Protein AF-0000000082578388 (afdb_homodimer)

Organism: NCBI:txid68569

InterPro domains:
  IPR001279 Metallo-beta-lactamase [PF12706] (45-227)
  IPR001279 Metallo-beta-lactamase [SM00849] (34-226)
  IPR036866 Ribonuclease Z/Hydroxyacylglutathione hydrolase-like [G3DSA:3.60.15.10] (1-255)
  IPR036866 Ribonuclease Z/Hydroxyacylglutathione hydrolase-like [SSF56281] (1-255)

Secondary structure (DSSP, 8-state):
-EEEEEE-B-TT-BSBTTTB-TTS-TTSGGG-BPBPEEEEE-SS-EEEE---TTHHHHHHHHT----SEEEES---HHHHTTGGGHHHHHHHTTTPPEEEEE-HHHHHHHHHHTHHHHH--SS---SEEEEE--SEEEETTEEEEEEEEEETTEEEEEEEEEETTEEEEEE-S-----HHHHHHTTT-SEEEEE--BSS--SSS-BHHHHHHHHHHH--SEEEEESB-TT--HHHHHHHSPTTEEE--TT-EEE-/-EEEEEE-B-TT-BSBTTTB-TTS-TTSGGG-BPBPEEEEE-SS-EEEE---TTHHHHHHHHT----SEEEES---HHHHTTGGGHHHHHHHTTTPPEEEEE-HHHHHHHHHHTHHHHH--SS---SEEEEE--SEEEETTEEEEEEEEEETTEEEEEEEEEETTEEEEEE-S-----HHHHHHTSS-SEEEEE--BSS--SSS-BHHHHHHHHHHH--SEEEEESB-TT--HHHHHHHSPTTEEE--TT-EEE-

Structure (mmCIF, N/CA/C/O backbone):
data_AF-0000000082578388-model_v1
#
loop_
_entity.id
_entity.type
_entity.pdbx_description
1 polymer 'Phosphoribosyl 1,2-cyclic phosphate phosphodiesterase'
#
loop_
_atom_site.group_PDB
_atom_site.id
_atom_site.type_symbol
_atom_site.label_atom_id
_atom_site.label_alt_id
_atom_site.label_comp_id
_atom_site.label_asym_id
_atom_site.label_entity_id
_atom_site.label_seq_id
_atom_site.pdbx_PDB_ins_code
_atom_site.Cartn_x
_atom_site.Cartn_y
_atom_site.Cartn_z
_atom_site.occupancy
_atom_site.B_iso_or_equiv
_atom_site.auth_seq_id
_atom_site.auth_comp_id
_atom_site.auth_asym_id
_atom_site.auth_atom_id
_atom_site.pdbx_PDB_model_num
ATOM 1 N N . MET A 1 1 ? 10.297 27.422 1.852 1 97.81 1 MET A N 1
ATOM 2 C CA . MET A 1 1 ? 9.766 26.141 2.322 1 97.81 1 MET A CA 1
ATOM 3 C C . MET A 1 1 ? 8.461 25.797 1.601 1 97.81 1 MET A C 1
ATOM 5 O O . MET A 1 1 ? 7.641 26.688 1.345 1 97.81 1 MET A O 1
ATOM 9 N N . LYS A 1 2 ? 8.305 24.484 1.238 1 98.38 2 LYS A N 1
ATOM 10 C CA . LYS A 1 2 ? 7.121 24 0.538 1 98.38 2 LYS A CA 1
ATOM 11 C C . LYS A 1 2 ? 6.559 22.75 1.215 1 98.38 2 LYS A C 1
ATOM 13 O O . LYS A 1 2 ? 7.27 22.047 1.939 1 98.38 2 LYS A O 1
ATOM 18 N N . LEU A 1 3 ? 5.297 22.578 1.009 1 98.69 3 LEU A N 1
ATOM 19 C CA . LEU A 1 3 ? 4.605 21.375 1.44 1 98.69 3 LEU A CA 1
ATOM 20 C C . LEU A 1 3 ? 3.789 20.781 0.297 1 98.69 3 LEU A C 1
ATOM 22 O O . LEU A 1 3 ? 3.07 21.5 -0.398 1 98.69 3 LEU A O 1
ATOM 26 N N . ARG A 1 4 ? 4 19.531 0.055 1 98.88 4 ARG A N 1
ATOM 27 C CA . ARG A 1 4 ? 3.184 18.797 -0.908 1 98.88 4 ARG A CA 1
ATOM 28 C C . ARG A 1 4 ? 2.291 17.781 -0.207 1 98.88 4 ARG A C 1
ATOM 30 O O . ARG A 1 4 ? 2.773 16.938 0.561 1 98.88 4 ARG A O 1
ATOM 37 N N . ILE A 1 5 ? 1.033 17.875 -0.477 1 98.94 5 ILE A N 1
ATOM 38 C CA . ILE A 1 5 ? 0.121 16.828 -0.044 1 98.94 5 ILE A CA 1
ATOM 39 C C . ILE A 1 5 ? 0.26 15.609 -0.961 1 98.94 5 ILE A C 1
ATOM 41 O O . ILE A 1 5 ? -0.155 15.656 -2.121 1 98.94 5 ILE A O 1
ATOM 45 N N . LEU A 1 6 ? 0.864 14.562 -0.418 1 98.94 6 LEU A N 1
ATOM 46 C CA . LEU A 1 6 ? 1.023 13.359 -1.223 1 98.94 6 LEU A CA 1
ATOM 47 C C . LEU A 1 6 ? -0.293 12.594 -1.327 1 98.94 6 LEU A C 1
ATOM 49 O O . LEU A 1 6 ? -0.648 12.109 -2.402 1 98.94 6 LEU A O 1
ATOM 53 N N . GLY A 1 7 ? -0.927 12.43 -0.25 1 98.88 7 GLY A N 1
ATOM 54 C CA . GLY A 1 7 ? -2.273 11.891 -0.167 1 98.88 7 GLY A CA 1
ATOM 55 C C . GLY A 1 7 ? -3.199 12.719 0.704 1 98.88 7 GLY A C 1
ATOM 56 O O . GLY A 1 7 ? -2.791 13.211 1.758 1 98.88 7 GLY A O 1
ATOM 57 N N . SER A 1 8 ? -4.449 12.883 0.266 1 98.88 8 SER A N 1
ATOM 58 C CA . SER A 1 8 ? -5.383 13.773 0.95 1 98.88 8 SER A CA 1
ATOM 59 C C . SER A 1 8 ? -6.582 13 1.491 1 98.88 8 SER A C 1
ATOM 61 O O . SER A 1 8 ? -7.555 13.602 1.954 1 98.88 8 SER A O 1
ATOM 63 N N . GLY A 1 9 ? -6.484 11.648 1.419 1 98.69 9 GLY A N 1
ATOM 64 C CA . GLY A 1 9 ? -7.656 10.844 1.736 1 98.69 9 GLY A CA 1
ATOM 65 C C . GLY A 1 9 ? -7.562 10.164 3.09 1 98.69 9 GLY A C 1
ATOM 66 O O . GLY A 1 9 ? -6.52 10.219 3.744 1 98.69 9 GLY A O 1
ATOM 67 N N . THR A 1 10 ? -8.68 9.602 3.496 1 97.75 10 THR A N 1
ATOM 68 C CA . THR A 1 10 ? -8.797 8.82 4.723 1 97.75 10 THR A CA 1
ATOM 69 C C . THR A 1 10 ? -8.203 7.426 4.535 1 97.75 10 THR A C 1
ATOM 71 O O . THR A 1 10 ? -7.574 7.145 3.514 1 97.75 10 THR A O 1
ATOM 74 N N . SER A 1 11 ? -8.414 6.562 5.547 1 97.56 11 SER A N 1
ATOM 75 C CA . SER A 1 11 ? -7.844 5.219 5.535 1 97.56 11 SER A CA 1
ATOM 76 C C . SER A 1 11 ? -8.414 4.387 4.391 1 97.56 11 SER A C 1
ATOM 78 O O . SER A 1 11 ? -7.766 3.453 3.912 1 97.56 11 SER A O 1
ATOM 80 N N . SER A 1 12 ? -9.594 4.766 3.859 1 97.31 12 SER A N 1
ATOM 81 C CA . SER A 1 12 ? -10.219 3.988 2.793 1 97.31 12 SER A CA 1
ATOM 82 C C . SER A 1 12 ? -9.859 4.543 1.421 1 97.31 12 SER A C 1
ATOM 84 O O . SER A 1 12 ? -10.094 3.896 0.4 1 97.31 12 SER A O 1
ATOM 86 N N . GLY A 1 13 ? -9.281 5.797 1.421 1 98.38 13 GLY A N 1
ATOM 87 C CA . GLY A 1 13 ? -9.141 6.492 0.15 1 98.38 13 GLY A CA 1
ATOM 88 C C . GLY A 1 13 ? -10.477 6.84 -0.487 1 98.38 13 GLY A C 1
ATOM 89 O O . GLY A 1 13 ? -11.531 6.516 0.055 1 98.38 13 GLY A O 1
ATOM 90 N N . VAL A 1 14 ? -10.344 7.578 -1.537 1 98.81 14 VAL A N 1
ATOM 91 C CA . VAL A 1 14 ? -11.492 7.887 -2.379 1 98.81 14 VAL A CA 1
ATOM 92 C C . VAL A 1 14 ? -11.18 7.539 -3.832 1 98.81 14 VAL A C 1
ATOM 94 O O . VAL A 1 14 ? -10.219 8.047 -4.406 1 98.81 14 VAL A O 1
ATOM 97 N N . PRO A 1 15 ? -12 6.703 -4.531 1 98.62 15 PRO A N 1
ATOM 98 C CA . PRO A 1 15 ? -13.141 5.984 -3.963 1 98.62 15 PRO A CA 1
ATOM 99 C C . PRO A 1 15 ? -12.719 4.859 -3.021 1 98.62 15 PRO A C 1
ATOM 101 O O . PRO A 1 15 ? -11.547 4.473 -3.002 1 98.62 15 PRO A O 1
ATOM 104 N N . ARG A 1 16 ? -13.633 4.379 -2.277 1 98.19 16 ARG A N 1
ATOM 105 C CA . ARG A 1 16 ? -13.469 3.152 -1.507 1 98.19 16 ARG A CA 1
ATOM 106 C C . ARG A 1 16 ? -13.539 1.925 -2.408 1 98.19 16 ARG A C 1
ATOM 108 O O . ARG A 1 16 ? -14.07 1.997 -3.521 1 98.19 16 ARG A O 1
ATOM 115 N N . ILE A 1 17 ? -12.938 0.84 -2.016 1 97.88 17 ILE A N 1
ATOM 116 C CA . ILE A 1 17 ? -13.062 -0.42 -2.738 1 97.88 17 ILE A CA 1
ATOM 117 C C . ILE A 1 17 ? -14.523 -0.654 -3.113 1 97.88 17 ILE A C 1
ATOM 119 O O . ILE A 1 17 ? -15.422 -0.411 -2.307 1 97.88 17 ILE A O 1
ATOM 123 N N . GLY A 1 18 ? -14.781 -1.247 -4.32 1 96.69 18 GLY A N 1
ATOM 124 C CA . GLY A 1 18 ? -16.109 -1.329 -4.891 1 96.69 18 GLY A CA 1
ATOM 125 C C . GLY A 1 18 ? -16.469 -0.129 -5.75 1 96.69 18 GLY A C 1
ATOM 126 O O . GLY A 1 18 ? -17.609 -0.008 -6.219 1 96.69 18 GLY A O 1
ATOM 127 N N . ASN A 1 19 ? -15.5 0.758 -5.906 1 97.69 19 ASN A N 1
ATOM 128 C CA . ASN A 1 19 ? -15.664 1.993 -6.664 1 97.69 19 ASN A CA 1
ATOM 129 C C . ASN A 1 19 ? -16.781 2.863 -6.082 1 97.69 19 ASN A C 1
ATOM 131 O O . ASN A 1 19 ? -17.625 3.377 -6.82 1 97.69 19 ASN A O 1
ATOM 135 N N . ASP A 1 20 ? -16.766 2.916 -4.762 1 98.06 20 ASP A N 1
ATOM 136 C CA . ASP A 1 20 ? -17.734 3.738 -4.031 1 98.06 20 ASP A CA 1
ATOM 137 C C . ASP A 1 20 ? -17.234 5.18 -3.91 1 98.06 20 ASP A C 1
ATOM 139 O O . ASP A 1 20 ? -16.484 5.508 -2.988 1 98.06 20 ASP A O 1
ATOM 143 N N . TRP A 1 21 ? -17.734 6.039 -4.699 1 98.62 21 TRP A N 1
ATOM 144 C CA . TRP A 1 21 ? -17.312 7.43 -4.789 1 98.62 21 TRP A CA 1
ATOM 145 C C . TRP A 1 21 ? -18.094 8.312 -3.832 1 98.62 21 TRP A C 1
ATOM 147 O O . TRP A 1 21 ? -17.75 9.477 -3.619 1 98.62 21 TRP A O 1
ATOM 157 N N . GLY A 1 22 ? -19.109 7.781 -3.232 1 98.31 22 GLY A N 1
ATOM 158 C CA . GLY A 1 22 ? -19.953 8.602 -2.383 1 98.31 22 GLY A CA 1
ATOM 159 C C . GLY A 1 22 ? -20.484 9.836 -3.082 1 98.31 22 GLY A C 1
ATOM 160 O O . GLY A 1 22 ? -21.078 9.742 -4.164 1 98.31 22 GLY A O 1
ATOM 161 N N . ALA A 1 23 ? -20.25 11.008 -2.449 1 98.69 23 ALA A N 1
ATOM 162 C CA . ALA A 1 23 ? -20.719 12.273 -3 1 98.69 23 ALA A CA 1
ATOM 163 C C . ALA A 1 23 ? -19.703 12.867 -3.957 1 98.69 23 ALA A C 1
ATOM 165 O O . ALA A 1 23 ? -19.969 13.891 -4.602 1 98.69 23 ALA A O 1
ATOM 166 N N . CYS A 1 24 ? -18.547 12.227 -4.062 1 98.88 24 CYS A N 1
ATOM 167 C CA . CYS A 1 24 ? -17.484 12.773 -4.887 1 98.88 24 CYS A CA 1
ATOM 168 C C . CYS A 1 24 ? -17.719 12.469 -6.363 1 98.88 24 CYS A C 1
ATOM 170 O O . CYS A 1 24 ? -17.969 11.32 -6.727 1 98.88 24 CYS A O 1
ATOM 172 N N . ASP A 1 25 ? -17.625 13.492 -7.18 1 98.81 25 ASP A N 1
ATOM 173 C CA . ASP A 1 25 ? -17.766 13.344 -8.625 1 98.81 25 ASP A CA 1
ATOM 174 C C . ASP A 1 25 ? -16.547 12.617 -9.211 1 98.81 25 ASP A C 1
ATOM 176 O O . ASP A 1 25 ? -15.43 13.133 -9.188 1 98.81 25 ASP A O 1
ATOM 180 N N . PRO A 1 26 ? -16.734 11.438 -9.719 1 98.56 26 PRO A N 1
ATOM 181 C CA . PRO A 1 26 ? -15.617 10.68 -10.281 1 98.56 26 PRO A CA 1
ATOM 182 C C . PRO A 1 26 ? -14.953 11.398 -11.453 1 98.56 26 PRO A C 1
ATOM 184 O O . PRO A 1 26 ? -13.812 11.078 -11.805 1 98.56 26 PRO A O 1
ATOM 187 N N . ALA A 1 27 ? -15.586 12.336 -12.047 1 98.5 27 ALA A N 1
ATOM 188 C CA . ALA A 1 27 ? -15.039 13.047 -13.203 1 98.5 27 ALA A CA 1
ATOM 189 C C . ALA A 1 27 ? -14.109 14.172 -12.766 1 98.5 27 ALA A C 1
ATOM 191 O O . ALA A 1 27 ? -13.383 14.734 -13.586 1 98.5 27 ALA A O 1
ATOM 192 N N . GLU A 1 28 ? -14.156 14.57 -11.531 1 98.62 28 GLU A N 1
ATOM 193 C CA . GLU A 1 28 ? -13.242 15.547 -10.945 1 98.62 28 GLU A CA 1
ATOM 194 C C . GLU A 1 28 ? -11.984 14.883 -10.414 1 98.62 28 GLU A C 1
ATOM 196 O O . GLU A 1 28 ? -12.008 14.258 -9.352 1 98.62 28 GLU A O 1
ATOM 201 N N . PRO A 1 29 ? -10.875 14.953 -11.055 1 98.44 29 PRO A N 1
ATOM 202 C CA . PRO A 1 29 ? -9.68 14.195 -10.68 1 98.44 29 PRO A CA 1
ATOM 203 C C . PRO A 1 29 ? -9.203 14.516 -9.266 1 98.44 29 PRO A C 1
ATOM 205 O O . PRO A 1 29 ? -8.578 13.672 -8.617 1 98.44 29 PRO A O 1
ATOM 208 N N . ARG A 1 30 ? -9.578 15.695 -8.758 1 98.75 30 ARG A N 1
ATOM 209 C CA . ARG A 1 30 ? -9.141 16.094 -7.422 1 98.75 30 ARG A CA 1
ATOM 210 C C . ARG A 1 30 ? -9.93 15.367 -6.34 1 98.75 30 ARG A C 1
ATOM 212 O O . ARG A 1 30 ? -9.602 15.461 -5.156 1 98.75 30 ARG A O 1
ATOM 219 N N . ASN A 1 31 ? -10.875 14.578 -6.785 1 98.94 31 ASN A N 1
ATOM 220 C CA . ASN A 1 31 ? -11.641 13.758 -5.848 1 98.94 31 ASN A CA 1
ATOM 221 C C . ASN A 1 31 ? -10.984 12.406 -5.613 1 98.94 31 ASN A C 1
ATOM 223 O O . ASN A 1 31 ? -11.328 11.695 -4.664 1 98.94 31 ASN A O 1
ATOM 227 N N . ARG A 1 32 ? -10.109 11.984 -6.504 1 98.81 32 ARG A N 1
ATOM 228 C CA . ARG A 1 32 ? -9.367 10.766 -6.227 1 98.81 32 ARG A CA 1
ATOM 229 C C . ARG A 1 32 ? -8.305 11 -5.152 1 98.81 32 ARG A C 1
ATOM 231 O O . ARG A 1 32 ? -7.387 11.797 -5.344 1 98.81 32 ARG A O 1
ATOM 238 N N . ARG A 1 33 ? -8.469 10.328 -4.043 1 98.94 33 ARG A N 1
ATOM 239 C CA . ARG A 1 33 ? -7.613 10.586 -2.889 1 98.94 33 ARG A CA 1
ATOM 240 C C . ARG A 1 33 ? -6.93 9.312 -2.412 1 98.94 33 ARG A C 1
ATOM 242 O O . ARG A 1 33 ? -7.598 8.32 -2.1 1 98.94 33 ARG A O 1
ATOM 249 N N . THR A 1 34 ? -5.594 9.289 -2.443 1 98.88 34 THR A N 1
ATOM 250 C CA . THR A 1 34 ? -4.828 8.234 -1.785 1 98.88 34 THR A CA 1
ATOM 251 C C . THR A 1 34 ? -4.703 8.508 -0.289 1 98.88 34 THR A C 1
ATOM 253 O O . THR A 1 34 ? -5.164 9.539 0.198 1 98.88 34 THR A O 1
ATOM 256 N N . ARG A 1 35 ? -4.176 7.562 0.453 1 98.81 35 ARG A N 1
ATOM 257 C CA . ARG A 1 35 ? -4.113 7.711 1.903 1 98.81 35 ARG A CA 1
ATOM 258 C C . ARG A 1 35 ? -3.123 8.805 2.295 1 98.81 35 ARG A C 1
ATOM 260 O O . ARG A 1 35 ? -2.141 9.039 1.59 1 98.81 35 ARG A O 1
ATOM 267 N N . ALA A 1 36 ? -3.299 9.336 3.443 1 98.75 36 ALA A N 1
ATOM 268 C CA . ALA A 1 36 ? -2.697 10.594 3.871 1 98.75 36 ALA A CA 1
ATOM 269 C C . ALA A 1 36 ? -1.188 10.453 4.047 1 98.75 36 ALA A C 1
ATOM 271 O O . ALA A 1 36 ? -0.719 9.516 4.695 1 98.75 36 ALA A O 1
ATOM 272 N N . SER A 1 37 ? -0.456 11.297 3.479 1 98.81 37 SER A N 1
ATOM 273 C CA . SER A 1 37 ? 0.98 11.531 3.582 1 98.81 37 SER A CA 1
ATOM 274 C C . SER A 1 37 ? 1.353 12.906 3.041 1 98.81 37 SER A C 1
ATOM 276 O O . SER A 1 37 ? 0.562 13.539 2.332 1 98.81 37 SER A O 1
ATOM 278 N N . ALA A 1 38 ? 2.523 13.477 3.443 1 98.94 38 ALA A N 1
ATOM 279 C CA . ALA A 1 38 ? 2.955 14.781 2.965 1 98.94 38 ALA A CA 1
ATOM 280 C C . ALA A 1 38 ? 4.477 14.891 2.959 1 98.94 38 ALA A C 1
ATOM 282 O O . ALA A 1 38 ? 5.164 14.109 3.619 1 98.94 38 ALA A O 1
ATOM 283 N N . LEU A 1 39 ? 4.977 15.766 2.16 1 98.94 39 LEU A N 1
ATOM 284 C CA . LEU A 1 39 ? 6.395 16.094 2.076 1 98.94 39 LEU A CA 1
ATOM 285 C C . LEU A 1 39 ? 6.625 17.578 2.344 1 98.94 39 LEU A C 1
ATOM 287 O O . LEU A 1 39 ? 5.977 18.438 1.737 1 98.94 39 LEU A O 1
ATOM 291 N N . VAL A 1 40 ? 7.434 17.906 3.309 1 98.88 40 VAL A N 1
ATOM 292 C CA . VAL A 1 40 ? 7.906 19.266 3.529 1 98.88 40 VAL A CA 1
ATOM 293 C C . VAL A 1 40 ? 9.359 19.391 3.084 1 98.88 40 VAL A C 1
ATOM 295 O O . VAL A 1 40 ? 10.203 18.578 3.467 1 98.88 40 VAL A O 1
ATOM 298 N N . TRP A 1 41 ? 9.641 20.391 2.246 1 98.44 41 TRP A N 1
ATOM 299 C CA . TRP A 1 41 ? 11.031 20.453 1.789 1 98.44 41 TRP A CA 1
ATOM 300 C C . TRP A 1 41 ? 11.461 21.906 1.575 1 98.44 41 TRP A C 1
ATOM 302 O O . TRP A 1 41 ? 10.617 22.797 1.458 1 98.44 41 TRP A O 1
ATOM 312 N N . THR A 1 42 ? 12.648 22.172 1.723 1 98.31 42 THR A N 1
ATOM 313 C CA . THR A 1 42 ? 13.359 23.375 1.302 1 98.31 42 THR A CA 1
ATOM 314 C C . THR A 1 42 ? 14.383 23.047 0.213 1 98.31 42 THR A C 1
ATOM 316 O O . THR A 1 42 ? 14.336 21.969 -0.383 1 98.31 42 THR A O 1
ATOM 319 N N . ARG A 1 43 ? 15.273 23.984 -0.059 1 96.75 43 ARG A N 1
ATOM 320 C CA . ARG A 1 43 ? 16.312 23.734 -1.049 1 96.75 43 ARG A CA 1
ATOM 321 C C . ARG A 1 43 ? 17.266 22.641 -0.587 1 96.75 43 ARG A C 1
ATOM 323 O O . ARG A 1 43 ? 17.812 21.891 -1.407 1 96.75 43 ARG A O 1
ATOM 330 N N . THR A 1 44 ? 17.359 22.391 0.707 1 97.75 44 THR A N 1
ATOM 331 C CA . THR A 1 44 ? 18.438 21.531 1.187 1 97.75 44 THR A CA 1
ATOM 332 C C . THR A 1 44 ? 17.875 20.375 1.998 1 97.75 44 THR A C 1
ATOM 334 O O . THR A 1 44 ? 18.594 19.406 2.291 1 97.75 44 THR A O 1
ATOM 337 N N . THR A 1 45 ? 16.594 20.453 2.396 1 98.56 45 THR A N 1
ATOM 338 C CA . THR A 1 45 ? 16.094 19.5 3.373 1 98.56 45 THR A CA 1
ATOM 339 C C . THR A 1 45 ? 14.75 18.922 2.918 1 98.56 45 THR A C 1
ATOM 341 O O . THR A 1 45 ? 13.891 19.656 2.418 1 98.56 45 THR A O 1
ATOM 344 N N . ARG A 1 46 ? 14.539 17.594 3.064 1 98.75 46 ARG A N 1
ATOM 345 C CA . ARG A 1 46 ? 13.289 16.906 2.752 1 98.75 46 ARG A CA 1
ATOM 346 C C . ARG A 1 46 ? 12.812 16.062 3.934 1 98.75 46 ARG A C 1
ATOM 348 O O . ARG A 1 46 ? 13.516 15.156 4.371 1 98.75 46 ARG A O 1
ATOM 355 N N . VAL A 1 47 ? 11.625 16.328 4.406 1 98.94 47 VAL A N 1
ATOM 356 C CA . VAL A 1 47 ? 11.031 15.594 5.516 1 98.94 47 VAL A CA 1
ATOM 357 C C . VAL A 1 47 ? 9.695 14.992 5.082 1 98.94 47 VAL A C 1
ATOM 359 O O . VAL A 1 47 ? 8.766 15.711 4.734 1 98.94 47 VAL A O 1
ATOM 362 N N . LEU A 1 48 ? 9.664 13.656 5.098 1 98.94 48 LEU A N 1
ATOM 363 C CA . LEU A 1 48 ? 8.445 12.93 4.777 1 98.94 48 LEU A CA 1
ATOM 364 C C . LEU A 1 48 ? 7.586 12.734 6.023 1 98.94 48 LEU A C 1
ATOM 366 O O . LEU A 1 48 ? 8.102 12.414 7.098 1 98.94 48 LEU A O 1
ATOM 370 N N . ILE A 1 49 ? 6.281 12.961 5.867 1 98.94 49 ILE A N 1
ATOM 371 C CA . ILE A 1 49 ? 5.328 12.664 6.934 1 98.94 49 ILE A CA 1
ATOM 372 C C . ILE A 1 49 ? 4.523 11.414 6.57 1 98.94 49 ILE A C 1
ATOM 374 O O . ILE A 1 49 ? 3.764 11.422 5.602 1 98.94 49 ILE A O 1
ATOM 378 N N . ASP A 1 50 ? 4.668 10.336 7.332 1 98.94 50 ASP A N 1
ATOM 379 C CA . ASP A 1 50 ? 3.967 9.062 7.219 1 98.94 50 ASP A CA 1
ATOM 380 C C . ASP A 1 50 ? 4.309 8.359 5.906 1 98.94 50 ASP A C 1
ATOM 382 O O . ASP A 1 50 ? 4.637 9.016 4.914 1 98.94 50 ASP A O 1
ATOM 386 N N . THR A 1 51 ? 4.258 7.031 5.922 1 98.81 51 THR A N 1
ATOM 387 C CA . THR A 1 51 ? 4.43 6.141 4.781 1 98.81 51 THR A CA 1
ATOM 388 C C . THR A 1 51 ? 3.158 5.336 4.523 1 98.81 51 THR A C 1
ATOM 390 O O . THR A 1 51 ? 3.084 4.156 4.871 1 98.81 51 THR A O 1
ATOM 393 N N . SER A 1 52 ? 2.213 5.977 3.863 1 98.69 52 SER A N 1
ATOM 394 C CA . SER A 1 52 ? 0.947 5.305 3.59 1 98.69 52 SER A CA 1
ATOM 395 C C . SER A 1 52 ? 1.147 4.102 2.676 1 98.69 52 SER A C 1
ATOM 397 O O . SER A 1 52 ? 2.191 3.967 2.035 1 98.69 52 SER A O 1
ATOM 399 N N . PRO A 1 53 ? 0.174 3.189 2.566 1 98.56 53 PRO A N 1
ATOM 400 C CA . PRO A 1 53 ? 0.295 2.084 1.613 1 98.56 53 PRO A CA 1
ATOM 401 C C . PRO A 1 53 ? 0.465 2.561 0.173 1 98.56 53 PRO A C 1
ATOM 403 O O . PRO A 1 53 ? 0.926 1.802 -0.683 1 98.56 53 PRO A O 1
ATOM 406 N N . ASP A 1 54 ? 0.149 3.838 -0.088 1 98.75 54 ASP A N 1
ATOM 407 C CA . ASP A 1 54 ? 0.236 4.406 -1.43 1 98.75 54 ASP A CA 1
ATOM 408 C C . ASP A 1 54 ? 1.581 5.098 -1.647 1 98.75 54 ASP A C 1
ATOM 410 O O . ASP A 1 54 ? 1.773 5.789 -2.648 1 98.75 54 ASP A O 1
ATOM 414 N N . PHE A 1 55 ? 2.564 4.926 -0.759 1 98.81 55 PHE A N 1
ATOM 415 C CA . PHE A 1 55 ? 3.764 5.758 -0.735 1 98.81 55 PHE A CA 1
ATOM 416 C C . PHE A 1 55 ? 4.559 5.598 -2.025 1 98.81 55 PHE A C 1
ATOM 418 O O . PHE A 1 55 ? 5.062 6.578 -2.576 1 98.81 55 PHE A O 1
ATOM 425 N N . ARG A 1 56 ? 4.68 4.375 -2.508 1 98.62 56 ARG A N 1
ATOM 426 C CA . ARG A 1 56 ? 5.465 4.199 -3.725 1 98.62 56 ARG A CA 1
ATOM 427 C C . ARG A 1 56 ? 4.922 5.062 -4.859 1 98.62 56 ARG A C 1
ATOM 429 O O . ARG A 1 56 ? 5.672 5.812 -5.488 1 98.62 56 ARG A O 1
ATOM 436 N N . GLU A 1 57 ? 3.639 4.945 -5.074 1 98.25 57 GLU A N 1
ATOM 437 C CA . GLU A 1 57 ? 3.021 5.73 -6.141 1 98.25 57 GLU A CA 1
ATOM 438 C C . GLU A 1 57 ? 3.148 7.227 -5.863 1 98.25 57 GLU A C 1
ATOM 440 O O . GLU A 1 57 ? 3.387 8.016 -6.785 1 98.25 57 GLU A O 1
ATOM 445 N N . GLN A 1 58 ? 2.977 7.629 -4.66 1 98.88 58 GLN A N 1
ATOM 446 C CA . GLN A 1 58 ? 3.1 9.023 -4.25 1 98.88 58 GLN A CA 1
ATOM 447 C C . GLN A 1 58 ? 4.512 9.547 -4.488 1 98.88 58 GLN A C 1
ATOM 449 O O . GLN A 1 58 ? 4.695 10.656 -4.992 1 98.88 58 GLN A O 1
ATOM 454 N N . ALA A 1 59 ? 5.484 8.719 -4.113 1 98.81 59 ALA A N 1
ATOM 455 C CA . ALA A 1 59 ? 6.887 9.086 -4.281 1 98.81 59 ALA A CA 1
ATOM 456 C C . ALA A 1 59 ? 7.246 9.234 -5.758 1 98.81 59 ALA A C 1
ATOM 458 O O . ALA A 1 59 ? 7.945 10.172 -6.145 1 98.81 59 ALA A O 1
ATOM 459 N N . LEU A 1 60 ? 6.777 8.328 -6.578 1 98.69 60 LEU A N 1
ATOM 460 C CA . LEU A 1 60 ? 7.02 8.398 -8.016 1 98.69 60 LEU A CA 1
ATOM 461 C C . LEU A 1 60 ? 6.438 9.672 -8.609 1 98.69 60 LEU A C 1
ATOM 463 O O . LEU A 1 60 ? 7.109 10.375 -9.375 1 98.69 60 LEU A O 1
ATOM 467 N N . ALA A 1 61 ? 5.199 9.984 -8.227 1 98.44 61 ALA A N 1
ATOM 468 C CA . ALA A 1 61 ? 4.516 11.172 -8.742 1 98.44 61 ALA A CA 1
ATOM 469 C C . ALA A 1 61 ? 5.227 12.445 -8.312 1 98.44 61 ALA A C 1
ATOM 471 O O . ALA A 1 61 ? 5.266 13.422 -9.062 1 98.44 61 ALA A O 1
ATOM 472 N N . ALA A 1 62 ? 5.812 12.422 -7.105 1 98.44 62 ALA A N 1
ATOM 473 C CA . ALA A 1 62 ? 6.434 13.609 -6.535 1 98.44 62 ALA A CA 1
ATOM 474 C C . ALA A 1 62 ? 7.918 13.68 -6.895 1 98.44 62 ALA A C 1
ATOM 476 O O . ALA A 1 62 ? 8.594 14.664 -6.578 1 98.44 62 ALA A O 1
ATOM 477 N N . GLY A 1 63 ? 8.414 12.602 -7.488 1 97.69 63 GLY A N 1
ATOM 478 C CA . GLY A 1 63 ? 9.828 12.562 -7.828 1 97.69 63 GLY A CA 1
ATOM 479 C C . GLY A 1 63 ? 10.734 12.438 -6.613 1 97.69 63 GLY A C 1
ATOM 480 O O . GLY A 1 63 ? 11.836 12.992 -6.594 1 97.69 63 GLY A O 1
ATOM 481 N N . ILE A 1 64 ? 10.25 11.828 -5.551 1 97.25 64 ILE A N 1
ATOM 482 C CA . ILE A 1 64 ? 11.047 11.609 -4.348 1 97.25 64 ILE A CA 1
ATOM 483 C C . ILE A 1 64 ? 12.07 10.508 -4.598 1 97.25 64 ILE A C 1
ATOM 485 O O . ILE A 1 64 ? 11.719 9.406 -5.008 1 97.25 64 ILE A O 1
ATOM 489 N N . ALA A 1 65 ? 13.312 10.758 -4.34 1 96.38 65 ALA A N 1
ATOM 490 C CA . ALA A 1 65 ? 14.375 9.773 -4.5 1 96.38 65 ALA A CA 1
ATOM 491 C C . ALA A 1 65 ? 15.234 9.68 -3.24 1 96.38 65 ALA A C 1
ATOM 493 O O . ALA A 1 65 ? 16.016 8.742 -3.086 1 96.38 65 ALA A O 1
ATOM 494 N N . ASP A 1 66 ? 15.047 10.633 -2.42 1 97.25 66 ASP A N 1
ATOM 495 C CA . ASP A 1 66 ? 15.812 10.703 -1.179 1 97.25 66 ASP A CA 1
ATOM 496 C C . ASP A 1 66 ? 15.07 11.508 -0.119 1 97.25 66 ASP A C 1
ATOM 498 O O . ASP A 1 66 ? 14.203 12.32 -0.447 1 97.25 66 ASP A O 1
ATOM 502 N N . LEU A 1 67 ? 15.375 11.25 1.117 1 98.5 67 LEU A N 1
ATOM 503 C CA . LEU A 1 67 ? 14.773 11.906 2.273 1 98.5 67 LEU A CA 1
ATOM 504 C C . LEU A 1 67 ? 15.812 12.164 3.359 1 98.5 67 LEU A C 1
ATOM 506 O O . LEU A 1 67 ? 16.703 11.328 3.586 1 98.5 67 LEU A O 1
ATOM 510 N N . ASP A 1 68 ? 15.672 13.297 4.031 1 98.69 68 ASP A N 1
ATOM 511 C CA . ASP A 1 68 ? 16.516 13.539 5.195 1 98.69 68 ASP A CA 1
ATOM 512 C C . ASP A 1 68 ? 15.938 12.891 6.445 1 98.69 68 ASP A C 1
ATOM 514 O O . ASP A 1 68 ? 16.688 12.5 7.348 1 98.69 68 ASP A O 1
ATOM 518 N N . ALA A 1 69 ? 14.617 12.773 6.492 1 98.88 69 ALA A N 1
ATOM 519 C CA . ALA A 1 69 ? 13.953 12.094 7.602 1 98.88 69 ALA A CA 1
ATOM 520 C C . ALA A 1 69 ? 12.508 11.75 7.246 1 98.88 69 ALA A C 1
ATOM 522 O O . ALA A 1 69 ? 11.922 12.359 6.348 1 98.88 69 ALA A O 1
ATOM 523 N N . VAL A 1 70 ? 12.008 10.781 7.965 1 98.94 70 VAL A N 1
ATOM 524 C CA . VAL A 1 70 ? 10.586 10.461 7.973 1 98.94 70 VAL A CA 1
ATOM 525 C C . VAL A 1 70 ? 10.031 10.617 9.383 1 98.94 70 VAL A C 1
ATOM 527 O O . VAL A 1 70 ? 10.656 10.188 10.359 1 98.94 70 VAL A O 1
ATOM 530 N N . ILE A 1 71 ? 8.914 11.281 9.508 1 99 71 ILE A N 1
ATOM 531 C CA . ILE A 1 71 ? 8.195 11.383 10.766 1 99 71 ILE A CA 1
ATOM 532 C C . ILE A 1 71 ? 6.863 10.633 10.664 1 99 71 ILE A C 1
ATOM 534 O O . ILE A 1 71 ? 6.051 10.922 9.781 1 99 71 ILE A O 1
ATOM 538 N N . TRP A 1 72 ? 6.672 9.656 11.531 1 98.94 72 TRP A N 1
ATOM 539 C CA . TRP A 1 72 ? 5.359 9.023 11.625 1 98.94 72 TRP A CA 1
ATOM 540 C C . TRP A 1 72 ? 4.496 9.719 12.672 1 98.94 72 TRP A C 1
ATOM 542 O O . TRP A 1 72 ? 4.898 9.844 13.836 1 98.94 72 TRP A O 1
ATOM 552 N N . THR A 1 73 ? 3.299 10.102 12.234 1 98.94 73 THR A N 1
ATOM 553 C CA . THR A 1 73 ? 2.379 10.773 13.148 1 98.94 73 THR A CA 1
ATOM 554 C C . THR A 1 73 ? 1.812 9.789 14.164 1 98.94 73 THR A C 1
ATOM 556 O O . THR A 1 73 ? 1.665 10.117 15.344 1 98.94 73 THR A O 1
ATOM 559 N N . HIS A 1 74 ? 1.403 8.641 13.719 1 98.69 74 HIS A N 1
ATOM 560 C CA . HIS A 1 74 ? 0.924 7.551 14.562 1 98.69 74 HIS A CA 1
ATOM 561 C C . HIS A 1 74 ? 0.951 6.223 13.82 1 98.69 74 HIS A C 1
ATOM 563 O O . HIS A 1 74 ? 1.476 6.141 12.703 1 98.69 74 HIS A O 1
ATOM 569 N N . ASP A 1 75 ? 0.447 5.133 14.406 1 97.44 75 ASP A N 1
ATOM 570 C CA . ASP A 1 75 ? 0.827 3.801 13.945 1 97.44 75 ASP A CA 1
ATOM 571 C C . ASP A 1 75 ? -0.296 3.158 13.141 1 97.44 75 ASP A C 1
ATOM 573 O O . ASP A 1 75 ? -0.223 1.976 12.797 1 97.44 75 ASP A O 1
ATOM 577 N N . HIS A 1 76 ? -1.36 3.91 12.805 1 97.31 76 HIS A N 1
ATOM 578 C CA . HIS A 1 76 ? -2.434 3.299 12.023 1 97.31 76 HIS A CA 1
ATOM 579 C C . HIS A 1 76 ? -1.932 2.828 10.664 1 97.31 76 HIS A C 1
ATOM 581 O O . HIS A 1 76 ? -1.001 3.412 10.109 1 97.31 76 HIS A O 1
ATOM 587 N N . ALA A 1 77 ? -2.58 1.817 10.125 1 97.56 77 ALA A N 1
ATOM 588 C CA . ALA A 1 77 ? -2.178 1.136 8.891 1 97.56 77 ALA A CA 1
ATOM 589 C C . ALA A 1 77 ? -2.055 2.119 7.734 1 97.56 77 ALA A C 1
ATOM 591 O O . ALA A 1 77 ? -1.087 2.072 6.973 1 97.56 77 ALA A O 1
ATOM 592 N N . ASP A 1 78 ? -3.016 3.027 7.609 1 98.06 78 ASP A N 1
ATOM 593 C CA . ASP A 1 78 ? -3.049 3.941 6.473 1 98.06 78 ASP A CA 1
ATOM 594 C C . ASP A 1 78 ? -1.937 4.98 6.57 1 98.06 78 ASP A C 1
ATOM 596 O O . ASP A 1 78 ? -1.716 5.754 5.633 1 98.06 78 ASP A O 1
ATOM 600 N N . HIS A 1 79 ? -1.139 4.965 7.625 1 98.75 79 HIS A N 1
ATOM 601 C CA . HIS A 1 79 ? -0.044 5.914 7.785 1 98.75 79 HIS A CA 1
ATOM 602 C C . HIS A 1 79 ? 1.307 5.207 7.766 1 98.75 79 HIS A C 1
ATOM 604 O O . HIS A 1 79 ? 2.35 5.855 7.645 1 98.75 79 HIS A O 1
ATOM 610 N N . CYS A 1 80 ? 1.299 3.848 7.863 1 98.44 80 CYS A N 1
ATOM 611 C CA . CYS A 1 80 ? 2.615 3.26 8.094 1 98.44 80 CYS A CA 1
ATOM 612 C C . CYS A 1 80 ? 2.84 2.061 7.176 1 98.44 80 CYS A C 1
ATOM 614 O O . CYS A 1 80 ? 3.965 1.574 7.051 1 98.44 80 CYS A O 1
ATOM 616 N N . HIS A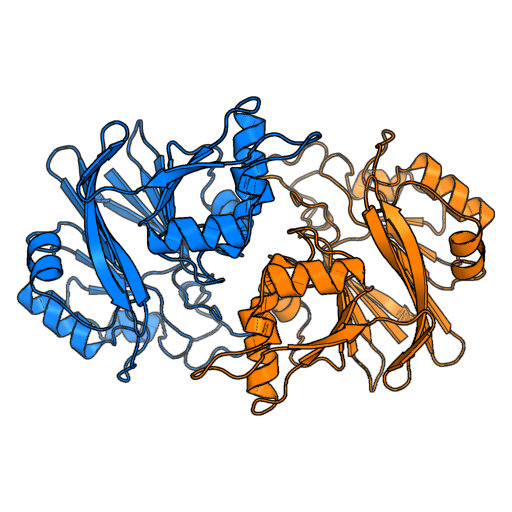 1 81 ? 1.861 1.526 6.43 1 98.69 81 HIS A N 1
ATOM 617 C CA . HIS A 1 81 ? 1.979 0.239 5.754 1 98.69 81 HIS A CA 1
ATOM 618 C C . HIS A 1 81 ? 2.748 0.372 4.445 1 98.69 81 HIS A C 1
ATOM 620 O O . HIS A 1 81 ? 2.949 -0.617 3.734 1 98.69 81 HIS A O 1
ATOM 626 N N . GLY A 1 82 ? 3.184 1.513 4.125 1 98.69 82 GLY A N 1
ATOM 627 C CA . GLY A 1 82 ? 4.129 1.702 3.037 1 98.69 82 GLY A CA 1
ATOM 628 C C . GLY A 1 82 ? 5.574 1.741 3.502 1 98.69 82 GLY A C 1
ATOM 629 O O . GLY A 1 82 ? 6.48 1.989 2.705 1 98.69 82 GLY A O 1
ATOM 630 N N . ILE A 1 83 ? 5.875 1.422 4.715 1 98.62 83 ILE A N 1
ATOM 631 C CA . ILE A 1 83 ? 7.164 1.608 5.371 1 98.62 83 ILE A CA 1
ATOM 632 C C . ILE A 1 83 ? 8.242 0.829 4.621 1 98.62 83 ILE A C 1
ATOM 634 O O . ILE A 1 83 ? 9.391 1.275 4.531 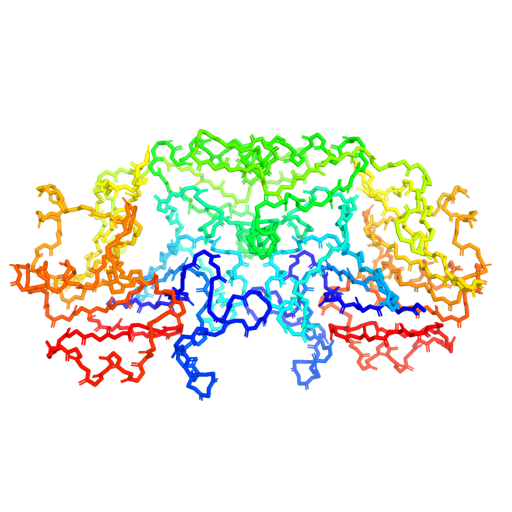1 98.62 83 ILE A O 1
ATOM 638 N N . ASP A 1 84 ? 7.938 -0.312 4.031 1 97.62 84 ASP A N 1
ATOM 639 C CA . ASP A 1 84 ? 8.922 -1.164 3.375 1 97.62 84 ASP A CA 1
ATOM 640 C C . ASP A 1 84 ? 9.492 -0.486 2.131 1 97.62 84 ASP A C 1
ATOM 642 O O . ASP A 1 84 ? 10.586 -0.832 1.671 1 97.62 84 ASP A O 1
ATOM 646 N N . ASP A 1 85 ? 8.766 0.488 1.616 1 98.25 85 ASP A N 1
ATOM 647 C CA . ASP A 1 85 ? 9.219 1.207 0.43 1 98.25 85 ASP A CA 1
ATOM 648 C C . ASP A 1 85 ? 10.477 2.018 0.726 1 98.25 85 ASP A C 1
ATOM 650 O O . ASP A 1 85 ? 11.219 2.377 -0.191 1 98.25 85 ASP A O 1
ATOM 654 N N . LEU A 1 86 ? 10.75 2.293 1.978 1 98.38 86 LEU A N 1
ATOM 655 C CA . LEU A 1 86 ? 11.938 3.045 2.371 1 98.38 86 LEU A CA 1
ATOM 656 C C . LEU A 1 86 ? 13.203 2.246 2.096 1 98.38 86 LEU A C 1
ATOM 658 O O . LEU A 1 86 ? 14.305 2.805 2.074 1 98.38 86 LEU A O 1
ATOM 662 N N . ARG A 1 87 ? 13.023 0.939 1.902 1 96.62 87 ARG A N 1
ATOM 663 C CA . ARG A 1 87 ? 14.164 0.089 1.583 1 96.62 87 ARG A CA 1
ATOM 664 C C . ARG A 1 87 ? 14.867 0.57 0.319 1 96.62 87 ARG A C 1
ATOM 666 O O . ARG A 1 87 ? 16.094 0.512 0.225 1 96.62 87 ARG A O 1
ATOM 673 N N . GLN A 1 88 ? 14.086 1.01 -0.623 1 96.38 88 GLN A N 1
ATOM 674 C CA . GLN A 1 88 ? 14.672 1.496 -1.865 1 96.38 88 GLN A CA 1
ATOM 675 C C . GLN A 1 88 ? 15.516 2.748 -1.621 1 96.38 88 GLN A C 1
ATOM 677 O O . GLN A 1 88 ? 16.547 2.943 -2.264 1 96.38 88 GLN A O 1
ATOM 682 N N . ILE A 1 89 ? 15.055 3.623 -0.767 1 97.44 89 ILE A N 1
ATOM 683 C CA . ILE A 1 89 ? 15.797 4.828 -0.416 1 97.44 89 ILE A CA 1
ATOM 684 C C . ILE A 1 89 ? 17.078 4.453 0.311 1 97.44 89 ILE A C 1
ATOM 686 O O . ILE A 1 89 ? 18.156 4.992 0.012 1 97.44 89 ILE A O 1
ATOM 690 N N . MET A 1 90 ? 17 3.5 1.243 1 96.94 90 MET A N 1
ATOM 691 C CA . MET A 1 90 ? 18.172 2.988 1.937 1 96.94 90 MET A CA 1
ATOM 692 C C . MET A 1 90 ? 19.203 2.449 0.944 1 96.94 90 MET A C 1
ATOM 694 O O . MET A 1 90 ? 20.391 2.74 1.055 1 96.94 90 MET A O 1
ATOM 698 N N . HIS A 1 91 ? 18.688 1.687 -0.049 1 94.12 91 HIS A N 1
ATOM 699 C CA . HIS A 1 91 ? 19.594 1.131 -1.06 1 94.12 91 HIS A CA 1
ATOM 700 C C . HIS A 1 91 ? 20.266 2.236 -1.856 1 94.12 91 HIS A C 1
ATOM 702 O O . HIS A 1 91 ? 21.469 2.154 -2.135 1 94.12 91 HIS A O 1
ATOM 708 N N . ALA A 1 92 ? 19.5 3.211 -2.15 1 93.5 92 ALA A N 1
ATOM 709 C CA . ALA A 1 92 ? 20.047 4.328 -2.912 1 93.5 92 ALA A CA 1
ATOM 710 C C . ALA A 1 92 ? 21.094 5.082 -2.1 1 93.5 92 ALA A C 1
ATOM 712 O O . ALA A 1 92 ? 21.969 5.734 -2.664 1 93.5 92 ALA A O 1
ATOM 713 N N . ARG A 1 93 ? 21.047 4.969 -0.802 1 94.94 93 ARG A N 1
ATOM 714 C CA . ARG A 1 93 ? 21.984 5.602 0.113 1 94.94 93 ARG A CA 1
ATOM 715 C C . ARG A 1 93 ? 23.109 4.641 0.492 1 94.94 93 ARG A C 1
ATOM 717 O O . ARG A 1 93 ? 23.703 4.762 1.567 1 94.94 93 ARG A O 1
ATOM 724 N N . GLN A 1 94 ? 23.297 3.611 -0.321 1 94 94 GLN A N 1
ATOM 725 C CA . GLN A 1 94 ? 24.359 2.635 -0.151 1 94 94 GLN A CA 1
ATOM 726 C C . GLN A 1 94 ? 24.234 1.912 1.188 1 94 94 GLN A C 1
ATOM 728 O O . GLN A 1 94 ? 25.25 1.663 1.858 1 94 94 GLN A O 1
ATOM 733 N N . GLY A 1 95 ? 23.031 1.785 1.61 1 94.25 95 GLY A N 1
ATOM 734 C CA . GLY A 1 95 ? 22.797 0.953 2.779 1 94.25 95 GLY A CA 1
ATOM 735 C C . GLY A 1 95 ? 22.625 1.755 4.055 1 94.25 95 GLY A C 1
ATOM 736 O O . GLY A 1 95 ? 22.359 1.188 5.121 1 94.25 95 GLY A O 1
ATOM 737 N N . GLU A 1 96 ? 22.766 3.053 3.994 1 95.81 96 GLU A N 1
ATOM 738 C CA . GLU A 1 96 ? 22.531 3.875 5.176 1 95.81 96 GLU A CA 1
ATOM 739 C C . GLU A 1 96 ? 21.047 3.939 5.516 1 95.81 96 GLU A C 1
ATOM 741 O O . GLU A 1 96 ? 20.234 4.352 4.691 1 95.81 96 GLU A O 1
ATOM 746 N N . PRO A 1 97 ? 20.672 3.545 6.73 1 97.94 97 PRO A N 1
ATOM 747 C CA . PRO A 1 97 ? 19.266 3.57 7.098 1 97.94 97 PRO A CA 1
ATOM 748 C C . PRO A 1 97 ? 18.656 4.973 7.031 1 97.94 97 PRO A C 1
ATOM 750 O O . PRO A 1 97 ? 19.344 5.957 7.332 1 97.94 97 PRO A O 1
ATOM 753 N N . VAL A 1 98 ? 17.406 5.047 6.637 1 98.44 98 VAL A N 1
ATOM 754 C CA . VAL A 1 98 ? 16.688 6.309 6.617 1 98.44 98 VAL A CA 1
ATOM 755 C C . VAL A 1 98 ? 16.406 6.762 8.047 1 98.44 98 VAL A C 1
ATOM 757 O O . VAL A 1 98 ? 15.992 5.961 8.891 1 98.44 98 VAL A O 1
ATOM 760 N N . ARG A 1 99 ? 16.609 8.016 8.359 1 98.75 99 ARG A N 1
ATOM 761 C CA . ARG A 1 99 ? 16.297 8.562 9.68 1 98.75 99 ARG A CA 1
ATOM 762 C C . ARG A 1 99 ? 14.789 8.617 9.906 1 98.75 99 ARG A C 1
ATOM 764 O O . ARG A 1 99 ? 14.055 9.211 9.117 1 98.75 99 ARG A O 1
ATOM 771 N N . GLY A 1 100 ? 14.367 7.922 10.945 1 98.81 100 GLY A N 1
ATOM 772 C CA . GLY A 1 100 ? 12.961 7.91 11.305 1 98.81 100 GLY A CA 1
ATOM 773 C C . GLY A 1 100 ? 12.688 8.477 12.688 1 98.81 100 GLY A C 1
ATOM 774 O O . GLY A 1 100 ? 13.492 8.297 13.602 1 98.81 100 GLY A O 1
ATOM 775 N N . LEU A 1 101 ? 11.562 9.148 12.828 1 98.94 101 LEU A N 1
ATOM 776 C CA . LEU A 1 101 ? 11.164 9.742 14.094 1 98.94 101 LEU A CA 1
ATOM 777 C C . LEU A 1 101 ? 9.688 9.477 14.383 1 98.94 101 LEU A C 1
ATOM 779 O O . LEU A 1 101 ? 8.852 9.523 13.477 1 98.94 101 LEU A O 1
ATOM 783 N N 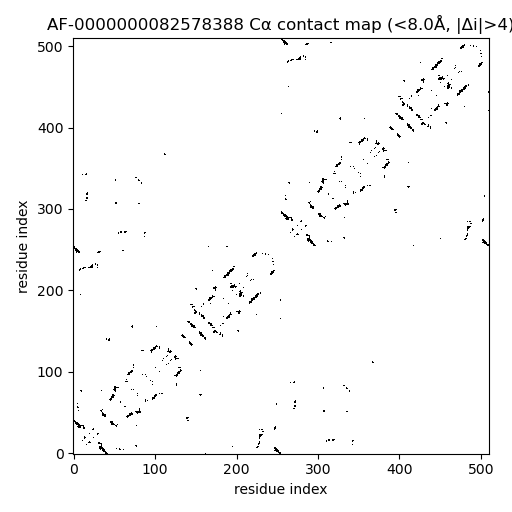. ALA A 1 102 ? 9.375 9.18 15.602 1 98.94 102 ALA A N 1
ATOM 784 C CA . ALA A 1 102 ? 8 9 16.078 1 98.94 102 ALA A CA 1
ATOM 785 C C . ALA A 1 102 ? 7.898 9.234 17.578 1 98.94 102 ALA A C 1
ATOM 787 O O . ALA A 1 102 ? 8.867 9.031 18.312 1 98.94 102 ALA A O 1
ATOM 788 N N . ARG A 1 103 ? 6.723 9.695 18 1 98.88 103 ARG A N 1
ATOM 789 C CA . ARG A 1 103 ? 6.477 9.781 19.438 1 98.88 103 ARG A CA 1
ATOM 790 C C . ARG A 1 103 ? 6.602 8.414 20.094 1 98.88 103 ARG A C 1
ATOM 792 O O . ARG A 1 103 ? 6.465 7.383 19.438 1 98.88 103 ARG A O 1
ATOM 799 N N . PRO A 1 104 ? 6.844 8.289 21.406 1 98.31 104 PRO A N 1
ATOM 800 C CA . PRO A 1 104 ? 7.234 7.047 22.078 1 98.31 104 PRO A CA 1
ATOM 801 C C . PRO A 1 104 ? 6.234 5.914 21.844 1 98.31 104 PRO A C 1
ATOM 803 O O . PRO A 1 104 ? 6.629 4.793 21.516 1 98.31 104 PRO A O 1
ATOM 806 N N . PHE A 1 105 ? 4.984 6.164 21.969 1 97.94 105 PHE A N 1
ATOM 807 C CA . PHE A 1 105 ? 3.994 5.113 21.781 1 97.94 105 PHE A CA 1
ATOM 808 C C . PHE A 1 105 ? 4.016 4.598 20.359 1 97.94 105 PHE A C 1
ATOM 810 O O . PHE A 1 105 ? 4.062 3.385 20.125 1 97.94 105 PHE A O 1
ATOM 817 N N . ALA A 1 106 ? 3.949 5.512 19.375 1 98.38 106 ALA A N 1
ATOM 818 C CA . ALA A 1 106 ? 3.994 5.129 17.953 1 98.38 106 ALA A CA 1
ATOM 819 C C . ALA A 1 106 ? 5.277 4.367 17.641 1 98.38 106 ALA A C 1
ATOM 821 O O . ALA A 1 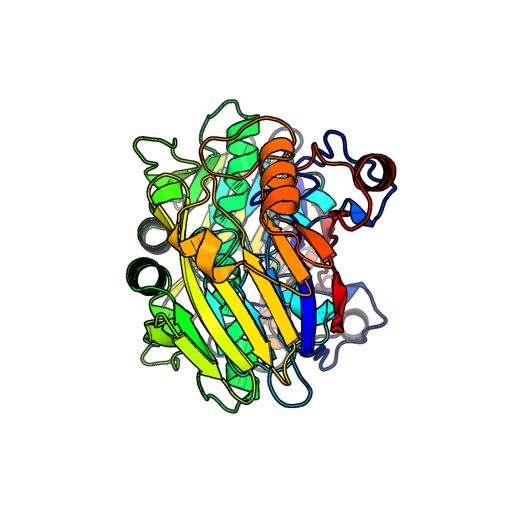106 ? 5.254 3.389 16.891 1 98.38 106 ALA A O 1
ATOM 822 N N . LEU A 1 107 ? 6.348 4.84 18.203 1 98.56 107 LEU A N 1
ATOM 823 C CA . LEU A 1 107 ? 7.641 4.191 18 1 98.56 107 LEU A CA 1
ATOM 824 C C . LEU A 1 107 ? 7.59 2.734 18.453 1 98.56 107 LEU A C 1
ATOM 826 O O . LEU A 1 107 ? 8.008 1.837 17.703 1 98.56 107 LEU A O 1
ATOM 830 N N . GLU A 1 108 ? 7.086 2.514 19.594 1 98.06 108 GLU A N 1
ATOM 831 C CA . GLU A 1 108 ? 6.98 1.163 20.141 1 98.06 108 GLU A CA 1
ATOM 832 C C . GLU A 1 108 ? 6.113 0.276 19.25 1 98.06 108 GLU A C 1
ATOM 834 O O . GLU A 1 108 ? 6.465 -0.875 18.984 1 98.06 108 GLU A O 1
ATOM 839 N N . GLN A 1 109 ? 5.012 0.783 18.828 1 97.44 109 GLN A N 1
ATOM 840 C CA . GLN A 1 109 ? 4.105 0.02 17.969 1 97.44 109 GLN A CA 1
ATOM 841 C C . GLN A 1 109 ? 4.75 -0.302 16.625 1 97.44 109 GLN A C 1
ATOM 843 O O . GLN A 1 109 ? 4.598 -1.409 16.109 1 97.44 109 GLN A O 1
ATOM 848 N N . LEU A 1 110 ? 5.422 0.636 16.031 1 98.19 110 LEU A N 1
ATOM 849 C CA . LEU A 1 110 ? 6.109 0.433 14.766 1 98.19 110 LEU A CA 1
ATOM 850 C C . LEU A 1 110 ? 7.172 -0.655 14.891 1 98.19 110 LEU A C 1
ATOM 852 O O . LEU A 1 110 ? 7.266 -1.536 14.031 1 98.19 110 LEU A O 1
ATOM 856 N N . GLU A 1 111 ? 7.926 -0.615 15.93 1 97.25 111 GLU A N 1
ATOM 857 C CA . GLU A 1 111 ? 8.977 -1.606 16.141 1 97.25 111 GLU A CA 1
ATOM 858 C C . GLU A 1 111 ? 8.391 -3.006 16.312 1 97.25 111 GLU A C 1
ATOM 860 O O . GLU A 1 111 ? 8.977 -3.988 15.852 1 97.25 111 GLU A O 1
ATOM 865 N N . LYS A 1 112 ? 7.324 -3.031 17 1 95.62 112 LYS A N 1
ATOM 866 C CA . LYS A 1 112 ? 6.66 -4.312 17.203 1 95.62 112 LYS A CA 1
ATOM 867 C C . LYS A 1 112 ? 6.145 -4.895 15.891 1 95.62 112 LYS A C 1
ATOM 869 O O . LYS A 1 112 ? 6.312 -6.086 15.625 1 95.62 112 LYS A O 1
ATOM 874 N N . ARG A 1 113 ? 5.613 -4.145 15.07 1 96.38 113 ARG A N 1
ATOM 875 C CA . ARG A 1 113 ? 4.945 -4.598 13.859 1 96.38 113 ARG A CA 1
ATOM 876 C C . ARG A 1 113 ? 5.949 -4.828 12.734 1 96.38 113 ARG A C 1
ATOM 878 O O . ARG A 1 113 ? 5.785 -5.742 11.922 1 96.38 113 ARG A O 1
ATOM 885 N N . PHE A 1 114 ? 6.922 -3.975 12.695 1 96.81 114 PHE A N 1
ATOM 886 C CA . PHE A 1 114 ? 7.859 -3.984 11.578 1 96.81 114 PHE A CA 1
ATOM 887 C C . PHE A 1 114 ? 9.289 -4.195 12.07 1 96.81 114 PHE A C 1
ATOM 889 O O . PHE A 1 114 ? 10.203 -3.48 11.656 1 96.81 114 PHE A O 1
ATOM 896 N N . ALA A 1 115 ? 9.492 -5.105 12.938 1 94.44 115 ALA A N 1
ATOM 897 C CA . ALA A 1 115 ? 10.789 -5.344 13.562 1 94.44 115 ALA A CA 1
ATOM 898 C C . ALA A 1 115 ? 11.891 -5.457 12.516 1 94.44 115 ALA A C 1
ATOM 900 O O . ALA A 1 115 ? 12.992 -4.949 12.711 1 94.44 115 ALA A O 1
ATOM 901 N N . TYR A 1 116 ? 11.641 -6.062 11.422 1 92.38 116 TYR A N 1
ATOM 902 C CA . TYR A 1 116 ? 12.617 -6.281 10.367 1 92.38 116 TYR A CA 1
ATOM 903 C C . TYR A 1 116 ? 13.156 -4.957 9.836 1 92.38 116 TYR A C 1
ATOM 905 O O . TYR A 1 116 ? 14.328 -4.852 9.477 1 92.38 116 TYR A O 1
ATOM 913 N N . ALA A 1 117 ? 12.352 -3.91 9.773 1 95.5 117 ALA A N 1
ATOM 914 C CA . ALA A 1 117 ? 12.727 -2.615 9.219 1 95.5 117 ALA A CA 1
ATOM 915 C C . ALA A 1 117 ? 13.68 -1.869 10.148 1 95.5 117 ALA A C 1
ATOM 917 O O . ALA A 1 117 ? 14.5 -1.069 9.703 1 95.5 117 ALA A O 1
ATOM 918 N N . PHE A 1 118 ? 13.562 -2.189 11.43 1 95.94 118 PHE A N 1
ATOM 919 C CA . PHE A 1 118 ? 14.266 -1.382 12.414 1 95.94 118 PHE A CA 1
ATOM 920 C C . PHE A 1 118 ? 15.43 -2.158 13.023 1 95.94 118 PHE A C 1
ATOM 922 O O . PHE A 1 118 ? 16.406 -1.564 13.461 1 95.94 118 PHE A O 1
ATOM 929 N N . ARG A 1 119 ? 15.32 -3.459 13.016 1 91.5 119 ARG A N 1
ATOM 930 C CA . ARG A 1 119 ? 16.328 -4.277 13.672 1 91.5 119 ARG A CA 1
ATOM 931 C C . ARG A 1 119 ? 17.172 -5.035 12.648 1 91.5 119 ARG A C 1
ATOM 933 O O . ARG A 1 119 ? 18.297 -5.461 12.945 1 91.5 119 ARG A O 1
ATOM 940 N N . GLY A 1 120 ? 16.672 -5.09 11.5 1 86.38 120 GLY A N 1
ATOM 941 C CA . GLY A 1 120 ? 17.344 -5.91 10.508 1 86.38 120 GLY A CA 1
ATOM 942 C C . GLY A 1 120 ? 17.359 -7.383 10.859 1 86.38 120 GLY A C 1
ATOM 943 O O . GLY A 1 120 ? 16.484 -7.863 11.594 1 86.38 120 GLY A O 1
ATOM 944 N N . SER A 1 121 ? 18.078 -8.125 10.125 1 77.06 121 SER A N 1
ATOM 945 C CA . SER A 1 121 ? 18.375 -9.531 10.367 1 77.06 121 SER A CA 1
ATOM 946 C C . SER A 1 121 ? 19.812 -9.875 9.992 1 77.06 121 SER A C 1
ATOM 948 O O . SER A 1 121 ? 20.625 -8.977 9.742 1 77.06 121 SER A O 1
ATOM 950 N N . LYS A 1 122 ? 20.188 -11.164 10.109 1 71.62 122 LYS A N 1
ATOM 951 C CA . LYS A 1 122 ? 21.516 -11.641 9.711 1 71.62 122 LYS A CA 1
ATOM 952 C C . LYS A 1 122 ? 21.781 -11.375 8.234 1 71.62 122 LYS A C 1
ATOM 954 O O . LYS A 1 122 ? 22.906 -11.078 7.836 1 71.62 122 LYS A O 1
ATOM 959 N N . LEU A 1 123 ? 20.734 -11.258 7.516 1 69.44 123 LEU A N 1
ATOM 960 C CA . LEU A 1 123 ? 20.859 -11.188 6.066 1 69.44 123 LEU A CA 1
ATOM 961 C C . LEU A 1 123 ? 20.578 -9.781 5.559 1 69.44 123 LEU A C 1
ATOM 963 O O . LEU A 1 123 ? 20.984 -9.422 4.449 1 69.44 123 LEU A O 1
ATOM 967 N N . TYR A 1 124 ? 19.891 -8.984 6.477 1 78.56 124 TYR A N 1
ATOM 968 C CA . TYR A 1 124 ? 19.438 -7.695 5.973 1 78.56 124 TYR A CA 1
ATOM 969 C C . TYR A 1 124 ? 19.703 -6.586 6.98 1 78.56 124 TYR A C 1
ATOM 971 O O . TYR A 1 124 ? 19.5 -6.766 8.18 1 78.56 124 TYR A O 1
ATOM 979 N N . ARG A 1 125 ? 20.234 -5.5 6.52 1 89 125 ARG A N 1
ATOM 980 C CA . ARG A 1 125 ? 20.406 -4.301 7.332 1 89 125 ARG A CA 1
ATOM 981 C C . ARG A 1 125 ? 19.062 -3.645 7.637 1 89 125 ARG A C 1
ATOM 983 O O . ARG A 1 125 ? 18.109 -3.779 6.871 1 89 125 ARG A O 1
ATOM 990 N N . PRO A 1 126 ? 19.109 -2.934 8.844 1 95.62 126 PRO A N 1
ATOM 991 C CA . PRO A 1 126 ? 17.891 -2.16 9.094 1 95.62 126 PRO A CA 1
ATOM 992 C C . PRO A 1 126 ? 17.625 -1.116 8.008 1 95.62 126 PRO A C 1
ATOM 994 O O . PRO A 1 126 ? 18.547 -0.487 7.512 1 95.62 126 PRO A O 1
ATOM 997 N N . THR A 1 127 ? 16.406 -0.993 7.637 1 97.5 127 THR A N 1
ATOM 998 C CA . THR A 1 127 ? 15.977 -0.025 6.633 1 97.5 127 THR A CA 1
ATOM 999 C C . THR A 1 127 ? 15.891 1.375 7.234 1 97.5 127 THR A C 1
ATOM 1001 O O . THR A 1 127 ? 16.203 2.363 6.566 1 97.5 127 THR A O 1
ATOM 1004 N N . VAL A 1 128 ? 15.5 1.46 8.531 1 98.44 128 VAL A N 1
ATO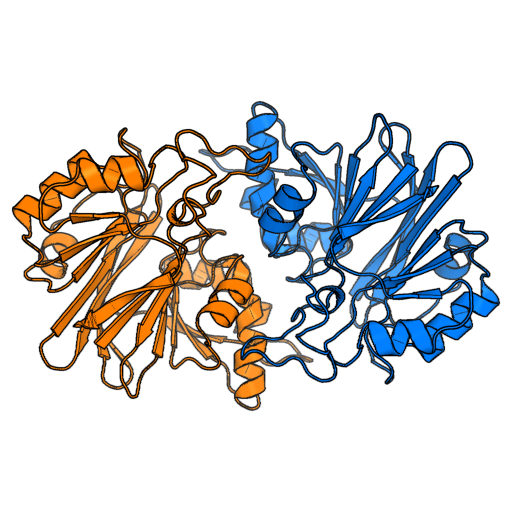M 1005 C CA . VAL A 1 128 ? 15.203 2.729 9.188 1 98.44 128 VAL A CA 1
ATOM 1006 C C . VAL A 1 128 ? 15.945 2.807 10.516 1 98.44 128 VAL A C 1
ATOM 1008 O O . VAL A 1 128 ? 15.984 1.832 11.273 1 98.44 128 VAL A O 1
ATOM 1011 N N . ALA A 1 129 ? 16.641 3.887 10.773 1 98.25 129 ALA A N 1
ATOM 1012 C CA . ALA A 1 129 ? 17.125 4.223 12.102 1 98.25 129 ALA A CA 1
ATOM 1013 C C . ALA A 1 129 ? 16.141 5.105 12.852 1 98.25 129 ALA A C 1
ATOM 1015 O O . ALA A 1 129 ? 16.125 6.328 12.672 1 98.25 129 ALA A O 1
ATOM 1016 N N . ILE A 1 130 ? 15.328 4.488 13.758 1 98.25 130 ILE A N 1
ATOM 1017 C CA . ILE A 1 130 ? 14.219 5.211 14.367 1 98.25 130 ILE A CA 1
ATOM 1018 C C . ILE A 1 130 ? 14.641 5.746 15.734 1 98.25 130 ILE A C 1
ATOM 1020 O O . ILE A 1 130 ? 15.391 5.09 16.453 1 98.25 130 ILE A O 1
ATOM 1024 N N . ALA A 1 131 ? 14.227 6.938 16.047 1 98.56 131 ALA A N 1
ATOM 1025 C CA . ALA A 1 131 ? 14.453 7.582 17.344 1 98.56 131 ALA A CA 1
ATOM 1026 C C . ALA A 1 131 ? 13.195 8.312 17.812 1 98.56 131 ALA A C 1
ATOM 1028 O O . ALA A 1 131 ? 12.297 8.594 17.016 1 98.56 131 ALA A O 1
ATOM 1029 N N . PRO A 1 132 ? 13.109 8.539 19.156 1 98.81 132 PRO A N 1
ATOM 1030 C CA . PRO A 1 132 ? 11.961 9.305 19.641 1 98.81 132 PRO A CA 1
ATOM 1031 C C . PRO A 1 132 ? 11.898 10.719 19.062 1 98.81 132 PRO A C 1
ATOM 1033 O O . PRO A 1 132 ? 12.93 11.367 18.891 1 98.81 132 PRO A O 1
ATOM 1036 N N . LEU A 1 133 ? 10.703 11.109 18.656 1 98.94 133 LEU A N 1
ATOM 1037 C CA . LEU A 1 133 ? 10.43 12.477 18.203 1 98.94 133 LEU A CA 1
ATOM 1038 C C . LEU A 1 133 ? 10.234 13.406 19.406 1 98.94 133 LEU A C 1
ATOM 1040 O O . LEU A 1 133 ? 9.258 13.273 20.141 1 98.94 133 LEU A O 1
ATOM 1044 N N . PRO A 1 134 ? 11.156 14.312 19.625 1 98.81 134 PRO A N 1
ATOM 1045 C CA . PRO A 1 134 ? 10.992 15.25 20.734 1 98.81 134 PRO A CA 1
ATOM 1046 C C . PRO A 1 134 ? 9.984 16.359 20.422 1 98.81 134 PRO A C 1
ATOM 1048 O O . PRO A 1 134 ? 9.445 16.422 19.312 1 98.81 134 PRO A O 1
ATOM 1051 N N . ASP A 1 135 ? 9.734 17.203 21.453 1 98.75 135 ASP A N 1
ATOM 1052 C CA . ASP A 1 135 ? 8.781 18.297 21.312 1 98.75 135 ASP A CA 1
ATOM 1053 C C . ASP A 1 135 ? 9.297 19.344 20.328 1 98.75 135 ASP A C 1
ATOM 1055 O O . ASP A 1 135 ? 8.516 20.141 19.797 1 98.75 135 ASP A O 1
ATOM 1059 N N . ALA A 1 136 ? 10.609 19.359 20.172 1 98.81 136 ALA A N 1
ATOM 1060 C CA . ALA A 1 136 ? 11.242 20.25 19.203 1 98.81 136 ALA A CA 1
ATOM 1061 C C . ALA A 1 136 ? 12.508 19.625 18.641 1 98.81 136 ALA A C 1
ATOM 1063 O O . ALA A 1 136 ? 13.273 18.984 19.359 1 98.81 136 ALA A O 1
ATOM 1064 N N . ILE A 1 137 ? 12.727 19.844 17.344 1 98.88 137 ILE A N 1
ATOM 1065 C CA . ILE A 1 137 ? 13.906 19.312 16.688 1 98.88 137 ILE A CA 1
ATOM 1066 C C . ILE A 1 137 ? 14.203 20.109 15.422 1 98.88 137 ILE A C 1
ATOM 1068 O O . ILE A 1 137 ? 13.289 20.641 14.789 1 98.88 137 ILE A O 1
ATOM 1072 N N . THR A 1 138 ? 15.453 20.172 15.062 1 98.88 138 THR A N 1
ATOM 1073 C CA . THR A 1 138 ? 15.852 20.797 13.805 1 98.88 138 THR A CA 1
ATOM 1074 C C . THR A 1 138 ? 16.438 19.75 12.852 1 98.88 138 THR A C 1
ATOM 1076 O O . THR A 1 138 ? 17.312 18.969 13.234 1 98.88 138 THR A O 1
ATOM 1079 N N . ILE A 1 139 ? 15.945 19.625 11.672 1 98.81 139 ILE A N 1
ATOM 1080 C CA . ILE A 1 139 ? 16.453 18.797 10.594 1 98.81 139 ILE A CA 1
ATOM 1081 C C . ILE A 1 139 ? 16.891 19.672 9.422 1 98.81 139 ILE A C 1
ATOM 1083 O O . ILE A 1 139 ? 16.047 20.281 8.758 1 98.81 139 ILE A O 1
ATOM 1087 N N . GLY A 1 140 ? 18.172 19.703 9.141 1 98.62 140 GLY A N 1
ATOM 1088 C CA . GLY A 1 140 ? 18.672 20.672 8.18 1 98.62 140 GLY A CA 1
ATOM 1089 C C . GLY A 1 140 ? 18.312 22.109 8.539 1 98.62 140 GLY A C 1
ATOM 1090 O O . GLY A 1 140 ? 18.625 22.562 9.641 1 98.62 140 GLY A O 1
ATOM 1091 N N . ASP A 1 141 ? 17.609 22.734 7.676 1 98.69 141 ASP A N 1
ATOM 1092 C CA . ASP A 1 141 ? 17.25 24.141 7.887 1 98.69 141 ASP A CA 1
ATOM 1093 C C . ASP A 1 141 ? 15.781 24.281 8.258 1 98.69 141 ASP A C 1
ATOM 1095 O O . ASP A 1 141 ? 15.203 25.359 8.156 1 98.69 141 ASP A O 1
ATOM 1099 N N . ILE A 1 142 ? 15.133 23.188 8.672 1 98.81 142 ILE A N 1
ATOM 1100 C CA . ILE A 1 142 ? 13.734 23.203 9.078 1 98.81 142 ILE A CA 1
ATOM 1101 C C . ILE A 1 142 ? 13.625 22.953 10.586 1 98.81 142 ILE A C 1
ATOM 1103 O O . ILE A 1 142 ? 14.086 21.938 11.086 1 98.81 142 ILE A O 1
ATOM 1107 N N . HIS A 1 143 ? 13.039 23.906 11.266 1 98.81 143 HIS A N 1
ATOM 1108 C CA . HIS A 1 143 ? 12.719 23.734 12.68 1 98.81 143 HIS A CA 1
ATOM 1109 C C . HIS A 1 143 ? 11.312 23.156 12.852 1 98.81 143 HIS A C 1
ATOM 1111 O O . HIS A 1 143 ? 10.352 23.688 12.273 1 98.81 143 HIS A O 1
ATOM 1117 N N . ILE A 1 144 ? 11.203 22.078 13.641 1 98.94 144 ILE A N 1
ATOM 1118 C CA . ILE A 1 144 ? 9.938 21.375 13.789 1 98.94 144 ILE A CA 1
ATOM 1119 C C . ILE A 1 144 ? 9.523 21.359 15.258 1 98.94 144 ILE A C 1
ATOM 1121 O O . ILE A 1 144 ? 10.305 20.938 16.125 1 98.94 144 ILE A O 1
ATOM 1125 N N . ARG A 1 145 ? 8.414 21.859 15.547 1 98.94 145 ARG A N 1
ATOM 1126 C CA . ARG A 1 145 ? 7.781 21.688 16.844 1 98.94 145 ARG A CA 1
ATOM 1127 C C . ARG A 1 145 ? 6.602 20.734 16.766 1 98.94 145 ARG A C 1
ATOM 1129 O O . ARG A 1 145 ? 5.938 20.641 15.734 1 98.94 145 ARG A O 1
ATOM 1136 N N . VAL A 1 146 ? 6.418 20 17.906 1 98.88 146 VAL A N 1
ATOM 1137 C CA . VAL A 1 146 ? 5.5 18.859 17.875 1 98.88 146 VAL A CA 1
ATOM 1138 C C . VAL A 1 146 ? 4.535 18.938 19.047 1 98.88 146 VAL A C 1
ATOM 1140 O O . VAL A 1 146 ? 4.926 19.328 20.156 1 98.88 146 VAL A O 1
ATOM 1143 N N . VAL A 1 147 ? 3.307 18.578 18.844 1 98.81 147 VAL A N 1
ATOM 1144 C CA . VAL A 1 147 ? 2.305 18.469 19.891 1 98.81 147 VAL A CA 1
ATOM 1145 C C . VAL A 1 147 ? 1.536 17.156 19.75 1 98.81 147 VAL A C 1
ATOM 1147 O O . VAL A 1 147 ? 1.384 16.641 18.641 1 98.81 147 VAL A O 1
ATOM 1150 N N . ASP A 1 148 ? 1.108 16.594 20.875 1 98.69 148 ASP A N 1
ATOM 1151 C CA . ASP A 1 148 ? 0.219 15.438 20.828 1 98.69 148 ASP A CA 1
ATOM 1152 C C . ASP A 1 148 ? -1.226 15.867 20.578 1 98.69 148 ASP A C 1
ATOM 1154 O O . ASP A 1 148 ? -1.733 16.766 21.25 1 98.69 148 ASP A O 1
ATOM 1158 N N . GLN A 1 149 ? -1.842 15.242 19.625 1 98.81 149 GLN A N 1
ATOM 1159 C CA . GLN A 1 149 ? -3.234 15.508 19.281 1 98.81 149 GLN A CA 1
ATOM 1160 C C . GLN A 1 149 ? -4.141 14.367 19.734 1 98.81 149 GLN A C 1
ATOM 1162 O O . GLN A 1 149 ? -3.828 13.195 19.516 1 98.81 149 GLN A O 1
ATOM 1167 N N . PRO A 1 150 ? -5.285 14.68 20.391 1 98.31 150 PRO A N 1
ATOM 1168 C CA . PRO A 1 150 ? -6.23 13.617 20.719 1 98.31 150 PRO A CA 1
ATOM 1169 C C . PRO A 1 150 ? -6.82 12.938 19.484 1 98.31 150 PRO A C 1
ATOM 1171 O O . PRO A 1 150 ? -7.359 13.617 18.594 1 98.31 150 PRO A O 1
ATOM 1174 N N . HIS A 1 151 ? -6.711 11.633 19.359 1 96.88 151 HIS A N 1
ATOM 1175 C CA . HIS A 1 151 ? -7.215 10.812 18.266 1 96.88 151 HIS A CA 1
ATOM 1176 C C . HIS A 1 151 ? -7.859 9.531 18.781 1 96.88 151 HIS A C 1
ATOM 1178 O O . HIS A 1 151 ? -7.352 8.438 18.531 1 96.88 151 HIS A O 1
ATOM 1184 N N . GLY A 1 152 ? -8.984 9.789 19.422 1 90.5 152 GLY A N 1
ATOM 1185 C CA . GLY A 1 152 ? -9.648 8.68 20.094 1 90.5 152 GLY A CA 1
ATOM 1186 C C . GLY A 1 152 ? -8.852 8.133 21.266 1 90.5 152 GLY A C 1
ATOM 1187 O O . GLY A 1 152 ? -8.477 8.883 22.172 1 90.5 152 GLY A O 1
ATOM 1188 N N . GLY A 1 153 ? -8.523 6.84 21.219 1 88.25 153 GLY A N 1
ATOM 1189 C CA . GLY A 1 153 ? -7.824 6.176 22.312 1 88.25 153 GLY A CA 1
ATOM 1190 C C . GLY A 1 153 ? -6.324 6.375 22.266 1 88.25 153 GLY A C 1
ATOM 1191 O O . GLY A 1 153 ? -5.605 5.934 23.172 1 88.25 153 GLY A O 1
ATOM 1192 N N . ILE A 1 154 ? -5.91 7.039 21.234 1 94 154 ILE A N 1
ATOM 1193 C CA . ILE A 1 154 ? -4.477 7.281 21.109 1 94 154 ILE A CA 1
ATOM 1194 C C . ILE A 1 154 ? -4.23 8.75 20.781 1 94 154 ILE A C 1
ATOM 1196 O O . ILE A 1 154 ? -5.141 9.578 20.859 1 94 154 ILE A O 1
ATOM 1200 N N . SER A 1 155 ? -2.975 9.094 20.531 1 97.69 155 SER A N 1
ATOM 1201 C CA . SER A 1 155 ? -2.609 10.43 20.062 1 97.69 155 SER A CA 1
ATOM 1202 C C . SER A 1 155 ? -1.881 10.359 18.719 1 97.69 155 SER A C 1
ATOM 1204 O O . SER A 1 155 ? -1.23 9.359 18.406 1 97.69 155 SER A O 1
ATOM 1206 N N . SER A 1 156 ? -2.062 11.32 17.938 1 98.69 156 SER A N 1
ATOM 1207 C CA . SER A 1 156 ? -1.224 11.57 16.766 1 98.69 156 SER A CA 1
ATOM 1208 C C . SER A 1 156 ? -0.291 12.75 17 1 98.69 156 SER A C 1
ATOM 1210 O O . SER A 1 156 ? -0.514 13.555 17.906 1 98.69 156 SER A O 1
ATOM 1212 N N . ALA A 1 157 ? 0.75 12.836 16.25 1 98.94 157 ALA A N 1
ATOM 1213 C CA . ALA A 1 157 ? 1.669 13.969 16.328 1 98.94 157 ALA A CA 1
ATOM 1214 C C . ALA A 1 157 ? 1.231 15.102 15.406 1 98.94 157 ALA A C 1
ATOM 1216 O O . ALA A 1 157 ? 1.085 14.906 14.203 1 98.94 157 ALA A O 1
ATOM 1217 N N . GLY A 1 158 ? 0.955 16.266 15.922 1 98.94 158 GLY A N 1
ATOM 1218 C CA . GLY A 1 158 ? 0.84 17.484 15.141 1 98.94 158 GLY A CA 1
ATOM 1219 C C . GLY A 1 158 ? 2.17 18.188 14.922 1 98.94 158 GLY A C 1
ATOM 1220 O O . GLY A 1 158 ? 3.01 18.219 15.828 1 98.94 158 GLY A O 1
ATOM 1221 N N . LEU A 1 159 ? 2.389 18.766 13.719 1 98.94 159 LEU A N 1
ATOM 1222 C CA . LEU A 1 159 ? 3.717 19.25 13.352 1 98.94 159 LEU A CA 1
ATOM 1223 C C . LEU A 1 159 ? 3.654 20.688 12.875 1 98.94 159 LEU A C 1
ATOM 1225 O O . LEU A 1 159 ? 2.816 21.031 12.039 1 98.94 159 LEU A O 1
ATOM 1229 N N . ARG A 1 160 ? 4.492 21.547 13.406 1 98.94 160 ARG A N 1
ATOM 1230 C CA . ARG A 1 160 ? 4.727 22.891 12.906 1 98.94 160 ARG A CA 1
ATOM 1231 C C . ARG A 1 160 ? 6.141 23.047 12.359 1 98.94 160 ARG A C 1
ATOM 1233 O O . ARG A 1 160 ? 7.113 22.734 13.047 1 98.94 160 ARG A O 1
ATOM 1240 N N . PHE A 1 161 ? 6.258 23.406 11.133 1 98.94 161 PHE A N 1
ATOM 1241 C CA . PHE A 1 161 ? 7.531 23.578 10.445 1 98.94 161 PHE A CA 1
ATOM 1242 C C . PHE A 1 161 ? 7.859 25.062 10.289 1 98.94 161 PHE A C 1
ATOM 1244 O O . PHE A 1 161 ? 7.008 25.844 9.875 1 98.94 161 PHE A O 1
ATOM 1251 N N . GLU A 1 162 ? 9.047 25.406 10.609 1 98.62 162 GLU A N 1
ATOM 1252 C CA . GLU A 1 162 ? 9.5 26.797 10.445 1 98.62 162 GLU A CA 1
ATOM 1253 C C . GLU A 1 162 ? 10.852 26.844 9.734 1 98.62 162 GLU A C 1
ATOM 1255 O O . GLU A 1 162 ? 11.75 26.062 10.047 1 98.62 162 GLU A O 1
ATOM 1260 N N . SER A 1 163 ? 10.938 27.656 8.82 1 97.94 163 SER A N 1
ATOM 1261 C CA . SER A 1 163 ? 12.164 27.953 8.094 1 97.94 163 SER A CA 1
ATOM 1262 C C . SER A 1 163 ? 12.125 29.344 7.488 1 97.94 163 SER A C 1
ATOM 1264 O O . SER A 1 163 ? 11.109 29.75 6.922 1 97.94 163 SER A O 1
ATOM 1266 N N . ASP A 1 164 ? 13.234 30.172 7.668 1 96.38 164 ASP A N 1
ATOM 1267 C CA . ASP A 1 164 ? 13.398 31.5 7.082 1 96.38 164 ASP A CA 1
ATOM 1268 C C . ASP A 1 164 ? 12.227 32.406 7.441 1 96.38 164 ASP A C 1
ATOM 1270 O O . ASP A 1 164 ? 11.664 33.094 6.574 1 96.38 164 ASP A O 1
ATOM 1274 N N . GLY A 1 165 ? 11.711 32.281 8.602 1 95.38 165 GLY A N 1
ATOM 1275 C CA . GLY A 1 165 ? 10.695 33.156 9.133 1 95.38 165 GLY A CA 1
ATOM 1276 C C . GLY A 1 165 ? 9.289 32.812 8.672 1 95.38 165 GLY A C 1
ATOM 1277 O O . GLY A 1 165 ? 8.344 33.562 8.914 1 95.38 165 GLY A O 1
ATOM 1278 N N . LYS A 1 166 ? 9.172 31.672 7.992 1 97.19 166 LYS A N 1
ATOM 1279 C CA . LYS A 1 166 ? 7.867 31.203 7.52 1 97.19 166 LYS A CA 1
ATOM 1280 C C . LYS A 1 166 ? 7.418 29.953 8.281 1 97.19 166 LYS A C 1
ATOM 1282 O O . LYS A 1 166 ? 8.242 29.25 8.875 1 97.19 166 LYS A O 1
ATOM 1287 N N . SER A 1 167 ? 6.078 29.781 8.266 1 98.38 167 SER A N 1
ATOM 1288 C CA . SER A 1 167 ? 5.57 28.703 9.094 1 98.38 167 SER A CA 1
ATOM 1289 C C . SER A 1 167 ? 4.469 27.922 8.375 1 98.38 167 SER A C 1
ATOM 1291 O O . SER A 1 167 ? 3.627 28.516 7.695 1 98.38 167 SER A O 1
ATOM 1293 N N . MET A 1 168 ? 4.531 26.578 8.492 1 98.69 168 MET A N 1
ATOM 1294 C CA . MET A 1 168 ? 3.482 25.672 8.047 1 98.69 168 MET A CA 1
ATOM 1295 C C . MET A 1 168 ? 3.174 24.625 9.109 1 98.69 168 MET A C 1
ATOM 1297 O O . MET A 1 168 ? 4.047 24.266 9.906 1 98.69 168 MET A O 1
ATOM 1301 N N . ALA A 1 169 ? 1.985 24.172 9.117 1 98.88 169 ALA A N 1
ATOM 1302 C CA . ALA A 1 169 ? 1.641 23.094 10.023 1 98.88 169 ALA A CA 1
ATOM 1303 C C . ALA A 1 169 ? 0.877 21.984 9.289 1 98.88 169 ALA A C 1
ATOM 1305 O O . ALA A 1 169 ? 0.159 22.266 8.328 1 98.88 169 ALA A O 1
ATOM 1306 N N . TYR A 1 170 ? 1.097 20.797 9.688 1 98.94 170 TYR A N 1
ATOM 1307 C CA . TYR A 1 170 ? 0.378 19.594 9.258 1 98.94 170 TYR A CA 1
ATOM 1308 C C . TYR A 1 170 ? -0.28 18.906 10.445 1 98.94 170 TYR A C 1
ATOM 1310 O O . TYR A 1 170 ? 0.407 18.344 11.297 1 98.94 170 TYR A O 1
ATOM 1318 N N . ALA A 1 171 ? -1.559 18.953 10.5 1 98.81 171 ALA A N 1
ATOM 1319 C CA . ALA A 1 171 ? -2.336 18.438 11.617 1 98.81 171 ALA A CA 1
ATOM 1320 C C . ALA A 1 171 ? -3.475 17.547 11.125 1 98.81 171 ALA A C 1
ATOM 1322 O O . ALA A 1 171 ? -4.562 18.031 10.812 1 98.81 171 ALA A O 1
ATOM 1323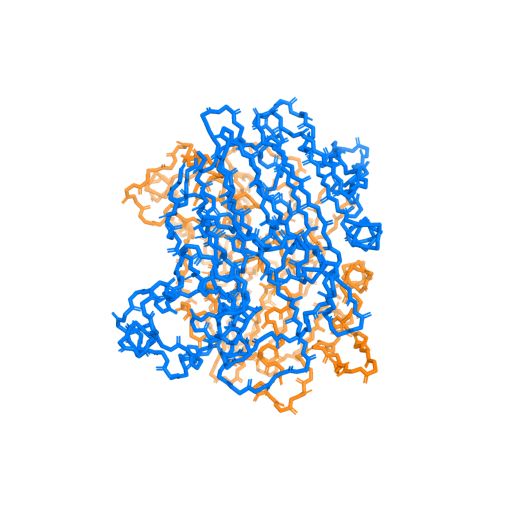 N N . ILE A 1 172 ? -3.227 16.203 11.18 1 97.88 172 ILE A N 1
ATOM 1324 C CA . ILE A 1 172 ? -4.293 15.297 10.766 1 97.88 172 ILE A CA 1
ATOM 1325 C C . ILE A 1 172 ? -4.574 14.289 11.875 1 97.88 172 ILE A C 1
ATOM 1327 O O . ILE A 1 172 ? -3.791 14.164 12.82 1 97.88 172 ILE A O 1
ATOM 1331 N N . ASP A 1 173 ? -5.781 13.625 11.828 1 98.44 173 ASP A N 1
ATOM 1332 C CA . ASP A 1 173 ? -6.16 12.547 12.734 1 98.44 173 ASP A CA 1
ATOM 1333 C C . ASP A 1 173 ? -6.285 13.055 14.172 1 98.44 173 ASP A C 1
ATOM 1335 O O . ASP A 1 173 ? -5.586 12.578 15.062 1 98.44 173 ASP A O 1
ATOM 1339 N N . PHE A 1 174 ? -7.152 14.008 14.344 1 98.56 174 PHE A N 1
ATOM 1340 C CA . PHE A 1 174 ? -7.516 14.516 15.656 1 98.56 174 PHE A CA 1
ATOM 1341 C C . PHE A 1 174 ? -8.977 14.945 15.695 1 98.56 174 PHE A C 1
ATOM 1343 O O . PHE A 1 174 ? -9.617 15.086 14.648 1 98.56 174 PHE A O 1
ATOM 1350 N N . ASN A 1 175 ? -9.5 15.102 16.906 1 96.81 175 ASN A N 1
ATOM 1351 C CA . ASN A 1 175 ? -10.914 15.461 17 1 96.81 175 ASN A CA 1
ATOM 1352 C C . ASN A 1 175 ? -11.141 16.562 18.016 1 96.81 175 ASN A C 1
ATOM 1354 O O . ASN A 1 175 ? -12.266 17.062 18.172 1 96.81 175 ASN A O 1
ATOM 1358 N N . GLU A 1 176 ? -10.117 16.969 18.719 1 97.25 176 GLU A N 1
ATOM 1359 C CA . GLU A 1 176 ? -10.188 18.031 19.719 1 97.25 176 GLU A CA 1
ATOM 1360 C C . GLU A 1 176 ? -9.023 19 19.578 1 97.25 176 GLU A C 1
ATOM 1362 O O . GLU A 1 176 ? -7.938 18.625 19.141 1 97.25 176 GLU A O 1
ATOM 1367 N N . MET A 1 177 ? -9.297 20.266 19.969 1 98.38 177 MET A N 1
ATOM 1368 C CA . MET A 1 177 ? -8.258 21.297 20 1 98.38 177 MET A CA 1
ATOM 1369 C C . MET A 1 177 ? -7.848 21.594 21.438 1 98.38 177 MET A C 1
ATOM 1371 O O . MET A 1 177 ? -8.594 22.234 22.188 1 98.38 177 MET A O 1
ATOM 1375 N N . THR A 1 178 ? -6.719 21.125 21.812 1 98.62 178 THR A N 1
ATOM 1376 C CA . THR A 1 178 ? -6.215 21.375 23.156 1 98.62 178 THR A CA 1
ATOM 1377 C C . THR A 1 178 ? -5.523 22.734 23.219 1 98.62 178 THR A C 1
ATOM 1379 O O . THR A 1 178 ? -5.262 23.359 22.188 1 98.62 178 THR A O 1
ATOM 1382 N N . GLN A 1 179 ? -5.23 23.125 24.438 1 98.56 179 GLN A N 1
ATOM 1383 C CA . GLN A 1 179 ? -4.531 24.391 24.609 1 98.56 179 GLN A CA 1
ATOM 1384 C C . GLN A 1 179 ? -3.133 24.344 24 1 98.56 179 GLN A C 1
ATOM 1386 O O . GLN A 1 179 ? -2.662 25.312 23.422 1 98.56 179 GLN A O 1
ATOM 1391 N N . ASP A 1 180 ? -2.455 23.219 24.172 1 98.62 180 ASP A N 1
ATOM 1392 C CA . ASP A 1 180 ? -1.126 23.047 23.578 1 98.62 180 ASP A CA 1
ATOM 1393 C C . ASP A 1 180 ? -1.178 23.141 22.062 1 98.62 180 ASP A C 1
ATOM 1395 O O . ASP A 1 180 ? -0.293 23.719 21.438 1 98.62 180 ASP A O 1
ATOM 1399 N N . MET A 1 181 ? -2.172 22.562 21.5 1 98.81 181 MET A N 1
ATOM 1400 C CA . MET A 1 181 ? -2.365 22.641 20.047 1 98.81 181 MET A CA 1
ATOM 1401 C C . MET A 1 181 ? -2.611 24.078 19.609 1 98.81 181 MET A C 1
ATOM 1403 O O . MET A 1 181 ? -2.016 24.547 18.641 1 98.81 181 MET A O 1
ATOM 1407 N N . ARG A 1 182 ? -3.451 24.812 20.344 1 98.5 182 ARG A N 1
ATOM 1408 C CA . ARG A 1 182 ? -3.723 26.203 20.047 1 98.5 182 ARG A CA 1
ATOM 1409 C C . ARG A 1 182 ? -2.434 27.031 20.031 1 98.5 182 ARG A C 1
ATOM 1411 O O . ARG A 1 182 ? -2.242 27.875 19.156 1 98.5 182 ARG A O 1
ATOM 1418 N N . SER A 1 183 ? -1.703 26.766 21 1 98.31 183 SER A N 1
ATOM 1419 C CA . SER A 1 183 ? -0.44 27.484 21.125 1 98.31 183 SER A CA 1
ATOM 1420 C C . SER A 1 183 ? 0.475 27.188 19.938 1 98.31 183 SER A C 1
ATOM 1422 O O . SER A 1 183 ? 1.172 28.078 19.453 1 98.31 183 SER A O 1
ATOM 1424 N N . LEU A 1 184 ? 0.459 25.969 19.453 1 98.62 184 LEU A N 1
ATOM 1425 C CA . LEU A 1 184 ? 1.359 25.547 18.391 1 98.62 184 LEU A CA 1
ATOM 1426 C C . LEU A 1 184 ? 0.872 26.078 17.031 1 98.62 184 LEU A C 1
ATOM 1428 O O . LEU A 1 184 ? 1.679 26.359 16.156 1 98.62 184 LEU A O 1
ATOM 1432 N N . TYR A 1 185 ? -0.412 26.203 16.812 1 98.62 185 TYR A N 1
ATOM 1433 C CA . TYR A 1 185 ? -0.973 26.453 15.5 1 98.62 185 TYR A CA 1
ATOM 1434 C C . TYR A 1 185 ? -1.349 27.922 15.336 1 98.62 185 TYR A C 1
ATOM 1436 O O . TYR A 1 185 ? -2.053 28.297 14.391 1 98.62 185 TYR A O 1
ATOM 1444 N N . GLN A 1 186 ? -0.892 28.766 16.172 1 96.5 186 GLN A N 1
ATOM 1445 C CA . GLN A 1 186 ? -1.129 30.203 16.062 1 96.5 186 GLN A CA 1
ATOM 1446 C C . GLN A 1 186 ? -0.267 30.812 14.961 1 96.5 186 GLN A C 1
ATOM 1448 O O . GLN A 1 186 ? 0.874 30.391 14.758 1 96.5 186 GLN A O 1
ATOM 1453 N N . ASP A 1 187 ? -0.781 31.859 14.219 1 92.94 187 ASP A N 1
ATOM 1454 C CA . ASP A 1 187 ? -0.058 32.719 13.289 1 92.94 187 ASP A CA 1
ATOM 1455 C C . ASP A 1 187 ? 0.657 31.891 12.219 1 92.94 187 ASP A C 1
ATOM 1457 O O . ASP A 1 187 ? 1.851 32.094 11.977 1 92.94 187 ASP A O 1
ATOM 1461 N N . LEU A 1 188 ? -0.065 30.984 11.648 1 98.31 188 LEU A N 1
ATOM 1462 C CA . LEU A 1 188 ? 0.508 30.141 10.602 1 98.31 188 LEU A CA 1
ATOM 1463 C C . LEU A 1 188 ? 0.348 30.797 9.234 1 98.31 188 LEU A C 1
ATOM 1465 O O . LEU A 1 188 ? -0.693 31.391 8.945 1 98.31 188 LEU A O 1
ATOM 1469 N N . ASP A 1 189 ? 1.421 30.672 8.398 1 98.62 189 ASP A N 1
ATOM 1470 C CA . ASP A 1 189 ? 1.256 31.016 6.992 1 98.62 189 ASP A CA 1
ATOM 1471 C C . ASP A 1 189 ? 0.348 30 6.285 1 98.62 189 ASP A C 1
ATOM 1473 O O . ASP A 1 189 ? -0.509 30.391 5.484 1 98.62 189 ASP A O 1
ATOM 1477 N N . VAL A 1 190 ? 0.54 28.688 6.531 1 98.69 190 VAL A N 1
ATOM 1478 C CA . VAL A 1 190 ? -0.285 27.641 5.953 1 98.69 190 VAL A CA 1
ATOM 1479 C C . VAL A 1 190 ? -0.61 26.594 7.016 1 98.69 190 VAL A C 1
ATOM 1481 O O . VAL A 1 190 ? 0.273 26.156 7.762 1 98.69 190 VAL A O 1
ATOM 1484 N N . TRP A 1 191 ? -1.838 26.25 7.074 1 98.88 191 TRP A N 1
ATOM 1485 C CA . TRP A 1 191 ? -2.305 25.188 7.953 1 98.88 191 TRP A CA 1
ATOM 1486 C C . TRP A 1 191 ? -2.99 24.078 7.156 1 98.88 191 TRP A C 1
ATOM 1488 O O . TRP A 1 191 ? -4.094 24.266 6.637 1 98.88 191 TRP A O 1
ATOM 1498 N N . VAL A 1 192 ? -2.305 22.922 6.953 1 98.94 192 VAL A N 1
ATOM 1499 C CA . VAL A 1 192 ? -2.977 21.734 6.449 1 98.94 192 VAL A CA 1
ATOM 1500 C C . VAL A 1 192 ? -3.658 21 7.602 1 98.94 192 VAL A C 1
ATOM 1502 O O . VAL A 1 192 ? -2.994 20.531 8.531 1 98.94 192 VAL A O 1
ATOM 1505 N N . VAL A 1 193 ? -4.953 20.797 7.52 1 98.88 193 VAL A N 1
ATOM 1506 C CA . VAL A 1 193 ? -5.676 20.422 8.727 1 98.88 193 VAL A CA 1
ATOM 1507 C C . VAL A 1 193 ? -6.688 19.328 8.398 1 98.88 193 VAL A C 1
ATOM 1509 O O . VAL A 1 193 ? -7.316 19.344 7.34 1 98.88 193 VAL A O 1
ATOM 1512 N N . ASP A 1 194 ? -6.805 18.406 9.32 1 98.56 194 ASP A N 1
ATOM 1513 C CA . ASP A 1 194 ? -7.758 17.312 9.258 1 98.56 194 ASP A CA 1
ATOM 1514 C C . ASP A 1 194 ? -9.18 17.828 9.055 1 98.56 194 ASP A C 1
ATOM 1516 O O . ASP A 1 194 ? -9.609 18.766 9.719 1 98.56 194 ASP A O 1
ATOM 1520 N N . CYS A 1 195 ? -9.836 17.25 8.164 1 98.62 195 CYS A N 1
ATOM 1521 C CA . CYS A 1 195 ? -11.266 17.484 7.961 1 98.62 195 CYS A CA 1
ATOM 1522 C C . CYS A 1 195 ? -11.93 16.281 7.305 1 98.62 195 CYS A C 1
ATOM 1524 O O . CYS A 1 195 ? -12.164 16.281 6.094 1 98.62 195 CYS A O 1
ATOM 1526 N N . LEU A 1 196 ? -12.32 15.383 8.07 1 98.62 196 LEU A N 1
ATOM 1527 C CA . LEU A 1 196 ? -12.773 14.086 7.594 1 98.62 196 LEU A CA 1
ATOM 1528 C C . LEU A 1 196 ? -14.031 14.227 6.742 1 98.62 196 LEU A C 1
ATOM 1530 O O . LEU A 1 196 ? -14.094 13.703 5.625 1 98.62 196 LEU A O 1
ATOM 1534 N N . ARG A 1 197 ? -14.984 14.898 7.309 1 98.62 197 ARG A N 1
ATOM 1535 C CA . ARG A 1 197 ? -16.312 15.039 6.707 1 98.62 197 ARG A CA 1
ATOM 1536 C C . ARG A 1 197 ? -17.094 16.156 7.379 1 98.62 197 ARG A C 1
ATOM 1538 O O . ARG A 1 197 ? -16.562 16.875 8.234 1 98.62 197 ARG A O 1
ATOM 1545 N N . ARG A 1 198 ? -18.312 16.391 6.918 1 98.12 198 ARG A N 1
ATOM 1546 C CA . ARG A 1 198 ? -19.141 17.469 7.465 1 98.12 198 ARG A CA 1
ATOM 1547 C C . ARG A 1 198 ? -19.688 17.078 8.836 1 98.12 198 ARG A C 1
ATOM 1549 O O . ARG A 1 198 ? -19.656 17.891 9.773 1 98.12 198 ARG A O 1
ATOM 1556 N N . ALA A 1 199 ? -20.125 15.828 8.953 1 97.19 199 ALA A N 1
ATOM 1557 C CA . ALA A 1 199 ? -20.734 15.375 10.195 1 97.19 199 ALA A CA 1
ATOM 1558 C C . ALA A 1 199 ? -19.688 15.141 11.273 1 97.19 199 ALA A C 1
ATOM 1560 O O . ALA A 1 199 ? -18.578 14.688 10.977 1 97.19 199 ALA A O 1
ATOM 1561 N N . PRO A 1 200 ? -20.062 15.406 12.531 1 97.19 200 PRO A N 1
ATOM 1562 C CA . PRO A 1 200 ? -19.094 15.125 13.609 1 97.19 200 PRO A CA 1
ATOM 1563 C C . PRO A 1 200 ? -18.609 13.68 13.602 1 97.19 200 PRO A C 1
ATOM 1565 O O . PRO A 1 200 ? -19.328 12.789 13.141 1 97.19 200 PRO A O 1
ATOM 1568 N N . HIS A 1 201 ? -17.469 13.508 14.07 1 95.88 201 HIS A N 1
ATOM 1569 C CA . HIS A 1 201 ? -16.828 12.203 14.18 1 95.88 201 HIS A CA 1
ATOM 1570 C C . HIS A 1 201 ? -16.094 12.07 15.508 1 95.88 201 HIS A C 1
ATOM 1572 O O . HIS A 1 201 ? -15.508 13.031 16 1 95.88 201 HIS A O 1
ATOM 1578 N N . PRO A 1 202 ? -16.016 10.906 16.078 1 93.38 202 PRO A N 1
ATOM 1579 C CA . PRO A 1 202 ? -15.438 10.734 17.406 1 93.38 202 PRO A CA 1
ATOM 1580 C C . PRO A 1 202 ? -13.914 10.859 17.406 1 93.38 202 PRO A C 1
ATOM 1582 O O . PRO A 1 202 ? -13.312 11.164 18.453 1 93.38 202 PRO A O 1
ATOM 1585 N N . THR A 1 203 ? -13.289 10.617 16.266 1 96.19 203 THR A N 1
ATOM 1586 C CA . THR A 1 203 ? -11.828 10.555 16.328 1 96.19 203 THR A CA 1
ATOM 1587 C C . THR A 1 203 ? -11.203 11.492 15.297 1 96.19 203 THR A C 1
ATOM 1589 O O . THR A 1 203 ? -9.977 11.562 15.188 1 96.19 203 THR A O 1
ATOM 1592 N N . HIS A 1 204 ? -12.008 12.172 14.508 1 98.12 204 HIS A N 1
ATOM 1593 C CA . HIS A 1 204 ? -11.5 13.094 13.492 1 98.12 204 HIS A CA 1
ATOM 1594 C C . HIS A 1 204 ? -12.227 14.43 13.555 1 98.12 204 HIS A C 1
ATOM 1596 O O . HIS A 1 204 ? -13.375 14.5 14.008 1 98.12 204 HIS A O 1
ATOM 1602 N N . ALA A 1 205 ? -11.539 15.453 13.055 1 98.25 205 ALA A N 1
ATOM 1603 C CA . ALA A 1 205 ? -12.156 16.781 12.93 1 98.25 205 ALA A CA 1
ATOM 1604 C C . ALA A 1 205 ? -13.195 16.781 11.812 1 98.25 205 ALA A C 1
ATOM 1606 O O . ALA A 1 205 ? -13.047 16.078 10.812 1 98.25 205 ALA A O 1
ATOM 1607 N N . HIS A 1 206 ? -14.234 17.562 12.047 1 98.44 206 HIS A N 1
ATOM 1608 C CA . HIS A 1 206 ? -15.273 17.766 11.039 1 98.44 206 HIS A CA 1
ATOM 1609 C C . HIS A 1 206 ? -15.336 19.234 10.594 1 98.44 206 HIS A C 1
ATOM 1611 O O . HIS A 1 206 ? -14.758 20.109 11.25 1 98.44 206 HIS A O 1
ATOM 1617 N N . LEU A 1 207 ? -15.984 19.547 9.531 1 98.69 207 LEU A N 1
ATOM 1618 C CA . LEU A 1 207 ? -15.859 20.797 8.789 1 98.69 207 LEU A CA 1
ATOM 1619 C C . LEU A 1 207 ? -16.188 21.984 9.68 1 98.69 207 LEU A C 1
ATOM 1621 O O . LEU A 1 207 ? -15.422 22.953 9.742 1 98.69 207 LEU A O 1
ATOM 1625 N N . ASP A 1 208 ? -17.25 21.953 10.375 1 98.44 208 ASP A N 1
ATOM 1626 C CA . ASP A 1 208 ? -17.656 23.094 11.203 1 98.44 208 ASP A CA 1
ATOM 1627 C C . ASP A 1 208 ? -16.609 23.391 12.281 1 98.44 208 ASP A C 1
ATOM 1629 O O . ASP A 1 208 ? -16.312 24.547 12.562 1 98.44 208 ASP A O 1
ATOM 1633 N N . ALA A 1 209 ? -16.141 22.375 12.891 1 98.56 209 ALA A N 1
ATOM 1634 C CA . ALA A 1 209 ? -15.102 22.562 13.906 1 98.56 209 ALA A CA 1
ATOM 1635 C C . ALA A 1 209 ? -13.859 23.219 13.305 1 98.56 209 ALA A C 1
ATOM 1637 O O . ALA A 1 209 ? -13.312 24.172 13.875 1 98.56 209 ALA A O 1
ATOM 1638 N N . VAL A 1 210 ? -13.469 22.719 12.188 1 98.69 210 VAL A N 1
ATOM 1639 C CA . VAL A 1 210 ? -12.266 23.219 11.531 1 98.69 210 VAL A CA 1
ATOM 1640 C C . VAL A 1 210 ? -12.438 24.688 11.172 1 98.69 210 VAL A C 1
ATOM 1642 O O . VAL A 1 210 ? -11.547 25.5 11.406 1 98.69 210 VAL A O 1
ATOM 1645 N N . LEU A 1 211 ? -13.586 25.016 10.633 1 98.69 211 LEU A N 1
ATOM 1646 C CA . LEU A 1 211 ? -13.852 26.406 10.273 1 98.69 211 LEU A CA 1
ATOM 1647 C C . LEU A 1 211 ? -13.836 27.297 11.516 1 98.69 211 LEU A C 1
ATOM 1649 O O . LEU A 1 211 ? -13.398 28.453 11.453 1 98.69 211 LEU A O 1
ATOM 1653 N N . GLY A 1 212 ? -14.359 26.766 12.578 1 98.44 212 GLY A N 1
ATOM 1654 C CA . GLY A 1 212 ? -14.266 27.5 13.844 1 98.44 212 GLY A CA 1
ATOM 1655 C C . GLY A 1 212 ? -12.836 27.75 14.273 1 98.44 212 GLY A C 1
ATOM 1656 O O . GLY A 1 212 ? -12.492 28.859 14.68 1 98.44 212 GLY A O 1
ATOM 1657 N N . TRP A 1 213 ? -12.016 26.75 14.211 1 98.56 213 TRP A N 1
ATOM 1658 C CA . TRP A 1 213 ? -10.617 26.875 14.602 1 98.56 213 TRP A CA 1
ATOM 1659 C C . TRP A 1 213 ? -9.875 27.812 13.656 1 98.56 213 TRP A C 1
ATOM 1661 O O . TRP A 1 213 ? -8.969 28.547 14.07 1 98.56 213 TRP A O 1
ATOM 1671 N N . VAL A 1 214 ? -10.211 27.797 12.383 1 98.25 214 VAL A N 1
ATOM 1672 C CA . VAL A 1 214 ? -9.609 28.688 11.406 1 98.25 214 VAL A CA 1
ATOM 1673 C C . VAL A 1 214 ? -9.922 30.141 11.773 1 98.25 214 VAL A C 1
ATOM 1675 O O . VAL A 1 214 ? -9.047 31.016 11.695 1 98.25 214 VAL A O 1
ATOM 1678 N N . ARG A 1 215 ? -11.164 30.406 12.117 1 97.56 215 ARG A N 1
ATOM 1679 C CA . ARG A 1 215 ? -11.539 31.766 12.523 1 97.56 215 ARG A CA 1
ATOM 1680 C C . ARG A 1 215 ? -10.773 32.188 13.773 1 97.56 215 ARG A C 1
ATOM 1682 O O . ARG A 1 215 ? -10.352 33.344 13.891 1 97.56 215 ARG A O 1
ATOM 1689 N N . GLU A 1 216 ? -10.617 31.266 14.664 1 97.75 216 GLU A N 1
ATOM 1690 C CA . GLU A 1 216 ? -9.992 31.531 15.953 1 97.75 216 GLU A CA 1
ATOM 1691 C C . GLU A 1 216 ? -8.492 31.781 15.797 1 97.75 216 GLU A C 1
ATOM 1693 O O . GLU A 1 216 ? -7.957 32.75 16.344 1 97.75 216 GLU A O 1
ATOM 1698 N N . LEU A 1 217 ? -7.84 30.891 15.023 1 98.12 217 LEU A N 1
ATOM 1699 C CA . LEU A 1 217 ? -6.379 30.859 14.984 1 98.12 217 LEU A CA 1
ATOM 1700 C C . LEU A 1 217 ? -5.855 31.688 13.812 1 98.12 217 LEU A C 1
ATOM 1702 O O . LEU A 1 217 ? -4.668 32.031 13.766 1 98.12 217 LEU A O 1
ATOM 1706 N N . ALA A 1 218 ? -6.617 31.984 12.852 1 96.5 218 ALA A N 1
ATOM 1707 C CA . ALA A 1 218 ? -6.43 32.938 11.758 1 96.5 218 ALA A CA 1
ATOM 1708 C C . ALA A 1 218 ? -5.18 32.594 10.945 1 96.5 218 ALA A C 1
ATOM 1710 O O . ALA A 1 218 ? -4.328 33.469 10.719 1 96.5 218 ALA A O 1
ATOM 1711 N N . PRO A 1 219 ? -4.996 31.328 10.547 1 98.31 219 PRO A N 1
ATOM 1712 C CA . PRO A 1 219 ? -3.941 31.094 9.555 1 98.31 219 PRO A CA 1
ATOM 1713 C C . PRO A 1 219 ? -4.145 31.891 8.273 1 98.31 219 PRO A C 1
ATOM 1715 O O . PRO A 1 219 ? -5.281 32.188 7.891 1 98.31 219 PRO A O 1
ATOM 1718 N N . ARG A 1 220 ? -3.049 32.312 7.602 1 97.88 220 ARG A N 1
ATOM 1719 C CA . ARG A 1 220 ? -3.188 33 6.336 1 97.88 220 ARG A CA 1
ATOM 1720 C C . ARG A 1 220 ? -3.889 32.156 5.297 1 97.88 220 ARG A C 1
ATOM 1722 O O . ARG A 1 220 ? -4.715 32.625 4.523 1 97.88 220 ARG A O 1
ATOM 1729 N N . ARG A 1 221 ? -3.541 30.891 5.227 1 98.25 221 ARG A N 1
ATOM 1730 C CA . ARG A 1 221 ? -4.121 29.906 4.316 1 98.25 221 ARG A CA 1
ATOM 1731 C C . ARG A 1 221 ? -4.379 28.578 5.031 1 98.25 221 ARG A C 1
ATOM 1733 O O . ARG A 1 221 ? -3.516 28.078 5.754 1 98.25 221 ARG A O 1
ATOM 1740 N N . ALA A 1 222 ? -5.602 28.031 4.918 1 98.75 222 ALA A N 1
ATOM 1741 C CA . ALA A 1 222 ? -5.945 26.719 5.461 1 98.75 222 ALA A CA 1
ATOM 1742 C C . ALA A 1 222 ? -6.316 25.75 4.352 1 98.75 222 ALA A C 1
ATOM 1744 O O . ALA A 1 222 ? -7.098 26.078 3.457 1 98.75 222 ALA A O 1
ATOM 1745 N N . VAL A 1 223 ? -5.723 24.578 4.371 1 98.94 223 VAL A N 1
ATOM 1746 C CA . VAL A 1 223 ? -5.973 23.531 3.381 1 98.94 223 VAL A CA 1
ATOM 1747 C C . VAL A 1 223 ? -6.539 22.297 4.07 1 98.94 223 VAL A C 1
ATOM 1749 O O . VAL A 1 223 ? -5.895 21.703 4.945 1 98.94 223 VAL A O 1
ATOM 1752 N N . LEU A 1 224 ? -7.727 21.875 3.658 1 98.94 224 LEU A N 1
ATOM 1753 C CA . LEU A 1 224 ? -8.367 20.703 4.23 1 98.94 224 LEU A CA 1
ATOM 1754 C C . LEU A 1 224 ? -7.734 19.422 3.693 1 98.94 224 LEU A C 1
ATOM 1756 O O . LEU A 1 224 ? -7.465 19.312 2.496 1 98.94 224 LEU A O 1
ATOM 1760 N N . ALA A 1 225 ? -7.52 18.406 4.566 1 98.69 225 ALA A N 1
ATOM 1761 C CA . ALA A 1 225 ? -6.949 17.125 4.188 1 98.69 225 ALA A CA 1
ATOM 1762 C C . ALA A 1 225 ? -7.625 15.984 4.945 1 98.69 225 ALA A C 1
ATOM 1764 O O . ALA A 1 225 ? -8.469 16.219 5.812 1 98.69 225 ALA A O 1
ATOM 1765 N N . HIS A 1 226 ? -7.293 14.727 4.547 1 98.88 226 HIS A N 1
ATOM 1766 C CA . HIS A 1 226 ? -7.805 13.523 5.188 1 98.88 226 HIS A CA 1
ATOM 1767 C C . HIS A 1 226 ? -9.312 13.398 5.008 1 98.88 226 HIS A C 1
ATOM 1769 O O . HIS A 1 226 ? -10.031 13.047 5.949 1 98.88 226 HIS A O 1
ATOM 1775 N N . MET A 1 227 ? -9.812 13.742 3.852 1 98.88 227 MET A N 1
ATOM 1776 C CA . MET A 1 227 ? -11.242 13.844 3.568 1 98.88 227 MET A CA 1
ATOM 1777 C C . MET A 1 227 ? -11.789 12.523 3.051 1 98.88 227 MET A C 1
ATOM 1779 O O . MET A 1 227 ? -11.133 11.836 2.268 1 98.88 227 MET A O 1
ATOM 1783 N N . ASP A 1 228 ? -12.984 12.164 3.441 1 98.62 228 ASP A N 1
ATOM 1784 C CA . ASP A 1 228 ? -13.594 10.938 2.945 1 98.62 228 ASP A CA 1
ATOM 1785 C C . ASP A 1 228 ? -14.438 11.203 1.701 1 98.62 228 ASP A C 1
ATOM 1787 O O . ASP A 1 228 ? -14.367 12.281 1.115 1 98.62 228 ASP A O 1
ATOM 1791 N N . ASN A 1 229 ? -15.211 10.203 1.246 1 98.62 229 ASN A N 1
ATOM 1792 C CA . ASN A 1 229 ? -15.852 10.266 -0.063 1 98.62 229 ASN A CA 1
ATOM 1793 C C . ASN A 1 229 ? -17.156 11.078 -0.014 1 98.62 229 ASN A C 1
ATOM 1795 O O . ASN A 1 229 ? -17.859 11.172 -1.012 1 98.62 229 ASN A O 1
ATOM 1799 N N . SER A 1 230 ? -17.453 11.719 1.146 1 98.69 230 SER A N 1
ATOM 1800 C CA . SER A 1 230 ? -18.594 12.633 1.224 1 98.69 230 SER A CA 1
ATOM 1801 C C . SER A 1 230 ? -18.172 14.062 0.902 1 98.69 230 SER A C 1
ATOM 1803 O O . SER A 1 230 ? -19.016 14.945 0.79 1 98.69 230 SER A O 1
ATOM 1805 N N . MET A 1 231 ? -16.938 14.305 0.727 1 98.88 231 MET A N 1
ATOM 1806 C CA . MET A 1 231 ? -16.375 15.641 0.601 1 98.88 231 MET A CA 1
ATOM 1807 C C . MET A 1 231 ? -15.969 15.93 -0.84 1 98.88 231 MET A C 1
ATOM 1809 O O . MET A 1 231 ? -14.789 15.836 -1.185 1 98.88 231 MET A O 1
ATOM 1813 N N . ASP A 1 232 ? -16.875 16.375 -1.634 1 98.94 232 ASP A N 1
ATOM 1814 C CA . ASP A 1 232 ? -16.609 16.641 -3.043 1 98.94 232 ASP A CA 1
ATOM 1815 C C . ASP A 1 232 ? -15.805 17.922 -3.215 1 98.94 232 ASP A C 1
ATOM 1817 O O . ASP A 1 232 ? -16.156 18.969 -2.639 1 98.94 232 ASP A O 1
ATOM 1821 N N . TYR A 1 233 ? -14.805 17.859 -4.062 1 98.88 233 TYR A N 1
ATOM 1822 C CA . TYR A 1 233 ? -13.875 18.969 -4.234 1 98.88 233 TYR A CA 1
ATOM 1823 C C . TYR A 1 233 ? -14.602 20.219 -4.715 1 98.88 233 TYR A C 1
ATOM 1825 O O . TYR A 1 233 ? -14.469 21.281 -4.109 1 98.88 233 TYR A O 1
ATOM 1833 N N . ALA A 1 234 ? -15.359 20.125 -5.809 1 98.81 234 ALA A N 1
ATOM 1834 C CA . ALA A 1 234 ? -16.016 21.297 -6.414 1 98.81 234 ALA A CA 1
ATOM 1835 C C . ALA A 1 234 ? -17 21.938 -5.445 1 98.81 234 ALA A C 1
ATOM 1837 O O . ALA A 1 234 ? -17.078 23.156 -5.34 1 98.81 234 ALA A O 1
ATOM 1838 N N . THR A 1 235 ? -17.75 21.094 -4.805 1 98.69 235 THR A N 1
ATOM 1839 C CA . THR A 1 235 ? -18.703 21.594 -3.824 1 98.69 235 THR A CA 1
ATOM 1840 C C . THR A 1 235 ? -17.984 22.375 -2.719 1 98.69 235 THR A C 1
ATOM 1842 O O . THR A 1 235 ? -18.406 23.484 -2.361 1 98.69 235 THR A O 1
ATOM 1845 N N . LEU A 1 236 ? -16.906 21.828 -2.197 1 98.81 236 LEU A N 1
ATOM 1846 C CA . LEU A 1 236 ? -16.156 22.484 -1.14 1 98.81 236 LEU A CA 1
ATOM 1847 C C . LEU A 1 236 ? -15.562 23.797 -1.632 1 98.81 236 LEU A C 1
ATOM 1849 O O . LEU A 1 236 ? -15.688 24.828 -0.965 1 98.81 236 LEU A O 1
ATOM 1853 N N . ALA A 1 237 ? -14.961 23.781 -2.758 1 98.5 237 ALA A N 1
ATOM 1854 C CA . ALA A 1 237 ? -14.32 24.969 -3.309 1 98.5 237 ALA A CA 1
ATOM 1855 C C . ALA A 1 237 ? -15.32 26.109 -3.455 1 98.5 237 ALA A C 1
ATOM 1857 O O . ALA A 1 237 ? -14.969 27.281 -3.275 1 98.5 237 ALA A O 1
ATOM 1858 N N . ALA A 1 238 ? -16.5 25.781 -3.754 1 98.25 238 ALA A N 1
ATOM 1859 C CA . ALA A 1 238 ? -17.531 26.781 -4.004 1 98.25 238 ALA A CA 1
ATOM 1860 C C . ALA A 1 238 ? -18.109 27.312 -2.695 1 98.25 238 ALA A C 1
ATOM 1862 O O . ALA A 1 238 ? -18.656 28.422 -2.656 1 98.25 238 ALA A O 1
ATOM 1863 N N . THR A 1 239 ? -17.953 26.547 -1.64 1 97.88 239 THR A N 1
ATOM 1864 C CA . THR A 1 239 ? -18.75 26.891 -0.461 1 97.88 239 THR A CA 1
ATOM 1865 C C . THR A 1 239 ? -17.844 27.344 0.683 1 97.88 239 THR A C 1
ATOM 1867 O O . THR A 1 239 ? -18.297 28.031 1.604 1 97.88 239 THR A O 1
ATOM 1870 N N . LEU A 1 240 ? -16.578 27.031 0.606 1 98.62 240 LEU A N 1
ATOM 1871 C CA . LEU A 1 240 ? -15.672 27.391 1.691 1 98.62 240 LEU A CA 1
ATOM 1872 C C . LEU A 1 240 ? -15.367 28.875 1.692 1 98.62 240 LEU A C 1
ATOM 1874 O O . LEU A 1 240 ? -15.375 29.516 0.638 1 98.62 240 LEU A O 1
ATOM 1878 N N . PRO A 1 241 ? -15.172 29.453 2.891 1 97.94 241 PRO A N 1
ATOM 1879 C CA . PRO A 1 241 ? -14.82 30.875 2.955 1 97.94 241 PRO A CA 1
ATOM 1880 C C . PRO A 1 241 ? -13.445 31.172 2.367 1 97.94 241 PRO A C 1
ATOM 1882 O O . PRO A 1 241 ? -12.648 30.25 2.16 1 97.94 241 PRO A O 1
ATOM 1885 N N . ALA A 1 242 ? -13.172 32.469 2.174 1 97 242 ALA A N 1
ATOM 1886 C CA . ALA A 1 242 ? -11.867 32.875 1.666 1 97 242 ALA A CA 1
ATOM 1887 C C . ALA A 1 242 ? -10.742 32.438 2.586 1 97 242 ALA A C 1
ATOM 1889 O O . ALA A 1 242 ? -10.867 32.5 3.812 1 97 242 ALA A O 1
ATOM 1890 N N . GLY A 1 243 ? -9.727 31.844 1.985 1 97.25 243 GLY A N 1
ATOM 1891 C CA . GLY A 1 243 ? -8.562 31.438 2.754 1 97.25 243 GLY A CA 1
ATOM 1892 C C . GLY A 1 243 ? -8.578 29.969 3.123 1 97.25 243 GLY A C 1
ATOM 1893 O O . GLY A 1 243 ? -7.594 29.438 3.65 1 97.25 243 GLY A O 1
ATOM 1894 N N . VAL A 1 244 ? -9.727 29.359 2.916 1 98.69 244 VAL A N 1
ATOM 1895 C CA . VAL A 1 244 ? -9.859 27.922 3.17 1 98.69 244 VAL A CA 1
ATOM 1896 C C . VAL A 1 244 ? -10.109 27.188 1.855 1 98.69 244 VAL A C 1
ATOM 1898 O O . VAL A 1 244 ? -10.945 27.609 1.051 1 98.69 244 VAL A O 1
ATOM 1901 N N . GLU A 1 245 ? -9.398 26.125 1.59 1 98.69 245 GLU A N 1
ATOM 1902 C CA . GLU A 1 245 ? -9.586 25.391 0.346 1 98.69 245 GLU A CA 1
ATOM 1903 C C . GLU A 1 245 ? -9.445 23.891 0.574 1 98.69 245 GLU A C 1
ATOM 1905 O O . GLU A 1 245 ? -8.75 23.453 1.496 1 98.69 245 GLU A O 1
ATOM 1910 N N . PRO A 1 246 ? -10.094 23.047 -0.208 1 98.88 246 PRO A N 1
ATOM 1911 C CA . PRO A 1 246 ? -9.867 21.609 -0.14 1 98.88 246 PRO A CA 1
ATOM 1912 C C . PRO A 1 246 ? -8.539 21.188 -0.752 1 98.88 246 PRO A C 1
ATOM 1914 O O . PRO A 1 246 ? -8.203 21.594 -1.866 1 98.88 246 PRO A O 1
ATOM 1917 N N . GLY A 1 247 ? -7.793 20.375 -0.016 1 98.88 247 GLY A N 1
ATOM 1918 C CA . GLY A 1 247 ? -6.574 19.797 -0.565 1 98.88 247 GLY A CA 1
ATOM 1919 C C . GLY A 1 247 ? -6.84 18.672 -1.555 1 98.88 247 GLY A C 1
ATOM 1920 O O . GLY A 1 247 ? -7.961 18.172 -1.643 1 98.88 247 GLY A O 1
ATOM 1921 N N . PHE A 1 248 ? -5.867 18.344 -2.301 1 98.94 248 PHE A N 1
ATOM 1922 C CA . PHE A 1 248 ? -5.93 17.219 -3.229 1 98.94 248 PHE A CA 1
ATOM 1923 C C . PHE A 1 248 ? -4.555 16.578 -3.404 1 98.94 248 PHE A C 1
ATOM 1925 O O . PHE A 1 248 ? -3.539 17.188 -3.047 1 98.94 248 PHE A O 1
ATOM 1932 N N . ASP A 1 249 ? -4.531 15.328 -3.854 1 98.94 249 ASP A N 1
ATOM 1933 C CA . ASP A 1 249 ? -3.268 14.633 -4.07 1 98.94 249 ASP A CA 1
ATOM 1934 C C . ASP A 1 249 ? -2.367 15.406 -5.027 1 98.94 249 ASP A C 1
ATOM 1936 O O . ASP A 1 249 ? -2.779 15.742 -6.141 1 98.94 249 ASP A O 1
ATOM 1940 N N . GLY A 1 250 ? -1.172 15.75 -4.551 1 98.81 250 GLY A N 1
ATOM 1941 C CA . GLY A 1 250 ? -0.203 16.438 -5.395 1 98.81 250 GLY A CA 1
ATOM 1942 C C . GLY A 1 250 ? -0.224 17.938 -5.223 1 98.81 250 GLY A C 1
ATOM 1943 O O . GLY A 1 250 ? 0.603 18.641 -5.805 1 98.81 250 GLY A O 1
ATOM 1944 N N . MET A 1 251 ? -1.088 18.453 -4.434 1 98.88 251 MET A N 1
ATOM 1945 C CA . MET A 1 251 ? -1.146 19.891 -4.199 1 98.88 251 MET A CA 1
ATOM 1946 C C . MET A 1 251 ? 0.141 20.375 -3.547 1 98.88 251 MET A C 1
ATOM 1948 O O . MET A 1 251 ? 0.607 19.797 -2.564 1 98.88 251 MET A O 1
ATOM 1952 N N . GLU A 1 252 ? 0.708 21.406 -4.133 1 98.5 252 GLU A N 1
ATOM 1953 C CA . GLU A 1 252 ? 1.881 22.047 -3.555 1 98.5 252 GLU A CA 1
ATOM 1954 C C . GLU A 1 252 ? 1.545 23.453 -3.061 1 98.5 252 GLU A C 1
ATOM 1956 O O . GLU A 1 252 ? 0.887 24.219 -3.762 1 98.5 252 GLU A O 1
ATOM 1961 N N . VAL A 1 253 ? 1.938 23.688 -1.811 1 97.31 253 VAL A N 1
ATOM 1962 C CA . VAL A 1 253 ? 1.824 25.031 -1.249 1 97.31 253 VAL A CA 1
ATOM 1963 C C . VAL A 1 253 ? 3.209 25.547 -0.871 1 97.31 253 VAL A C 1
ATOM 1965 O O . VAL A 1 253 ? 4.035 24.797 -0.339 1 97.31 253 VAL A O 1
ATOM 1968 N N . ALA A 1 254 ? 3.471 26.828 -1.26 1 94.25 254 ALA A N 1
ATOM 1969 C CA . ALA A 1 254 ? 4.773 27.438 -1.006 1 94.25 254 ALA A CA 1
ATOM 1970 C C . ALA A 1 254 ? 4.641 28.672 -0.138 1 94.25 254 ALA A C 1
ATOM 1972 O O . ALA A 1 254 ? 3.646 29.406 -0.228 1 94.25 254 ALA A O 1
ATOM 1973 N N . ILE A 1 255 ? 5.602 28.797 0.665 1 92 255 ILE A N 1
ATOM 1974 C CA . ILE A 1 255 ? 5.715 30.031 1.443 1 92 255 ILE A CA 1
ATOM 1975 C C . ILE A 1 255 ? 7.176 30.469 1.495 1 92 255 ILE A C 1
ATOM 1977 O O . ILE A 1 255 ? 8.086 29.656 1.357 1 92 255 ILE A O 1
ATOM 1981 N N . MET B 1 1 ? -13.266 -20.938 -15.258 1 97.81 1 MET B N 1
ATOM 1982 C CA . MET B 1 1 ? -12.367 -20.359 -14.266 1 97.81 1 MET B CA 1
ATOM 1983 C C . MET B 1 1 ? -11.406 -19.359 -14.914 1 97.81 1 MET B C 1
ATOM 1985 O O . MET B 1 1 ? -10.922 -19.594 -16.031 1 97.81 1 MET B O 1
ATOM 1989 N N . LYS B 1 2 ? -11.172 -18.219 -14.211 1 98.38 2 LYS B N 1
ATOM 1990 C CA . LYS B 1 2 ? -10.281 -17.156 -14.695 1 98.38 2 LYS B CA 1
ATOM 1991 C C . LYS B 1 2 ? -9.281 -16.75 -13.617 1 98.38 2 LYS B C 1
ATOM 1993 O O . LYS B 1 2 ? -9.523 -16.953 -12.43 1 98.38 2 LYS B O 1
ATOM 1998 N N . LEU B 1 3 ? -8.188 -16.266 -14.094 1 98.69 3 LEU B N 1
ATOM 1999 C CA . LEU B 1 3 ? -7.172 -15.68 -13.234 1 98.69 3 LEU B CA 1
ATOM 2000 C C . LEU B 1 3 ? -6.762 -14.305 -13.742 1 98.69 3 LEU B C 1
ATOM 2002 O O . LEU B 1 3 ? -6.512 -14.125 -14.938 1 98.69 3 LEU B O 1
ATOM 2006 N N . ARG B 1 4 ? -6.809 -13.344 -12.875 1 98.88 4 ARG B N 1
ATOM 2007 C CA . ARG B 1 4 ? -6.305 -12.016 -13.188 1 98.88 4 ARG B CA 1
ATOM 2008 C C . ARG B 1 4 ? -5.043 -11.711 -12.391 1 98.88 4 ARG B C 1
ATOM 2010 O O . ARG B 1 4 ? -5.035 -11.82 -11.156 1 98.88 4 ARG B O 1
ATOM 2017 N N . ILE B 1 5 ? -4.023 -11.352 -13.102 1 98.94 5 ILE B N 1
ATOM 2018 C CA . ILE B 1 5 ? -2.84 -10.82 -12.43 1 98.94 5 ILE B CA 1
ATOM 2019 C C . ILE B 1 5 ? -3.096 -9.383 -11.992 1 98.94 5 ILE B C 1
ATOM 2021 O O . ILE B 1 5 ? -3.172 -8.477 -12.82 1 98.94 5 ILE B O 1
ATOM 2025 N N . LEU B 1 6 ? -3.236 -9.203 -10.688 1 98.94 6 LEU B N 1
ATOM 2026 C CA . LEU B 1 6 ? -3.469 -7.859 -10.18 1 98.94 6 LEU B CA 1
ATOM 2027 C C . LEU B 1 6 ? -2.178 -7.047 -10.188 1 98.94 6 LEU B C 1
ATOM 2029 O O . LEU B 1 6 ? -2.18 -5.871 -10.562 1 98.94 6 LEU B O 1
ATOM 2033 N N . GLY B 1 7 ? -1.158 -7.625 -9.719 1 98.88 7 GLY B N 1
ATOM 2034 C CA . GLY B 1 7 ? 0.191 -7.086 -9.797 1 98.88 7 GLY B CA 1
ATOM 2035 C C . GLY B 1 7 ? 1.211 -8.094 -10.281 1 98.88 7 GLY B C 1
ATOM 2036 O O . GLY B 1 7 ? 1.163 -9.266 -9.906 1 98.88 7 GLY B O 1
ATOM 2037 N N . SER B 1 8 ? 2.139 -7.645 -11.125 1 98.88 8 SER B N 1
ATOM 2038 C CA . SER B 1 8 ? 3.086 -8.555 -11.766 1 98.88 8 SER B CA 1
ATOM 2039 C C . SER B 1 8 ? 4.52 -8.234 -11.367 1 98.88 8 SER B C 1
ATOM 2041 O O . SER B 1 8 ? 5.469 -8.781 -11.93 1 98.88 8 SER B O 1
ATOM 2043 N N . GLY B 1 9 ? 4.648 -7.32 -10.367 1 98.69 9 GLY B N 1
ATOM 2044 C CA . GLY B 1 9 ? 5.977 -6.816 -10.047 1 98.69 9 GLY B CA 1
ATOM 2045 C C . GLY B 1 9 ? 6.535 -7.391 -8.758 1 98.69 9 GLY B C 1
ATOM 2046 O O . GLY B 1 9 ? 5.836 -8.102 -8.039 1 98.69 9 GLY B O 1
ATOM 2047 N N . THR B 1 10 ? 7.801 -7.109 -8.547 1 97.75 10 THR B N 1
ATOM 2048 C CA . THR B 1 10 ? 8.516 -7.488 -7.34 1 97.75 10 THR B CA 1
ATOM 2049 C C . THR B 1 10 ? 8.164 -6.555 -6.184 1 97.75 10 THR B C 1
ATOM 2051 O O . THR B 1 10 ? 7.25 -5.738 -6.301 1 97.75 10 THR B O 1
ATOM 2054 N N . SER B 1 11 ? 8.906 -6.715 -5.062 1 97.56 11 SER B N 1
ATOM 2055 C CA . SER B 1 11 ? 8.633 -5.941 -3.855 1 97.56 11 SER B CA 1
ATOM 2056 C C . SER B 1 11 ? 8.852 -4.453 -4.094 1 97.56 11 SER B C 1
ATOM 2058 O O . SER B 1 11 ? 8.25 -3.615 -3.418 1 97.56 11 SER B O 1
ATOM 2060 N N . SER B 1 12 ? 9.656 -4.078 -5.117 1 97.31 12 SER B N 1
ATOM 2061 C CA . SER B 1 12 ? 9.945 -2.67 -5.371 1 97.31 12 SER B CA 1
ATOM 2062 C C . SER B 1 12 ? 8.992 -2.084 -6.402 1 97.31 12 SER B C 1
ATOM 2064 O O . SER B 1 12 ? 8.922 -0.866 -6.578 1 97.31 12 SER B O 1
ATOM 2066 N N . GLY B 1 13 ? 8.242 -3.004 -7.113 1 98.38 13 GLY B N 1
ATOM 2067 C CA . GLY B 1 13 ? 7.504 -2.543 -8.273 1 98.38 13 GLY B CA 1
ATOM 2068 C C . GLY B 1 13 ? 8.398 -2.055 -9.398 1 98.38 13 GLY B C 1
ATOM 2069 O O . GLY B 1 13 ? 9.625 -2.045 -9.266 1 98.38 13 GLY B O 1
ATOM 2070 N N . VAL B 1 14 ? 7.746 -1.786 -10.477 1 98.81 14 VAL B N 1
ATOM 2071 C CA . VAL B 1 14 ? 8.406 -1.157 -11.617 1 98.81 14 VAL B CA 1
ATOM 2072 C C . VAL B 1 14 ? 7.633 0.087 -12.039 1 98.81 14 VAL B C 1
ATOM 2074 O O . VAL B 1 14 ? 6.445 0.003 -12.367 1 98.81 14 VAL B O 1
ATOM 2077 N N . PRO B 1 15 ? 8.25 1.293 -12.125 1 98.62 15 PRO B N 1
ATOM 2078 C CA . PRO B 1 15 ? 9.641 1.546 -11.719 1 98.62 15 PRO B CA 1
ATOM 2079 C C . PRO B 1 15 ? 9.82 1.504 -10.203 1 98.62 15 PRO B C 1
ATOM 2081 O O . PRO B 1 15 ? 8.844 1.527 -9.453 1 98.62 15 PRO B O 1
ATOM 2084 N N . ARG B 1 16 ? 11.023 1.425 -9.781 1 98.19 16 ARG B N 1
ATOM 2085 C CA . ARG B 1 16 ? 11.391 1.623 -8.383 1 98.19 16 ARG B CA 1
ATOM 2086 C C . ARG B 1 16 ? 11.336 3.1 -8.008 1 98.19 16 ARG B C 1
ATOM 2088 O O . ARG B 1 16 ? 11.367 3.971 -8.883 1 98.19 16 ARG B O 1
ATOM 2095 N N . ILE B 1 17 ? 11.133 3.406 -6.754 1 97.94 17 ILE B N 1
ATOM 2096 C CA . ILE B 1 17 ? 11.195 4.781 -6.273 1 97.94 17 ILE B CA 1
ATOM 2097 C C . ILE B 1 17 ? 12.422 5.477 -6.859 1 97.94 17 ILE B C 1
ATOM 2099 O O . ILE B 1 17 ? 13.5 4.887 -6.926 1 97.94 17 ILE B O 1
ATOM 2103 N N . GLY B 1 18 ? 12.305 6.797 -7.188 1 96.75 18 GLY B N 1
ATOM 2104 C CA . GLY B 1 18 ? 13.312 7.52 -7.949 1 96.75 18 GLY B CA 1
ATOM 2105 C C . GLY B 1 18 ? 13.086 7.449 -9.445 1 96.75 18 GLY B C 1
ATOM 2106 O O . GLY B 1 18 ? 13.914 7.93 -10.227 1 96.75 18 GLY B O 1
ATOM 2107 N N . ASN B 1 19 ? 11.984 6.805 -9.828 1 97.75 19 ASN B N 1
ATOM 2108 C CA . ASN B 1 19 ? 11.617 6.598 -11.227 1 97.75 19 ASN B CA 1
ATOM 2109 C C . ASN B 1 19 ? 12.688 5.809 -11.969 1 97.75 19 ASN B C 1
ATOM 2111 O O . ASN B 1 19 ? 13.07 6.176 -13.086 1 97.75 19 ASN B O 1
ATOM 2115 N N . ASP B 1 20 ? 13.18 4.805 -11.273 1 98.12 20 ASP B N 1
ATOM 2116 C CA . ASP B 1 20 ? 14.18 3.908 -11.844 1 98.12 20 ASP B CA 1
ATOM 2117 C C . ASP B 1 20 ? 13.516 2.793 -12.648 1 98.12 20 ASP B C 1
ATOM 2119 O O . ASP B 1 20 ? 13.125 1.764 -12.094 1 98.12 20 ASP B O 1
ATOM 2123 N N . TRP B 1 21 ? 13.516 2.906 -13.922 1 98.62 21 TRP B N 1
ATOM 2124 C CA . TRP B 1 21 ? 12.828 1.991 -14.828 1 98.62 21 TRP B CA 1
ATOM 2125 C C . TRP B 1 21 ? 13.75 0.853 -15.25 1 98.62 21 TRP B C 1
ATOM 2127 O O . TRP B 1 21 ? 13.305 -0.125 -15.852 1 98.62 21 TRP B O 1
ATOM 2137 N N . GLY B 1 22 ? 14.984 0.941 -14.906 1 98.38 22 GLY B N 1
ATOM 2138 C CA . GLY B 1 22 ? 15.93 -0.065 -15.367 1 98.38 22 GLY B CA 1
ATOM 2139 C C . GLY B 1 22 ? 15.914 -0.256 -16.875 1 98.38 22 GLY B C 1
ATOM 2140 O O . GLY B 1 22 ? 16.047 0.71 -17.625 1 98.38 22 GLY B O 1
ATOM 2141 N N . ALA B 1 23 ? 15.742 -1.526 -17.297 1 98.69 23 ALA B N 1
ATOM 2142 C CA . ALA B 1 23 ? 15.727 -1.857 -18.719 1 98.69 23 ALA B CA 1
ATOM 2143 C C . ALA B 1 23 ? 14.32 -1.728 -19.297 1 98.69 23 ALA B C 1
ATOM 2145 O O . ALA B 1 23 ? 14.125 -1.867 -20.5 1 98.69 23 ALA B O 1
ATOM 2146 N N . CYS B 1 24 ? 13.359 -1.438 -18.438 1 98.88 24 CYS B N 1
ATOM 2147 C CA . CYS B 1 24 ? 11.977 -1.381 -18.891 1 98.88 24 CYS B CA 1
ATOM 2148 C C . CYS B 1 24 ? 11.68 -0.05 -19.578 1 98.88 24 CYS B C 1
ATOM 2150 O O . CYS B 1 24 ? 11.977 1.013 -19.031 1 98.88 24 CYS B O 1
ATOM 2152 N N . ASP B 1 25 ? 11.094 -0.129 -20.75 1 98.81 25 ASP B N 1
ATOM 2153 C CA . ASP B 1 25 ? 10.68 1.056 -21.5 1 98.81 25 ASP B CA 1
ATOM 2154 C C . ASP B 1 25 ? 9.5 1.744 -20.828 1 98.81 25 ASP B C 1
ATOM 2156 O O . ASP B 1 25 ? 8.398 1.185 -20.75 1 98.81 25 ASP B O 1
ATOM 2160 N N . PRO B 1 26 ? 9.68 2.914 -20.297 1 98.56 26 PRO B N 1
ATOM 2161 C CA . PRO B 1 26 ? 8.586 3.617 -19.625 1 98.56 26 PRO B CA 1
ATOM 2162 C C . PRO B 1 26 ? 7.402 3.887 -20.562 1 98.56 26 PRO B C 1
ATOM 2164 O O . PRO B 1 26 ? 6.293 4.152 -20.094 1 98.56 26 PRO B O 1
ATOM 2167 N N . ALA B 1 27 ? 7.582 3.832 -21.828 1 98.5 27 ALA B N 1
ATOM 2168 C CA . ALA B 1 27 ? 6.52 4.125 -22.781 1 98.5 27 ALA B CA 1
ATOM 2169 C C . ALA B 1 27 ? 5.641 2.9 -23.016 1 98.5 27 ALA B C 1
ATOM 2171 O O . ALA B 1 27 ? 4.566 3.004 -23.609 1 98.5 27 ALA B O 1
ATOM 2172 N N . GLU B 1 28 ? 6.082 1.733 -22.641 1 98.62 28 GLU B N 1
ATOM 2173 C CA . GLU B 1 28 ? 5.301 0.501 -22.688 1 98.62 28 GLU B CA 1
ATOM 2174 C C . GLU B 1 28 ? 4.488 0.313 -21.406 1 98.62 28 GLU B C 1
ATOM 2176 O O . GLU B 1 28 ? 5.035 -0.058 -20.375 1 98.62 28 GLU B O 1
ATOM 2181 N N . PRO B 1 29 ? 3.219 0.541 -21.391 1 98.44 29 PRO B N 1
ATOM 2182 C CA . PRO B 1 29 ? 2.422 0.538 -20.172 1 98.44 29 PRO B CA 1
ATOM 2183 C C . PRO B 1 29 ? 2.471 -0.801 -19.438 1 98.44 29 PRO B C 1
ATOM 2185 O O . PRO B 1 29 ? 2.314 -0.847 -18.203 1 98.44 29 PRO B O 1
ATOM 2188 N N . ARG B 1 30 ? 2.781 -1.88 -20.172 1 98.75 30 ARG B N 1
ATOM 2189 C CA . ARG B 1 30 ? 2.824 -3.205 -19.547 1 98.75 30 ARG B CA 1
ATOM 2190 C C . ARG B 1 30 ? 4.09 -3.385 -18.719 1 98.75 30 ARG B C 1
ATOM 2192 O O . ARG B 1 30 ? 4.238 -4.379 -18.016 1 98.75 30 ARG B O 1
ATOM 2199 N N . ASN B 1 31 ? 4.926 -2.367 -18.75 1 98.94 31 ASN B N 1
ATOM 2200 C CA . ASN B 1 31 ? 6.129 -2.387 -17.922 1 98.94 31 ASN B CA 1
ATOM 2201 C C . ASN B 1 31 ? 5.871 -1.801 -16.531 1 98.94 31 ASN B C 1
ATOM 2203 O O . ASN B 1 31 ? 6.68 -1.974 -15.625 1 98.94 31 ASN B O 1
ATOM 2207 N N . ARG B 1 32 ? 4.816 -1.029 -16.391 1 98.81 32 ARG B N 1
ATOM 2208 C CA . ARG B 1 32 ? 4.469 -0.579 -15.047 1 98.81 32 ARG B CA 1
ATOM 2209 C C . ARG B 1 32 ? 3.881 -1.718 -14.219 1 98.81 32 ARG B C 1
ATOM 2211 O O . ARG B 1 32 ? 2.83 -2.262 -14.562 1 98.81 32 ARG B O 1
ATOM 2218 N N . ARG B 1 33 ? 4.578 -2.07 -13.172 1 98.94 33 ARG B N 1
ATOM 2219 C CA . ARG B 1 33 ? 4.203 -3.25 -12.398 1 98.94 33 ARG B CA 1
ATOM 2220 C C . ARG B 1 33 ? 4.004 -2.9 -10.922 1 98.94 33 ARG B C 1
ATOM 2222 O O . ARG B 1 33 ? 4.91 -2.371 -10.281 1 98.94 33 ARG B O 1
ATOM 2229 N N . THR B 1 34 ? 2.785 -3.109 -10.414 1 98.88 34 THR B N 1
ATOM 2230 C CA . THR B 1 34 ? 2.539 -3.051 -8.977 1 98.88 34 THR B CA 1
ATOM 2231 C C . THR B 1 34 ? 2.953 -4.355 -8.305 1 98.88 34 THR B C 1
ATOM 2233 O O . THR B 1 34 ? 3.375 -5.301 -8.977 1 98.88 34 THR B O 1
ATOM 2236 N N . ARG B 1 35 ? 2.934 -4.391 -6.984 1 98.81 35 ARG B N 1
ATOM 2237 C CA . ARG B 1 35 ? 3.404 -5.574 -6.266 1 98.81 35 ARG B CA 1
ATOM 2238 C C . ARG B 1 35 ? 2.459 -6.754 -6.473 1 98.81 35 ARG B C 1
ATOM 2240 O O . ARG B 1 35 ? 1.257 -6.562 -6.672 1 98.81 35 ARG B O 1
ATOM 2247 N N . ALA B 1 36 ? 2.971 -7.91 -6.289 1 98.75 36 ALA B N 1
ATOM 2248 C CA . ALA B 1 36 ? 2.359 -9.156 -6.742 1 98.75 36 ALA B CA 1
ATOM 2249 C C . ALA B 1 36 ? 1.085 -9.461 -5.961 1 98.75 36 ALA B C 1
ATOM 2251 O O . ALA B 1 36 ? 1.08 -9.406 -4.727 1 98.75 36 ALA B O 1
ATOM 2252 N N . SER B 1 37 ? 0.05 -9.727 -6.617 1 98.88 37 SER B N 1
ATOM 2253 C CA . SER B 1 37 ? -1.256 -10.211 -6.184 1 98.88 37 SER B CA 1
ATOM 2254 C C . SER B 1 37 ? -2.053 -10.773 -7.355 1 98.88 37 SER B C 1
ATOM 2256 O O . SER B 1 37 ? -1.724 -10.516 -8.516 1 98.88 37 SER B O 1
ATOM 2258 N N . ALA B 1 38 ? -3.057 -11.648 -7.098 1 98.94 38 ALA B N 1
ATOM 2259 C CA . ALA B 1 38 ? -3.871 -12.227 -8.164 1 98.94 38 ALA B CA 1
ATOM 2260 C C . ALA B 1 38 ? -5.27 -12.57 -7.66 1 98.94 38 ALA B C 1
ATOM 2262 O O . ALA B 1 38 ? -5.492 -12.68 -6.453 1 98.94 38 ALA B O 1
ATOM 2263 N N . LEU B 1 39 ? -6.188 -12.641 -8.555 1 98.94 39 LEU B N 1
ATOM 2264 C CA . LEU B 1 39 ? -7.566 -13.047 -8.297 1 98.94 39 LEU B CA 1
ATOM 2265 C C . LEU B 1 39 ? -7.945 -14.25 -9.156 1 98.94 39 LEU B C 1
ATOM 2267 O O . LEU B 1 39 ? -7.746 -14.234 -10.375 1 98.94 39 LEU B O 1
ATOM 2271 N N . VAL B 1 40 ? -8.359 -15.312 -8.547 1 98.88 40 VAL B N 1
ATOM 2272 C CA . VAL B 1 40 ? -8.953 -16.453 -9.25 1 98.88 40 VAL B CA 1
ATOM 2273 C C . VAL B 1 40 ? -10.461 -16.469 -9.023 1 98.88 40 VAL B C 1
ATOM 2275 O O . VAL B 1 40 ? -10.93 -16.375 -7.887 1 98.88 40 VAL B O 1
ATOM 2278 N N . TRP B 1 41 ? -11.227 -16.547 -10.117 1 98.44 41 TRP B N 1
ATOM 2279 C CA . TRP B 1 41 ? -12.672 -16.5 -9.883 1 98.44 41 TRP B CA 1
ATOM 2280 C C . TRP B 1 41 ? -13.406 -17.359 -10.898 1 98.44 41 TRP B C 1
ATOM 2282 O O . TRP B 1 41 ? -12.859 -17.703 -11.953 1 98.44 41 TRP B O 1
ATOM 2292 N N . THR B 1 42 ? -14.477 -17.859 -10.555 1 98.31 42 THR B N 1
ATOM 2293 C CA . THR B 1 42 ? -15.508 -18.469 -11.398 1 98.31 42 THR B CA 1
ATOM 2294 C C . THR B 1 42 ? -16.781 -17.641 -11.359 1 98.31 42 THR B C 1
ATOM 2296 O O . THR B 1 42 ? -16.766 -16.484 -10.914 1 98.31 42 THR B O 1
ATOM 2299 N N . ARG B 1 43 ? -17.859 -18.203 -11.859 1 96.75 43 ARG B N 1
ATOM 2300 C CA . ARG B 1 43 ? -19.141 -17.5 -11.828 1 96.75 43 ARG B CA 1
ATOM 2301 C C . ARG B 1 43 ? -19.625 -17.297 -10.391 1 96.75 43 ARG B C 1
ATOM 2303 O O . ARG B 1 43 ? -20.281 -16.312 -10.086 1 96.75 43 ARG B O 1
ATOM 2310 N N . THR B 1 44 ? -19.172 -18.125 -9.461 1 97.75 44 THR B N 1
ATOM 2311 C CA . THR B 1 44 ? -19.797 -18.125 -8.141 1 97.75 44 THR B CA 1
ATOM 2312 C C . THR B 1 44 ? -18.766 -17.859 -7.047 1 97.75 44 THR B C 1
ATOM 2314 O O . THR B 1 44 ? -19.125 -17.594 -5.898 1 97.75 44 THR B O 1
ATOM 2317 N N . THR B 1 45 ? -17.469 -17.969 -7.387 1 98.56 45 THR B N 1
ATOM 2318 C CA . THR B 1 45 ? -16.453 -17.984 -6.34 1 98.56 45 THR B CA 1
ATOM 2319 C C . THR B 1 45 ? -15.32 -17.031 -6.688 1 98.56 45 THR B C 1
ATOM 2321 O O . THR B 1 45 ? -14.875 -16.969 -7.836 1 98.56 45 THR B O 1
ATOM 2324 N N . ARG B 1 46 ? -14.828 -16.234 -5.703 1 98.75 46 ARG B N 1
ATOM 2325 C CA . ARG B 1 46 ? -13.695 -15.328 -5.855 1 98.75 46 ARG B CA 1
ATOM 2326 C C . ARG B 1 46 ? -12.656 -15.57 -4.766 1 98.75 46 ARG B C 1
ATOM 2328 O O . ARG B 1 46 ? -12.945 -15.438 -3.578 1 98.75 46 ARG B O 1
ATOM 2335 N N . VAL B 1 47 ? -11.445 -15.875 -5.156 1 98.94 47 VAL B N 1
ATOM 2336 C CA . VAL B 1 47 ? -10.344 -16.109 -4.227 1 98.94 47 VAL B CA 1
ATOM 2337 C C . VAL B 1 47 ? -9.195 -15.148 -4.535 1 98.94 47 VAL B C 1
ATOM 2339 O O . VAL B 1 47 ? -8.617 -15.195 -5.621 1 98.94 47 VAL B O 1
ATOM 2342 N N . LEU B 1 48 ? -8.914 -14.289 -3.568 1 98.94 48 LEU B N 1
ATOM 2343 C CA . LEU B 1 48 ? -7.797 -13.359 -3.678 1 98.94 48 LEU B CA 1
ATOM 2344 C C . LEU B 1 48 ? -6.508 -14 -3.174 1 98.94 48 LEU B C 1
ATOM 2346 O O . LEU B 1 48 ? -6.504 -14.672 -2.143 1 98.94 48 LEU B O 1
ATOM 2350 N N . ILE B 1 49 ? -5.43 -13.789 -3.926 1 98.94 49 ILE B N 1
ATOM 2351 C CA . ILE B 1 49 ? -4.105 -14.211 -3.482 1 98.94 49 ILE B CA 1
ATOM 2352 C C . ILE B 1 49 ? -3.289 -12.984 -3.072 1 98.94 49 ILE B C 1
ATOM 2354 O O . ILE B 1 49 ? -2.971 -12.133 -3.908 1 98.94 49 ILE B O 1
ATOM 2358 N N . ASP B 1 50 ? -2.934 -12.859 -1.803 1 98.94 50 ASP B N 1
ATOM 2359 C CA . ASP B 1 50 ? -2.107 -11.82 -1.196 1 98.94 50 ASP B CA 1
ATOM 2360 C C . ASP B 1 50 ? -2.791 -10.461 -1.274 1 98.94 50 ASP B C 1
ATOM 2362 O O . ASP B 1 50 ? -3.592 -10.211 -2.18 1 98.94 50 ASP B O 1
ATOM 2366 N N . THR B 1 51 ? -2.494 -9.602 -0.3 1 98.81 51 THR B N 1
ATOM 2367 C CA . THR B 1 51 ? -2.928 -8.211 -0.211 1 98.81 51 THR B CA 1
ATOM 2368 C C . THR B 1 51 ? -1.729 -7.27 -0.248 1 98.81 51 THR B C 1
ATOM 2370 O O . THR B 1 51 ? -1.308 -6.75 0.789 1 98.81 51 THR B O 1
ATOM 2373 N N . SER B 1 52 ? -1.24 -7.027 -1.455 1 98.69 52 SER B N 1
ATOM 2374 C CA . SER B 1 52 ? -0.077 -6.156 -1.601 1 98.69 52 SER B CA 1
ATOM 2375 C C . SER B 1 52 ? -0.388 -4.734 -1.143 1 98.69 52 SER B C 1
ATOM 2377 O O . SER B 1 52 ? -1.556 -4.367 -0.996 1 98.69 52 SER B O 1
ATOM 2379 N N . PRO B 1 53 ? 0.617 -3.881 -0.906 1 98.56 53 PRO B N 1
ATOM 2380 C CA . PRO B 1 53 ? 0.343 -2.48 -0.574 1 98.56 53 PRO B CA 1
ATOM 2381 C C . PRO B 1 53 ? -0.451 -1.761 -1.662 1 98.56 53 PRO B C 1
ATOM 2383 O O . PRO B 1 53 ? -1.055 -0.717 -1.402 1 98.56 53 PRO B O 1
ATOM 2386 N N . ASP B 1 54 ? -0.505 -2.346 -2.869 1 98.75 54 ASP B N 1
ATOM 2387 C CA . ASP B 1 54 ? -1.204 -1.742 -4 1 98.75 54 ASP B CA 1
ATOM 2388 C C . ASP B 1 54 ? -2.633 -2.273 -4.109 1 98.75 54 ASP B C 1
ATOM 2390 O O . ASP B 1 54 ? -3.322 -2.016 -5.098 1 98.75 54 ASP B O 1
ATOM 2394 N N . PHE B 1 55 ? -3.143 -3.002 -3.104 1 98.81 55 PHE B N 1
ATOM 2395 C CA . PHE B 1 55 ? -4.371 -3.777 -3.242 1 98.81 55 PHE B CA 1
ATOM 2396 C C . PHE B 1 55 ? -5.559 -2.867 -3.529 1 98.81 55 PHE B C 1
ATOM 2398 O O . PHE B 1 55 ? -6.402 -3.186 -4.367 1 98.81 55 PHE B O 1
ATOM 2405 N N . ARG B 1 56 ? -5.629 -1.748 -2.846 1 98.62 56 ARG B N 1
ATOM 2406 C CA . ARG B 1 56 ? -6.777 -0.879 -3.082 1 98.62 56 ARG B CA 1
ATOM 2407 C C . ARG B 1 56 ? -6.883 -0.504 -4.559 1 98.62 56 ARG B C 1
ATOM 2409 O O . ARG B 1 56 ? -7.941 -0.667 -5.168 1 98.62 56 ARG B O 1
ATOM 2416 N N . GLU B 1 57 ? -5.785 -0.027 -5.09 1 98.25 57 GLU B N 1
ATOM 2417 C CA . GLU B 1 57 ? -5.785 0.365 -6.496 1 98.25 57 GLU B CA 1
ATOM 2418 C C . GLU B 1 57 ? -6.062 -0.83 -7.402 1 98.25 57 GLU B C 1
ATOM 2420 O O . GLU B 1 57 ? -6.781 -0.708 -8.398 1 98.25 57 GLU B O 1
ATOM 2425 N N . GLN B 1 58 ? -5.516 -1.949 -7.098 1 98.88 58 GLN B N 1
ATOM 2426 C CA . GLN B 1 58 ? -5.723 -3.178 -7.859 1 98.88 58 GLN B CA 1
ATOM 2427 C C . GLN B 1 58 ? -7.188 -3.6 -7.828 1 98.88 58 GLN B C 1
ATOM 2429 O O . GLN B 1 58 ? -7.75 -3.979 -8.859 1 98.88 58 GLN B O 1
ATOM 2434 N N . ALA B 1 59 ? -7.777 -3.52 -6.629 1 98.81 59 ALA B N 1
ATOM 2435 C CA . ALA B 1 59 ? -9.18 -3.895 -6.457 1 98.81 59 ALA B CA 1
ATOM 2436 C C . ALA B 1 59 ? -10.094 -2.963 -7.238 1 98.81 59 ALA B C 1
ATOM 2438 O O . ALA B 1 59 ? -11.055 -3.414 -7.875 1 98.81 59 ALA B O 1
ATOM 2439 N N . LEU B 1 60 ? -9.82 -1.685 -7.211 1 98.62 60 LEU B N 1
ATOM 2440 C CA . LEU B 1 60 ? -10.609 -0.711 -7.961 1 98.62 60 LEU B CA 1
ATOM 2441 C C . LEU B 1 60 ? -10.547 -0.996 -9.453 1 98.62 60 LEU B C 1
ATOM 2443 O O . LEU B 1 60 ? -11.57 -1.012 -10.133 1 98.62 60 LEU B O 1
ATOM 2447 N N . ALA B 1 61 ? -9.328 -1.258 -9.953 1 98.44 61 ALA B N 1
ATOM 2448 C CA . ALA B 1 61 ? -9.125 -1.516 -11.375 1 98.44 61 ALA B CA 1
ATOM 2449 C C . ALA B 1 61 ? -9.836 -2.795 -11.805 1 98.44 61 ALA B C 1
ATOM 2451 O O . ALA B 1 61 ? -10.336 -2.881 -12.93 1 98.44 61 ALA B O 1
ATOM 2452 N N . ALA B 1 62 ? -9.891 -3.773 -10.898 1 98.44 62 ALA B N 1
ATOM 2453 C CA . ALA B 1 62 ? -10.453 -5.086 -11.219 1 98.44 62 ALA B CA 1
ATOM 2454 C C . ALA B 1 62 ? -11.945 -5.137 -10.898 1 98.44 62 ALA B C 1
ATOM 2456 O O . ALA B 1 62 ? -12.609 -6.133 -11.188 1 98.44 62 ALA B O 1
ATOM 2457 N N . GLY B 1 63 ? -12.422 -4.09 -10.234 1 97.62 63 GLY B N 1
ATOM 2458 C CA . GLY B 1 63 ? -13.82 -4.07 -9.852 1 97.62 63 GLY B CA 1
ATOM 2459 C C . GLY B 1 63 ? -14.156 -5.047 -8.742 1 97.62 63 GLY B C 1
ATOM 2460 O O . GLY B 1 63 ? -15.242 -5.625 -8.711 1 97.62 63 GLY B O 1
ATOM 2461 N N . ILE B 1 64 ? -13.188 -5.352 -7.883 1 97.25 64 ILE B N 1
ATOM 2462 C CA . ILE B 1 64 ? -13.406 -6.246 -6.75 1 97.25 64 ILE B CA 1
ATOM 2463 C C . ILE B 1 64 ? -14.234 -5.535 -5.684 1 97.25 64 ILE B C 1
ATOM 2465 O O . ILE B 1 64 ? -13.859 -4.449 -5.227 1 97.25 64 ILE B O 1
ATOM 2469 N N . ALA B 1 65 ? -15.305 -6.102 -5.254 1 96.31 65 ALA B N 1
ATOM 2470 C CA . ALA B 1 65 ? -16.141 -5.535 -4.203 1 96.31 65 ALA B CA 1
ATOM 2471 C C . ALA B 1 65 ? -16.422 -6.559 -3.107 1 96.31 65 ALA B C 1
ATOM 2473 O O . ALA B 1 65 ? -16.906 -6.211 -2.027 1 96.31 65 ALA B O 1
ATOM 2474 N N . ASP B 1 66 ? -16.125 -7.75 -3.428 1 97.25 66 ASP B N 1
ATOM 2475 C CA . ASP B 1 66 ? -16.344 -8.852 -2.494 1 97.25 66 ASP B CA 1
ATOM 2476 C C . ASP B 1 66 ? -15.414 -10.023 -2.789 1 97.25 66 ASP B C 1
ATOM 2478 O O . ASP B 1 66 ? -14.898 -10.148 -3.902 1 97.25 66 ASP B O 1
ATOM 2482 N N . LEU B 1 67 ? -15.172 -10.828 -1.799 1 98.5 67 LEU B N 1
ATOM 2483 C CA . LEU B 1 67 ? -14.297 -11.992 -1.873 1 98.5 67 LEU B CA 1
ATOM 2484 C C . LEU B 1 67 ? -14.867 -13.148 -1.058 1 98.5 67 LEU B C 1
ATOM 2486 O O . LEU B 1 67 ? -15.43 -12.938 0.018 1 98.5 67 LEU B O 1
ATOM 2490 N N . ASP B 1 68 ? -14.688 -14.352 -1.571 1 98.69 68 ASP B N 1
ATOM 2491 C CA . ASP B 1 68 ? -15.047 -15.523 -0.781 1 98.69 68 ASP B CA 1
ATOM 2492 C C . ASP B 1 68 ? -13.922 -15.914 0.171 1 98.69 68 ASP B C 1
ATOM 2494 O O . ASP B 1 68 ? -14.172 -16.469 1.247 1 98.69 68 ASP B O 1
ATOM 2498 N N . ALA B 1 69 ? -12.688 -15.633 -0.222 1 98.88 69 ALA B N 1
ATOM 2499 C CA . ALA B 1 69 ? -11.539 -15.891 0.638 1 98.88 69 ALA B CA 1
ATOM 2500 C C . ALA B 1 69 ? -10.305 -15.148 0.136 1 98.88 69 ALA B C 1
ATOM 2502 O O . ALA B 1 69 ? -10.234 -14.773 -1.035 1 98.88 69 ALA B O 1
ATOM 2503 N N . VAL B 1 70 ? -9.398 -14.969 1.05 1 98.94 70 VAL B N 1
ATOM 2504 C CA . VAL B 1 70 ? -8.055 -14.508 0.742 1 98.94 70 VAL B CA 1
ATOM 2505 C C . VAL B 1 70 ? -7.031 -15.555 1.195 1 98.94 70 VAL B C 1
ATOM 2507 O O . VAL B 1 70 ? -7.145 -16.094 2.293 1 98.94 70 VAL B O 1
ATOM 2510 N N . ILE B 1 71 ? -6.102 -15.859 0.351 1 99 71 ILE B N 1
ATOM 2511 C CA . ILE B 1 71 ? -4.98 -16.719 0.692 1 99 71 ILE B CA 1
ATOM 2512 C C . ILE B 1 71 ? -3.684 -15.922 0.676 1 99 71 ILE B C 1
ATOM 2514 O O . ILE B 1 71 ? -3.34 -15.305 -0.336 1 99 71 ILE B O 1
ATOM 2518 N N . TRP B 1 72 ? -2.994 -15.898 1.798 1 98.94 72 TRP B N 1
ATOM 2519 C CA . TRP B 1 72 ? -1.655 -15.312 1.807 1 98.94 72 TRP B CA 1
ATOM 2520 C C . TRP B 1 72 ? -0.597 -16.375 1.539 1 98.94 72 TRP B C 1
ATOM 2522 O O . TRP B 1 72 ? -0.532 -17.391 2.244 1 98.94 72 TRP B O 1
ATOM 2532 N N . THR B 1 73 ? 0.233 -16.078 0.546 1 98.94 73 THR B N 1
ATOM 2533 C CA . THR B 1 73 ? 1.293 -17.016 0.2 1 98.94 73 THR B CA 1
ATOM 2534 C C . THR B 1 73 ? 2.377 -17.031 1.273 1 98.94 73 THR B C 1
ATOM 2536 O O . THR B 1 73 ? 2.904 -18.094 1.62 1 98.94 73 THR B O 1
ATOM 2539 N N . HIS B 1 74 ? 2.789 -15.883 1.724 1 98.69 74 HIS B N 1
ATOM 2540 C CA . HIS B 1 74 ? 3.746 -15.711 2.811 1 98.69 74 HIS B CA 1
ATOM 2541 C C . HIS B 1 74 ? 3.678 -14.305 3.391 1 98.69 74 HIS B C 1
ATOM 2543 O O . HIS B 1 74 ? 2.791 -13.523 3.033 1 98.69 74 HIS B O 1
ATOM 2549 N N . ASP B 1 75 ? 4.555 -13.945 4.324 1 97.38 75 ASP B N 1
ATOM 2550 C CA . ASP B 1 75 ? 4.281 -12.805 5.199 1 97.38 75 ASP B CA 1
ATOM 2551 C C . ASP B 1 75 ? 5.102 -11.586 4.793 1 97.38 75 ASP B C 1
ATOM 2553 O O . ASP B 1 75 ? 5.117 -10.578 5.5 1 97.38 75 ASP B O 1
ATOM 2557 N N . HIS B 1 76 ? 5.801 -11.625 3.643 1 97.31 76 HIS B N 1
ATOM 2558 C CA . HIS B 1 76 ? 6.59 -10.461 3.254 1 97.31 76 HIS B CA 1
ATOM 2559 C C . HIS B 1 76 ? 5.699 -9.234 3.039 1 97.31 76 HIS B C 1
ATOM 2561 O O . HIS B 1 76 ? 4.535 -9.375 2.666 1 97.31 76 HIS B O 1
ATOM 2567 N N . ALA B 1 77 ? 6.27 -8.07 3.227 1 97.56 77 ALA B N 1
ATOM 2568 C CA . ALA B 1 77 ? 5.562 -6.789 3.203 1 97.56 77 ALA B CA 1
ATOM 2569 C C . ALA B 1 77 ? 4.82 -6.598 1.883 1 97.56 77 ALA B C 1
ATOM 2571 O O . ALA B 1 77 ? 3.66 -6.18 1.871 1 97.56 77 ALA B O 1
ATOM 2572 N N . ASP B 1 78 ? 5.473 -6.922 0.771 1 98.06 78 ASP B N 1
ATOM 2573 C CA . ASP B 1 78 ? 4.898 -6.672 -0.548 1 98.06 78 ASP B CA 1
ATOM 2574 C C . ASP B 1 78 ? 3.738 -7.621 -0.831 1 98.06 78 ASP B C 1
ATOM 2576 O O . ASP B 1 78 ? 3.029 -7.465 -1.828 1 98.06 78 ASP B O 1
ATOM 2580 N N . HIS B 1 79 ? 3.426 -8.531 0.08 1 98.75 79 HIS B N 1
ATOM 2581 C CA . HIS B 1 79 ? 2.322 -9.469 -0.111 1 98.75 79 HIS B CA 1
ATOM 2582 C C . HIS B 1 79 ? 1.223 -9.242 0.921 1 98.75 79 HIS B C 1
ATOM 2584 O O . HIS B 1 79 ? 0.112 -9.758 0.775 1 98.75 79 HIS B O 1
ATOM 2590 N N . CYS B 1 80 ? 1.519 -8.438 1.977 1 98.44 80 CYS B N 1
ATOM 2591 C CA . CYS B 1 80 ? 0.523 -8.461 3.043 1 98.44 80 CYS B CA 1
ATOM 2592 C C . CYS B 1 80 ? 0.191 -7.051 3.51 1 98.44 80 CYS B C 1
ATOM 2594 O O . CYS B 1 80 ? -0.784 -6.844 4.238 1 98.44 80 CYS B O 1
ATOM 2596 N N . HIS B 1 81 ? 0.88 -5.973 3.102 1 98.69 81 HIS B N 1
ATOM 2597 C CA . HIS B 1 81 ? 0.752 -4.66 3.723 1 98.69 81 HIS B CA 1
ATOM 2598 C C . HIS B 1 81 ? -0.476 -3.92 3.201 1 98.69 81 HIS B C 1
ATOM 2600 O O . HIS B 1 81 ? -0.75 -2.793 3.617 1 98.69 81 HIS B O 1
ATOM 2606 N N . GLY B 1 82 ? -1.202 -4.5 2.355 1 98.69 82 GLY B N 1
ATOM 2607 C CA . GLY B 1 82 ? -2.514 -3.996 1.98 1 98.69 82 GLY B CA 1
ATOM 2608 C C . GLY B 1 82 ? -3.645 -4.629 2.768 1 98.69 82 GLY B C 1
ATOM 2609 O O . GLY B 1 82 ? -4.82 -4.375 2.492 1 98.69 82 GLY B O 1
ATOM 2610 N N . ILE B 1 83 ? -3.387 -5.371 3.791 1 98.62 83 ILE B N 1
ATOM 2611 C CA . ILE B 1 83 ? -4.332 -6.215 4.516 1 98.62 83 ILE B CA 1
ATOM 2612 C C . ILE B 1 83 ? -5.453 -5.355 5.09 1 98.62 83 ILE B C 1
ATOM 2614 O O . ILE B 1 83 ? -6.609 -5.789 5.148 1 98.62 83 ILE B O 1
ATOM 2618 N N . ASP B 1 84 ? -5.207 -4.125 5.488 1 97.62 84 ASP B N 1
ATOM 2619 C CA . ASP B 1 84 ? -6.199 -3.268 6.137 1 97.62 84 ASP B CA 1
ATOM 2620 C C . ASP B 1 84 ? -7.316 -2.893 5.164 1 97.62 84 ASP B C 1
ATOM 2622 O O . ASP B 1 84 ? -8.414 -2.527 5.59 1 97.62 84 ASP B O 1
ATOM 2626 N N . ASP B 1 85 ? -7.027 -3.008 3.881 1 98.19 85 ASP B N 1
ATOM 2627 C CA . ASP B 1 85 ? -8.031 -2.682 2.871 1 98.19 85 ASP B CA 1
ATOM 2628 C C . ASP B 1 85 ? -9.203 -3.656 2.926 1 98.19 85 ASP B C 1
ATOM 2630 O O . ASP B 1 85 ? -10.297 -3.35 2.439 1 98.19 85 ASP B O 1
ATOM 2634 N N . LEU B 1 86 ? -9.016 -4.809 3.518 1 98.38 86 LEU B N 1
ATOM 2635 C CA . LEU B 1 86 ? -10.078 -5.805 3.641 1 98.38 86 LEU B CA 1
ATOM 2636 C C . LEU B 1 86 ? -11.18 -5.312 4.57 1 98.38 86 LEU B C 1
ATOM 2638 O O . LEU B 1 86 ? -12.289 -5.859 4.57 1 98.38 86 LEU B O 1
ATOM 2642 N N . ARG B 1 87 ? -10.852 -4.285 5.359 1 96.62 87 ARG B N 1
ATOM 2643 C CA . ARG B 1 87 ? -11.852 -3.703 6.25 1 96.62 87 ARG B CA 1
ATOM 2644 C C . ARG B 1 87 ? -13.062 -3.213 5.469 1 96.62 87 ARG B C 1
ATOM 2646 O O . ARG B 1 87 ? -14.195 -3.328 5.934 1 96.62 87 ARG B O 1
ATOM 2653 N N . GLN B 1 88 ? -12.805 -2.668 4.316 1 96.38 88 GLN B N 1
ATOM 2654 C CA . GLN B 1 88 ? -13.906 -2.174 3.5 1 96.38 88 GLN B CA 1
ATOM 2655 C C . GLN B 1 88 ? -14.805 -3.32 3.031 1 96.38 88 GLN B C 1
ATOM 2657 O O . GLN B 1 88 ? -16.016 -3.162 2.932 1 96.38 88 GLN B O 1
ATOM 2662 N N . ILE B 1 89 ? -14.219 -4.43 2.68 1 97.44 89 ILE B N 1
ATOM 2663 C CA . ILE B 1 89 ? -14.969 -5.605 2.271 1 97.44 89 ILE B CA 1
ATOM 2664 C C . ILE B 1 89 ? -15.789 -6.133 3.451 1 97.44 89 ILE B C 1
ATOM 2666 O O . ILE B 1 89 ? -16.969 -6.457 3.305 1 97.44 89 ILE B O 1
ATOM 2670 N N . MET B 1 90 ? -15.172 -6.191 4.633 1 96.94 90 MET B N 1
ATOM 2671 C CA . MET B 1 90 ? -15.867 -6.586 5.852 1 96.94 90 MET B CA 1
ATOM 2672 C C . MET B 1 90 ? -17.078 -5.691 6.102 1 96.94 90 MET B C 1
ATOM 2674 O O . MET B 1 90 ? -18.172 -6.18 6.406 1 96.94 90 MET B O 1
ATOM 2678 N N . HIS B 1 91 ? -16.875 -4.371 5.926 1 94.12 91 HIS B N 1
ATOM 2679 C CA . HIS B 1 91 ? -17.969 -3.426 6.125 1 94.12 91 HIS B CA 1
ATOM 2680 C C . HIS B 1 91 ? -19.094 -3.678 5.137 1 94.12 91 HIS B C 1
ATOM 2682 O O . HIS B 1 91 ? -20.266 -3.639 5.508 1 94.12 91 HIS B O 1
ATOM 2688 N N . ALA B 1 92 ? -18.688 -3.959 3.945 1 93.56 92 ALA B N 1
ATOM 2689 C CA . ALA B 1 92 ? -19.688 -4.219 2.916 1 93.56 92 ALA B CA 1
ATOM 2690 C C . ALA B 1 92 ? -20.469 -5.504 3.215 1 93.56 92 ALA B C 1
ATOM 2692 O O . ALA B 1 92 ? -21.594 -5.672 2.762 1 93.56 92 ALA B O 1
ATOM 2693 N N . ARG B 1 93 ? -19.891 -6.375 4.004 1 95.06 93 ARG B N 1
ATOM 2694 C CA . ARG B 1 93 ? -20.5 -7.633 4.41 1 95.06 93 ARG B CA 1
ATOM 2695 C C . ARG B 1 93 ? -21.188 -7.492 5.766 1 95.06 93 ARG B C 1
ATOM 2697 O O . ARG B 1 93 ? -21.328 -8.469 6.504 1 95.06 93 ARG B O 1
ATOM 2704 N N . GLN B 1 94 ? -21.484 -6.25 6.141 1 94 94 GLN B N 1
ATOM 2705 C CA . GLN B 1 94 ? -22.203 -5.934 7.375 1 94 94 GLN B CA 1
ATOM 2706 C C . GLN B 1 94 ? -21.438 -6.434 8.594 1 94 94 GLN B C 1
ATOM 2708 O O . GLN B 1 94 ? -22.031 -6.949 9.547 1 94 94 GLN B O 1
ATOM 2713 N N . GLY B 1 95 ? -20.156 -6.445 8.461 1 94.25 95 GLY B N 1
ATOM 2714 C CA . GLY B 1 95 ? -19.328 -6.727 9.625 1 94.25 95 GLY B CA 1
ATOM 2715 C C . GLY B 1 95 ? -18.828 -8.156 9.672 1 94.25 95 GLY B C 1
ATOM 2716 O O . GLY B 1 95 ? -18.078 -8.531 10.57 1 94.25 95 GLY B O 1
ATOM 2717 N N . GLU B 1 96 ? -19.234 -8.984 8.727 1 95.94 96 GLU B N 1
ATOM 2718 C CA . GLU B 1 96 ? -18.719 -10.352 8.68 1 95.94 96 GLU B CA 1
ATOM 2719 C C . GLU B 1 96 ? -17.25 -10.375 8.242 1 95.94 96 GLU B C 1
ATOM 2721 O O . GLU B 1 96 ? -16.906 -9.883 7.164 1 95.94 96 GLU B O 1
ATOM 2726 N N . PRO B 1 97 ? -16.375 -10.945 9.062 1 97.94 97 PRO B N 1
ATOM 2727 C CA . PRO B 1 97 ? -14.961 -10.977 8.695 1 97.94 97 PRO B CA 1
ATOM 2728 C C . PRO B 1 97 ? -14.703 -11.727 7.395 1 97.94 97 PRO B C 1
ATOM 2730 O O . PRO B 1 97 ? -15.383 -12.711 7.102 1 97.94 97 PRO B O 1
ATOM 2733 N N . VAL B 1 98 ? -13.742 -11.266 6.637 1 98.44 98 VAL B N 1
ATOM 2734 C CA . VAL B 1 98 ? -13.32 -11.938 5.414 1 98.44 98 VAL B CA 1
ATOM 2735 C C . VAL B 1 98 ? -12.594 -13.234 5.758 1 98.44 98 VAL B C 1
ATOM 2737 O O . VAL B 1 98 ? -11.75 -13.258 6.656 1 98.44 98 VAL B O 1
ATOM 2740 N N . ARG B 1 99 ? -12.898 -14.312 5.086 1 98.75 99 ARG B N 1
ATOM 2741 C CA . ARG B 1 99 ? -12.211 -15.586 5.293 1 98.75 99 ARG B CA 1
ATOM 2742 C C . ARG B 1 99 ? -10.766 -15.508 4.801 1 98.75 99 ARG B C 1
ATOM 2744 O O . ARG B 1 99 ? -10.516 -15.188 3.639 1 98.75 99 ARG B O 1
ATOM 2751 N N . GLY B 1 100 ? -9.859 -15.742 5.715 1 98.81 100 GLY B N 1
ATOM 2752 C CA . GLY B 1 100 ? -8.445 -15.742 5.379 1 98.81 100 GLY B CA 1
ATOM 2753 C C . GLY B 1 100 ? -7.773 -17.078 5.621 1 98.81 100 GLY B C 1
ATOM 2754 O O . GLY B 1 100 ? -8.117 -17.781 6.57 1 98.81 100 GLY B O 1
ATOM 2755 N N . LEU B 1 101 ? -6.816 -17.406 4.777 1 98.94 101 LEU B N 1
ATOM 2756 C CA . LEU B 1 101 ? -6.074 -18.656 4.883 1 98.94 101 LEU B CA 1
ATOM 2757 C C . LEU B 1 101 ? -4.582 -18.422 4.68 1 98.94 101 LEU B C 1
ATOM 2759 O O . LEU B 1 101 ? -4.184 -17.641 3.82 1 98.94 101 LEU B O 1
ATOM 2763 N N . ALA B 1 102 ? -3.773 -19.078 5.434 1 98.94 102 ALA B N 1
ATOM 2764 C CA . ALA B 1 102 ? -2.32 -19.062 5.293 1 98.94 102 ALA B CA 1
ATOM 2765 C C . ALA B 1 102 ? -1.692 -20.312 5.914 1 98.94 102 ALA B C 1
ATOM 2767 O O . ALA B 1 102 ? -2.254 -20.891 6.84 1 98.94 102 ALA B O 1
ATOM 2768 N N . ARG B 1 103 ? -0.549 -20.703 5.363 1 98.88 103 ARG B N 1
ATOM 2769 C CA . ARG B 1 103 ? 0.21 -21.781 5.996 1 98.88 103 ARG B CA 1
ATOM 2770 C C . ARG B 1 103 ? 0.604 -21.406 7.422 1 98.88 103 ARG B C 1
ATOM 2772 O O . ARG B 1 103 ? 0.656 -20.219 7.77 1 98.88 103 ARG B O 1
ATOM 2779 N N . PRO B 1 104 ? 0.912 -22.328 8.328 1 98.31 104 PRO B N 1
ATOM 2780 C CA . PRO B 1 104 ? 1.042 -22.078 9.773 1 98.31 104 PRO B CA 1
ATOM 2781 C C . PRO B 1 104 ? 2.064 -21 10.094 1 98.31 104 PRO B C 1
ATOM 2783 O O . PRO B 1 104 ? 1.788 -20.109 10.891 1 98.31 104 PRO B O 1
ATOM 2786 N N . PHE B 1 105 ? 3.207 -21.031 9.508 1 97.94 105 PHE B N 1
ATOM 2787 C CA . PHE B 1 105 ? 4.227 -20.031 9.797 1 97.94 105 PHE B CA 1
ATOM 2788 C C . PHE B 1 105 ? 3.748 -18.641 9.391 1 97.94 105 PHE B C 1
ATOM 2790 O O . PHE B 1 105 ? 3.84 -17.688 10.18 1 97.94 105 PHE B O 1
ATOM 2797 N N . ALA B 1 106 ? 3.254 -18.5 8.141 1 98.31 106 ALA B N 1
ATOM 2798 C CA . ALA B 1 106 ? 2.742 -17.219 7.66 1 98.31 106 ALA B CA 1
ATOM 2799 C C . ALA B 1 106 ? 1.598 -16.719 8.539 1 98.31 106 ALA B C 1
ATOM 2801 O O . ALA B 1 106 ? 1.51 -15.523 8.836 1 98.31 106 ALA B O 1
ATOM 2802 N N . LEU B 1 107 ? 0.757 -17.641 8.914 1 98.56 107 LEU B N 1
ATOM 2803 C CA . LEU B 1 107 ? -0.367 -17.297 9.781 1 98.56 107 LEU B CA 1
ATOM 2804 C C . LEU B 1 107 ? 0.118 -16.688 11.094 1 98.56 107 LEU B C 1
ATOM 2806 O O . LEU B 1 107 ? -0.378 -15.633 11.508 1 98.56 107 LEU B O 1
ATOM 2810 N N . GLU B 1 108 ? 1.054 -17.297 11.695 1 98.06 108 GLU B N 1
ATOM 2811 C CA . GLU B 1 108 ? 1.609 -16.797 12.953 1 98.06 108 GLU B CA 1
ATOM 2812 C C . GLU B 1 108 ? 2.213 -15.406 12.781 1 98.06 108 GLU B C 1
ATOM 2814 O O . GLU B 1 108 ? 2 -14.523 13.617 1 98.06 108 GLU B O 1
ATOM 2819 N N . GLN B 1 109 ? 2.957 -15.219 11.742 1 97.44 109 GLN B N 1
ATOM 2820 C CA . GLN B 1 109 ? 3.59 -13.93 11.484 1 97.44 109 GLN B CA 1
ATOM 2821 C C . GLN B 1 109 ? 2.545 -12.852 11.227 1 97.44 109 GLN B C 1
ATOM 2823 O O . GLN B 1 109 ? 2.688 -11.719 11.695 1 97.44 109 GLN B O 1
ATOM 2828 N N . LEU B 1 110 ? 1.538 -13.141 10.469 1 98.19 110 LEU B N 1
ATOM 2829 C CA . LEU B 1 110 ? 0.464 -12.203 10.188 1 98.19 110 LEU B CA 1
ATOM 2830 C C . LEU B 1 110 ? -0.246 -11.781 11.469 1 98.19 110 LEU B C 1
ATOM 2832 O O . LEU B 1 110 ? -0.5 -10.594 11.68 1 98.19 110 LEU B O 1
ATOM 2836 N N . GLU B 1 111 ? -0.534 -12.711 12.305 1 97.19 111 GLU B N 1
ATOM 2837 C CA . GLU B 1 111 ? -1.223 -12.406 13.555 1 97.19 111 GLU B CA 1
ATOM 2838 C C . GLU B 1 111 ? -0.368 -11.523 14.461 1 97.19 111 GLU B C 1
ATOM 2840 O O . GLU B 1 111 ? -0.891 -10.656 15.156 1 97.19 111 GLU B O 1
ATOM 2845 N N . LYS B 1 112 ? 0.865 -11.812 14.438 1 95.62 112 LYS B N 1
ATOM 2846 C CA . LYS B 1 112 ? 1.782 -11.023 15.25 1 95.62 112 LYS B CA 1
ATOM 2847 C C . LYS B 1 112 ? 1.849 -9.578 14.75 1 95.62 112 LYS B C 1
ATOM 2849 O O . LYS B 1 112 ? 1.817 -8.641 15.547 1 95.62 112 LYS B O 1
ATOM 2854 N N . ARG B 1 113 ? 1.875 -9.367 13.539 1 96.38 113 ARG B N 1
ATOM 2855 C CA . ARG B 1 113 ? 2.098 -8.055 12.945 1 96.38 113 ARG B CA 1
ATOM 2856 C C . ARG B 1 113 ? 0.798 -7.258 12.867 1 96.38 113 ARG B C 1
ATOM 2858 O O . ARG B 1 113 ? 0.803 -6.035 13.023 1 96.38 113 ARG B O 1
ATOM 2865 N N . PHE B 1 114 ? -0.248 -7.953 12.594 1 96.81 114 PHE B N 1
ATOM 2866 C CA . PHE B 1 114 ? -1.525 -7.297 12.344 1 96.81 114 PHE B CA 1
ATOM 2867 C C . PHE B 1 114 ? -2.586 -7.785 13.32 1 96.81 114 PHE B C 1
ATOM 2869 O O . PHE B 1 114 ? -3.705 -8.109 12.922 1 96.81 114 PHE B O 1
ATOM 2876 N N . ALA B 1 115 ? -2.271 -7.875 14.555 1 94.44 115 ALA B N 1
ATOM 2877 C CA . ALA B 1 115 ? -3.164 -8.414 15.578 1 94.44 115 ALA B CA 1
ATOM 2878 C C . ALA B 1 115 ? -4.543 -7.773 15.5 1 94.44 115 ALA B C 1
ATOM 2880 O O . ALA B 1 115 ? -5.562 -8.445 15.656 1 94.44 115 ALA B O 1
ATOM 2881 N N . TYR B 1 116 ? -4.621 -6.523 15.25 1 92.44 116 TYR B N 1
ATOM 2882 C CA . TYR B 1 116 ? -5.879 -5.781 15.203 1 92.44 116 TYR B CA 1
ATOM 2883 C C . TYR B 1 116 ? -6.809 -6.344 14.141 1 92.44 116 TYR B C 1
ATOM 2885 O O . TYR B 1 116 ? -8.031 -6.359 14.32 1 92.44 116 TYR B O 1
ATOM 2893 N N . ALA B 1 117 ? -6.293 -6.832 13.023 1 95.5 117 ALA B N 1
ATOM 2894 C CA . ALA B 1 117 ? -7.09 -7.328 11.906 1 95.5 117 ALA B CA 1
ATOM 2895 C C . ALA B 1 117 ? -7.727 -8.672 12.242 1 95.5 117 ALA B C 1
ATOM 2897 O O . ALA B 1 117 ? -8.797 -9.008 11.727 1 95.5 117 ALA B O 1
ATOM 2898 N N . PHE B 1 118 ? -7.07 -9.383 13.141 1 95.88 118 PHE B N 1
ATOM 2899 C CA . PHE B 1 118 ? -7.473 -10.766 13.367 1 95.88 118 PHE B CA 1
ATOM 2900 C C . PHE B 1 118 ? -8.148 -10.922 14.727 1 95.88 118 PHE B C 1
ATOM 2902 O O . PHE B 1 118 ? -8.984 -11.805 14.914 1 95.88 118 PHE B O 1
ATOM 2909 N N . ARG B 1 119 ? -7.801 -10.062 15.641 1 91.44 119 ARG B N 1
ATOM 2910 C CA . ARG B 1 119 ? -8.312 -10.195 17 1 91.44 119 ARG B CA 1
ATOM 2911 C C . ARG B 1 119 ? -9.32 -9.094 17.312 1 91.44 119 ARG B C 1
ATOM 2913 O O . ARG B 1 119 ? -10.133 -9.234 18.234 1 91.44 119 ARG B O 1
ATOM 2920 N N . GLY B 1 120 ? -9.305 -8.133 16.516 1 86.06 120 GLY B N 1
ATOM 2921 C CA . GLY B 1 120 ? -10.148 -6.992 16.828 1 86.06 120 GLY B CA 1
ATOM 2922 C C . GLY B 1 120 ? -9.75 -6.293 18.109 1 86.06 120 GLY B C 1
ATOM 2923 O O . GLY B 1 120 ? -8.594 -6.359 18.531 1 86.06 120 GLY B O 1
ATOM 2924 N N . SER B 1 121 ? -10.547 -5.402 18.531 1 77.06 121 SER B N 1
ATOM 2925 C CA . SER B 1 121 ? -10.453 -4.719 19.812 1 77.06 121 SER B CA 1
ATOM 2926 C C . SER B 1 121 ? -11.836 -4.48 20.422 1 77.06 121 SER B C 1
ATOM 2928 O O . SER B 1 121 ? -12.836 -5.02 19.922 1 77.06 121 SER B O 1
ATOM 2930 N N . LYS B 1 122 ? -11.891 -3.791 21.594 1 71.38 122 LYS B N 1
ATOM 2931 C CA . LYS B 1 122 ? -13.156 -3.432 22.234 1 71.38 122 LYS B CA 1
ATOM 2932 C C . LYS B 1 122 ? -14.008 -2.564 21.312 1 71.38 122 LYS B C 1
ATOM 2934 O O . LYS B 1 122 ? -15.234 -2.686 21.297 1 71.38 122 LYS B O 1
ATOM 2939 N N . LEU B 1 123 ? -13.375 -1.923 20.438 1 69.56 123 LEU B N 1
ATOM 2940 C CA . LEU B 1 123 ? -14.062 -0.919 19.641 1 69.56 123 LEU B CA 1
ATOM 2941 C C . LEU B 1 123 ? -14.266 -1.411 18.203 1 69.56 123 LEU B C 1
ATOM 2943 O O . LEU B 1 123 ? -15.117 -0.895 17.484 1 69.56 123 LEU B O 1
ATOM 2947 N N . TYR B 1 124 ? -13.43 -2.494 17.875 1 78.94 124 TYR B N 1
ATOM 2948 C CA . TYR B 1 124 ? -13.445 -2.871 16.469 1 78.94 124 TYR B CA 1
ATOM 2949 C C . TYR B 1 124 ? -13.508 -4.387 16.312 1 78.94 124 TYR B C 1
ATOM 2951 O O . TYR B 1 124 ? -12.82 -5.121 17.031 1 78.94 124 TYR B O 1
ATOM 2959 N N . ARG B 1 125 ? -14.391 -4.855 15.469 1 89.25 125 ARG B N 1
ATOM 2960 C CA . ARG B 1 125 ? -14.469 -6.266 15.102 1 89.25 125 ARG B CA 1
ATOM 2961 C C . ARG B 1 125 ? -13.258 -6.676 14.273 1 89.25 125 ARG B C 1
ATOM 2963 O O . ARG B 1 125 ? -12.664 -5.852 13.57 1 89.25 125 ARG B O 1
ATOM 2970 N N . PRO B 1 126 ? -12.945 -8.031 14.414 1 95.62 126 PRO B N 1
ATOM 2971 C CA . PRO B 1 126 ? -11.891 -8.492 13.508 1 95.62 126 PRO B CA 1
ATOM 2972 C C . PRO B 1 126 ? -12.258 -8.32 12.039 1 95.62 126 PRO B C 1
ATOM 2974 O O . PRO B 1 126 ? -13.414 -8.539 11.656 1 95.62 126 PRO B O 1
ATOM 2977 N N . THR B 1 127 ? -11.336 -7.887 11.258 1 97.5 127 THR B N 1
ATOM 2978 C CA . THR B 1 127 ? -11.508 -7.699 9.828 1 97.5 127 THR B CA 1
ATOM 2979 C C . THR B 1 127 ? -11.461 -9.039 9.094 1 97.5 127 THR B C 1
ATOM 2981 O O . THR B 1 127 ? -12.18 -9.25 8.117 1 97.5 127 THR B O 1
ATOM 2984 N N . VAL B 1 128 ? -10.609 -9.969 9.594 1 98.44 128 VAL B N 1
ATOM 2985 C CA . VAL B 1 128 ? -10.32 -11.227 8.906 1 98.44 128 VAL B CA 1
ATOM 2986 C C . VAL B 1 128 ? -10.5 -12.391 9.875 1 98.44 128 VAL B C 1
ATOM 2988 O O . VAL B 1 128 ? -10.062 -12.328 11.023 1 98.44 128 VAL B O 1
ATOM 2991 N N . ALA B 1 129 ? -11.227 -13.406 9.492 1 98.31 129 ALA B N 1
ATOM 2992 C CA . ALA B 1 129 ? -11.227 -14.703 10.172 1 98.31 129 ALA B CA 1
ATOM 2993 C C . ALA B 1 129 ? -10.203 -15.648 9.547 1 98.31 129 ALA B C 1
ATOM 2995 O O . ALA B 1 129 ? -10.484 -16.297 8.547 1 98.31 129 ALA B O 1
ATOM 2996 N N . ILE B 1 130 ? -9.016 -15.766 10.18 1 98.19 130 ILE B N 1
ATOM 2997 C CA . ILE B 1 130 ? -7.91 -16.484 9.555 1 98.19 130 ILE B CA 1
ATOM 2998 C C . ILE B 1 130 ? -7.863 -17.922 10.078 1 98.19 130 ILE B C 1
ATOM 3000 O O . ILE B 1 130 ? -8.148 -18.172 11.258 1 98.19 130 ILE B O 1
ATOM 3004 N N . ALA B 1 131 ? -7.586 -18.844 9.227 1 98.5 131 ALA B N 1
ATOM 3005 C CA . ALA B 1 131 ? -7.41 -20.266 9.555 1 98.5 131 ALA B CA 1
ATOM 3006 C C . ALA B 1 131 ? -6.227 -20.859 8.797 1 98.5 131 ALA B C 1
ATOM 3008 O O . ALA B 1 131 ? -5.77 -20.281 7.797 1 98.5 131 ALA B O 1
ATOM 3009 N N . PRO B 1 132 ? -5.668 -21.969 9.328 1 98.75 132 PRO B N 1
ATOM 3010 C CA . PRO B 1 132 ? -4.582 -22.625 8.586 1 98.75 132 PRO B CA 1
ATOM 3011 C C . PRO B 1 132 ? -5.012 -23.094 7.199 1 98.75 132 PRO B C 1
ATOM 3013 O O . PRO B 1 132 ? -6.129 -23.578 7.023 1 98.75 132 PRO B O 1
ATOM 3016 N N . LEU B 1 133 ? -4.152 -22.844 6.219 1 98.94 133 LEU B N 1
ATOM 3017 C CA . LEU B 1 133 ? -4.328 -23.344 4.863 1 98.94 133 LEU B CA 1
ATOM 3018 C C . LEU B 1 133 ? -3.865 -24.797 4.758 1 98.94 133 LEU B C 1
ATOM 3020 O O . LEU B 1 133 ? -2.672 -25.078 4.887 1 98.94 133 LEU B O 1
ATOM 3024 N N . PRO B 1 134 ? -4.785 -25.719 4.57 1 98.81 134 PRO B N 1
ATOM 3025 C CA . PRO B 1 134 ? -4.379 -27.109 4.43 1 98.81 134 PRO B CA 1
ATOM 3026 C C . PRO B 1 134 ? -3.797 -27.422 3.055 1 98.81 134 PRO B C 1
ATOM 3028 O O . PRO B 1 134 ? -3.74 -26.547 2.189 1 98.81 134 PRO B O 1
ATOM 3031 N N . ASP B 1 135 ? -3.33 -28.688 2.914 1 98.75 135 ASP B N 1
ATOM 3032 C CA . ASP B 1 135 ? -2.725 -29.109 1.657 1 98.75 135 ASP B CA 1
ATOM 3033 C C . ASP B 1 135 ? -3.762 -29.156 0.537 1 98.75 135 ASP B C 1
ATOM 3035 O O . ASP B 1 135 ? -3.408 -29.156 -0.644 1 98.75 135 ASP B O 1
ATOM 3039 N N . ALA B 1 136 ? -5.012 -29.297 0.94 1 98.81 136 ALA B N 1
ATOM 3040 C CA . ALA B 1 136 ? -6.121 -29.266 -0.011 1 98.81 136 ALA B CA 1
ATOM 3041 C C . ALA B 1 136 ? -7.375 -28.672 0.622 1 98.81 136 ALA B C 1
ATOM 3043 O O . ALA B 1 136 ? -7.672 -28.922 1.79 1 98.81 136 ALA B O 1
ATOM 3044 N N . ILE B 1 137 ? -8.102 -27.906 -0.168 1 98.88 137 ILE B N 1
ATOM 3045 C CA . ILE B 1 137 ? -9.32 -27.281 0.324 1 98.88 137 ILE B CA 1
ATOM 3046 C C . ILE B 1 137 ? -10.227 -26.922 -0.853 1 98.88 137 ILE B C 1
ATOM 3048 O O . ILE B 1 137 ? -9.742 -26.625 -1.949 1 98.88 137 ILE B O 1
ATOM 3052 N N . THR B 1 138 ? -11.508 -26.922 -0.627 1 98.88 138 THR B N 1
ATOM 3053 C CA . THR B 1 138 ? -12.461 -26.469 -1.627 1 98.88 138 THR B CA 1
ATOM 3054 C C . THR B 1 138 ? -13.164 -25.188 -1.162 1 98.88 138 THR B C 1
ATOM 3056 O O . THR B 1 138 ? -13.664 -25.125 -0.039 1 98.88 138 THR B O 1
ATOM 3059 N N . ILE B 1 139 ? -13.148 -24.156 -1.911 1 98.81 139 ILE B N 1
ATOM 3060 C CA . ILE B 1 139 ? -13.875 -22.906 -1.696 1 98.81 139 ILE B CA 1
ATOM 3061 C C . ILE B 1 139 ? -14.875 -22.688 -2.826 1 98.81 139 ILE B C 1
ATOM 3063 O O . ILE B 1 139 ? -14.492 -22.453 -3.971 1 98.81 139 ILE B O 1
ATOM 3067 N N . GLY B 1 140 ? -16.156 -22.734 -2.506 1 98.56 140 GLY B N 1
ATOM 3068 C CA . GLY B 1 140 ? -17.156 -22.75 -3.562 1 98.56 140 GLY B CA 1
ATOM 3069 C C . GLY B 1 140 ? -16.953 -23.875 -4.555 1 98.56 140 GLY B C 1
ATOM 3070 O O . GLY B 1 140 ? -16.891 -25.047 -4.164 1 98.56 140 GLY B O 1
ATOM 3071 N N . ASP B 1 141 ? -16.781 -23.531 -5.77 1 98.69 141 ASP B N 1
ATOM 3072 C CA . ASP B 1 141 ? -16.625 -24.531 -6.82 1 98.69 141 ASP B CA 1
ATOM 3073 C C . ASP B 1 141 ? -15.18 -24.625 -7.285 1 98.69 141 ASP B C 1
ATOM 3075 O O . ASP B 1 141 ? -14.898 -25.141 -8.367 1 98.69 141 ASP B O 1
ATOM 3079 N N . ILE B 1 142 ? -14.234 -24.109 -6.504 1 98.81 142 ILE B N 1
ATOM 3080 C CA . ILE B 1 142 ? -12.812 -24.156 -6.836 1 98.81 142 ILE B CA 1
ATOM 3081 C C . ILE B 1 142 ? -12.094 -25.094 -5.863 1 98.81 142 ILE B C 1
ATOM 3083 O O . ILE B 1 142 ? -12.125 -24.875 -4.648 1 98.81 142 ILE B O 1
ATOM 3087 N N . HIS B 1 143 ? -11.477 -26.109 -6.41 1 98.81 143 HIS B N 1
ATOM 3088 C CA . HIS B 1 143 ? -10.609 -26.969 -5.625 1 98.81 143 HIS B CA 1
ATOM 3089 C C . HIS B 1 143 ? -9.164 -26.484 -5.652 1 98.81 143 HIS B C 1
ATOM 3091 O O . HIS B 1 143 ? -8.609 -26.219 -6.723 1 98.81 143 HIS B O 1
ATOM 3097 N N . ILE B 1 144 ? -8.562 -26.344 -4.469 1 98.94 144 ILE B N 1
ATOM 3098 C CA . ILE B 1 144 ? -7.227 -25.766 -4.355 1 98.94 144 ILE B CA 1
ATOM 3099 C C . ILE B 1 144 ? -6.289 -26.766 -3.682 1 98.94 144 ILE B C 1
ATOM 3101 O O . ILE B 1 144 ? -6.582 -27.266 -2.594 1 98.94 144 ILE B O 1
ATOM 3105 N N . ARG B 1 145 ? -5.258 -27.094 -4.309 1 98.94 145 ARG B N 1
ATOM 3106 C CA . ARG B 1 145 ? -4.156 -27.828 -3.705 1 98.94 145 ARG B CA 1
ATOM 3107 C C . ARG B 1 145 ? -2.943 -26.938 -3.496 1 98.94 145 ARG B C 1
ATOM 3109 O O . ARG B 1 145 ? -2.725 -25.984 -4.258 1 98.94 145 ARG B O 1
ATOM 3116 N N . VAL B 1 146 ? -2.213 -27.266 -2.402 1 98.88 146 VAL B N 1
ATOM 3117 C CA . VAL B 1 146 ? -1.188 -26.328 -1.934 1 98.88 146 VAL B CA 1
ATOM 3118 C C . VAL B 1 146 ? 0.124 -27.078 -1.71 1 98.88 146 VAL B C 1
ATOM 3120 O O . VAL B 1 146 ? 0.124 -28.219 -1.233 1 98.88 146 VAL B O 1
ATOM 3123 N N . VAL B 1 147 ? 1.215 -26.469 -2.027 1 98.81 147 VAL B N 1
ATOM 3124 C CA . VAL B 1 147 ? 2.549 -26.984 -1.751 1 98.81 147 VAL B CA 1
ATOM 3125 C C . VAL B 1 147 ? 3.426 -25.891 -1.164 1 98.81 147 VAL B C 1
ATOM 3127 O O . VAL B 1 147 ? 3.236 -24.703 -1.466 1 98.81 147 VAL B O 1
ATOM 3130 N N . ASP B 1 148 ? 4.344 -26.266 -0.291 1 98.75 148 ASP B N 1
ATOM 3131 C CA . ASP B 1 148 ? 5.34 -25.328 0.192 1 98.75 148 ASP B CA 1
ATOM 3132 C C . ASP B 1 148 ? 6.473 -25.156 -0.815 1 98.75 148 ASP B C 1
ATOM 3134 O O . ASP B 1 148 ? 7.031 -26.141 -1.3 1 98.75 148 ASP B O 1
ATOM 3138 N N . GLN B 1 149 ? 6.773 -23.938 -1.133 1 98.81 149 GLN B N 1
ATOM 3139 C CA . GLN B 1 149 ? 7.855 -23.609 -2.053 1 98.81 149 GLN B CA 1
ATOM 3140 C C . GLN B 1 149 ? 9.062 -23.047 -1.307 1 9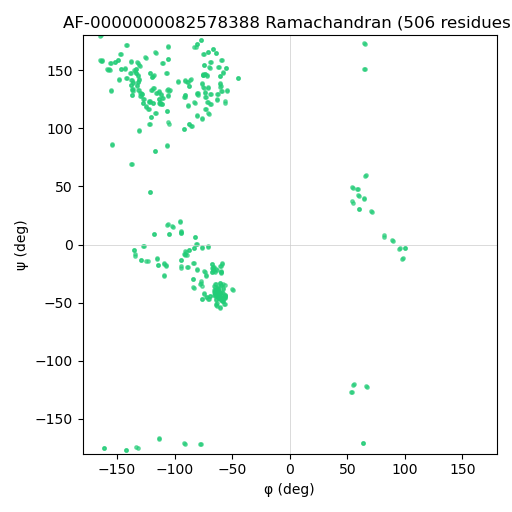8.81 149 GLN B C 1
ATOM 3142 O O . GLN B 1 149 ? 8.906 -22.172 -0.437 1 98.81 149 GLN B O 1
ATOM 3147 N N . PRO B 1 150 ? 10.289 -23.516 -1.601 1 98.31 150 PRO B N 1
ATOM 3148 C CA . PRO B 1 150 ? 11.469 -22.891 -0.992 1 98.31 150 PRO B CA 1
ATOM 3149 C C . PRO B 1 150 ? 11.648 -21.438 -1.408 1 98.31 150 PRO B C 1
ATOM 3151 O O . PRO B 1 150 ? 11.68 -21.125 -2.604 1 98.31 150 PRO B O 1
ATOM 3154 N N . HIS B 1 151 ? 11.75 -20.5 -0.48 1 96.88 151 HIS B N 1
ATOM 3155 C CA . HIS B 1 151 ? 11.938 -19.078 -0.682 1 96.88 151 HIS B CA 1
ATOM 3156 C C . HIS B 1 151 ? 12.953 -18.5 0.3 1 96.88 151 HIS B C 1
ATOM 3158 O O . HIS B 1 151 ? 12.602 -17.719 1.178 1 96.88 151 HIS B O 1
ATOM 3164 N N . GLY B 1 152 ? 14.18 -18.938 0.029 1 90.25 152 GLY B N 1
ATOM 3165 C CA . GLY B 1 152 ? 15.234 -18.594 0.965 1 90.25 152 GLY B CA 1
ATOM 3166 C C . GLY B 1 152 ? 15.07 -19.25 2.322 1 90.25 152 GLY B C 1
ATOM 3167 O O . GLY B 1 152 ? 14.938 -20.469 2.414 1 90.25 152 GLY B O 1
ATOM 3168 N N . GLY B 1 153 ? 15 -18.438 3.383 1 88.06 153 GLY B N 1
ATOM 3169 C CA . GLY B 1 153 ? 14.914 -18.938 4.746 1 88.06 153 GLY B CA 1
ATOM 3170 C C . GLY B 1 153 ? 13.5 -19.312 5.156 1 88.06 153 GLY B C 1
ATOM 3171 O O . GLY B 1 153 ? 13.281 -19.828 6.254 1 88.06 153 GLY B O 1
ATOM 3172 N N . ILE B 1 154 ? 12.594 -19.062 4.242 1 93.94 154 ILE B N 1
ATOM 3173 C CA . ILE B 1 154 ? 11.211 -19.391 4.555 1 93.94 154 ILE B CA 1
ATOM 3174 C C . ILE B 1 154 ? 10.578 -20.141 3.381 1 93.94 154 ILE B C 1
ATOM 3176 O O . ILE B 1 154 ? 11.289 -20.578 2.467 1 93.94 154 ILE B O 1
ATOM 3180 N N . SER B 1 155 ? 9.289 -20.406 3.482 1 97.69 155 SER B N 1
ATOM 3181 C CA . SER B 1 155 ? 8.531 -21 2.381 1 97.69 155 SER B CA 1
ATOM 3182 C C . SER B 1 155 ? 7.371 -20.094 1.971 1 97.69 155 SER B C 1
ATOM 3184 O O . SER B 1 155 ? 6.844 -19.344 2.789 1 97.69 155 SER B O 1
ATOM 3186 N N . SER B 1 156 ? 7.059 -20.109 0.748 1 98.69 156 SER B N 1
ATOM 3187 C CA . SER B 1 156 ? 5.805 -19.562 0.241 1 98.69 156 SER B CA 1
ATOM 3188 C C . SER B 1 156 ? 4.832 -20.672 -0.145 1 98.69 156 SER B C 1
ATOM 3190 O O . SER B 1 156 ? 5.238 -21.812 -0.32 1 98.69 156 SER B O 1
ATOM 3192 N N . ALA B 1 157 ? 3.588 -20.344 -0.212 1 98.94 157 ALA B N 1
ATOM 3193 C CA . ALA B 1 157 ? 2.58 -21.312 -0.642 1 98.94 157 ALA B CA 1
ATOM 3194 C C . ALA B 1 157 ? 2.41 -21.297 -2.158 1 98.94 157 ALA B C 1
ATOM 3196 O O . ALA B 1 157 ? 2.109 -20.25 -2.738 1 98.94 157 ALA B O 1
ATOM 3197 N N . GLY B 1 158 ? 2.65 -22.391 -2.85 1 98.94 158 GLY B N 1
ATOM 3198 C CA . GLY B 1 158 ? 2.229 -22.578 -4.227 1 98.94 158 GLY B CA 1
ATOM 3199 C C . GLY B 1 158 ? 0.815 -23.109 -4.348 1 98.94 158 GLY B C 1
ATOM 3200 O O . GLY B 1 158 ? 0.397 -23.969 -3.557 1 98.94 158 GLY B O 1
ATOM 3201 N N . LEU B 1 159 ? 0.046 -22.641 -5.359 1 98.94 159 LEU B N 1
ATOM 3202 C CA . LEU B 1 159 ? -1.384 -22.922 -5.406 1 98.94 159 LEU B CA 1
ATOM 3203 C C . LEU B 1 159 ? -1.777 -23.5 -6.762 1 98.94 159 LEU B C 1
ATOM 3205 O O . LEU B 1 159 ? -1.406 -22.953 -7.801 1 98.94 159 LEU B O 1
ATOM 3209 N N . ARG B 1 160 ? -2.484 -24.609 -6.773 1 98.94 160 ARG B N 1
ATOM 3210 C CA . ARG B 1 160 ? -3.137 -25.156 -7.961 1 98.94 160 ARG B CA 1
ATOM 3211 C C . ARG B 1 160 ? -4.656 -25.094 -7.824 1 98.94 160 ARG B C 1
ATOM 3213 O O . ARG B 1 160 ? -5.211 -25.578 -6.836 1 98.94 160 ARG B O 1
ATOM 3220 N N . PHE B 1 161 ? -5.301 -24.453 -8.719 1 98.94 161 PHE B N 1
ATOM 3221 C CA . PHE B 1 161 ? -6.75 -24.281 -8.742 1 98.94 161 PHE B CA 1
ATOM 3222 C C . PHE B 1 161 ? -7.379 -25.188 -9.797 1 98.94 161 PHE B C 1
ATOM 3224 O O . PHE B 1 161 ? -6.914 -25.234 -10.938 1 98.94 161 PHE B O 1
ATOM 3231 N N . GLU B 1 162 ? -8.391 -25.875 -9.422 1 98.62 162 GLU B N 1
ATOM 3232 C CA . GLU B 1 162 ? -9.117 -26.719 -10.352 1 98.62 162 GLU B CA 1
ATOM 3233 C C . GLU B 1 162 ? -10.625 -26.484 -10.266 1 98.62 162 GLU B C 1
ATOM 3235 O O . GLU B 1 162 ? -11.172 -26.359 -9.164 1 98.62 162 GLU B O 1
ATOM 3240 N N . SER B 1 163 ? -11.211 -26.344 -11.336 1 97.88 163 SER B N 1
ATOM 3241 C CA . SER B 1 163 ? -12.656 -26.234 -11.484 1 97.88 163 SER B CA 1
ATOM 3242 C C . SER B 1 163 ? -13.109 -26.672 -12.867 1 97.88 163 SER B C 1
ATOM 3244 O O . SER B 1 163 ? -12.484 -26.328 -13.875 1 97.88 163 SER B O 1
ATOM 3246 N N . ASP B 1 164 ? -14.195 -27.547 -12.953 1 96.31 164 ASP B N 1
ATOM 3247 C CA . ASP B 1 164 ? -14.805 -28.016 -14.195 1 96.31 164 ASP B CA 1
ATOM 3248 C C . ASP B 1 164 ? -13.773 -28.641 -15.109 1 96.31 164 ASP B C 1
ATOM 3250 O O . ASP B 1 164 ? -13.719 -28.344 -16.312 1 96.31 164 ASP B O 1
ATOM 3254 N N . GLY B 1 165 ? -12.836 -29.344 -14.547 1 95.31 165 GLY B N 1
ATOM 3255 C CA . GLY B 1 165 ? -11.875 -30.125 -15.305 1 95.31 165 GLY B CA 1
ATOM 3256 C C . GLY B 1 165 ? -10.711 -29.297 -15.836 1 95.31 165 GLY B C 1
ATOM 3257 O O . GLY B 1 165 ? -9.898 -29.797 -16.609 1 95.31 165 GLY B O 1
ATOM 3258 N N . LYS B 1 166 ? -10.664 -28.031 -15.43 1 97.12 166 LYS B N 1
ATOM 3259 C CA . LYS B 1 166 ? -9.578 -27.141 -15.852 1 97.12 166 LYS B CA 1
ATOM 3260 C C . LYS B 1 166 ? -8.656 -26.812 -14.688 1 97.12 166 LYS B C 1
ATOM 3262 O O . LYS B 1 166 ? -9.039 -26.938 -13.523 1 97.12 166 LYS B O 1
ATOM 3267 N N . SER B 1 167 ? -7.418 -26.453 -15.078 1 98.38 167 SER B N 1
ATOM 3268 C CA . SER B 1 167 ? -6.441 -26.266 -14.016 1 98.38 167 SER B CA 1
ATOM 3269 C C . SER B 1 167 ? -5.574 -25.031 -14.266 1 98.38 167 SER B C 1
ATOM 3271 O O . SER B 1 167 ? -5.184 -24.766 -15.398 1 98.38 167 SER B O 1
ATOM 3273 N N . MET B 1 168 ? -5.34 -24.25 -13.195 1 98.69 168 MET B N 1
ATOM 3274 C CA . MET B 1 168 ? -4.398 -23.141 -13.18 1 98.69 168 MET B CA 1
ATOM 3275 C C . MET B 1 168 ? -3.514 -23.188 -11.938 1 98.69 168 MET B C 1
ATOM 3277 O O . MET B 1 168 ? -3.932 -23.703 -10.891 1 98.69 168 MET B O 1
ATOM 3281 N N . ALA B 1 169 ? -2.352 -22.688 -12.062 1 98.88 169 ALA B N 1
ATOM 3282 C CA . ALA B 1 169 ? -1.489 -22.594 -10.891 1 98.88 169 ALA B CA 1
ATOM 3283 C C . ALA B 1 169 ? -0.878 -21.203 -10.773 1 98.88 169 ALA B C 1
ATOM 3285 O O . ALA B 1 169 ? -0.65 -20.531 -11.781 1 98.88 169 ALA B O 1
ATOM 3286 N N . TYR B 1 170 ? -0.706 -20.75 -9.594 1 98.94 170 TYR B N 1
ATOM 3287 C CA . TYR B 1 170 ? -0.003 -19.531 -9.227 1 98.94 170 TYR B CA 1
ATOM 3288 C C . TYR B 1 170 ? 1.176 -19.828 -8.305 1 98.94 170 TYR B C 1
ATOM 3290 O O . TYR B 1 170 ? 0.987 -20.219 -7.152 1 98.94 170 TYR B O 1
ATOM 3298 N N . ALA B 1 171 ? 2.34 -19.672 -8.805 1 98.81 171 ALA B N 1
ATOM 3299 C CA . ALA B 1 171 ? 3.57 -20.016 -8.102 1 98.81 171 ALA B CA 1
ATOM 3300 C C . ALA B 1 171 ? 4.578 -18.875 -8.156 1 98.81 171 ALA B C 1
ATOM 3302 O O . ALA B 1 171 ? 5.363 -18.766 -9.094 1 98.81 171 ALA B O 1
ATOM 3303 N N . ILE B 1 172 ? 4.609 -18.078 -7.051 1 97.81 172 ILE B N 1
ATOM 3304 C CA . ILE B 1 172 ? 5.582 -16.984 -7.027 1 97.81 172 ILE B CA 1
ATOM 3305 C C . ILE B 1 172 ? 6.445 -17.094 -5.773 1 97.81 172 ILE B C 1
ATOM 3307 O O . ILE B 1 172 ? 6.121 -17.859 -4.852 1 97.81 172 ILE B O 1
ATOM 3311 N N . ASP B 1 173 ? 7.645 -16.422 -5.781 1 98.5 173 ASP B N 1
ATOM 3312 C CA . ASP B 1 173 ? 8.531 -16.312 -4.629 1 98.5 173 ASP B CA 1
ATOM 3313 C C . ASP B 1 173 ? 9.102 -17.688 -4.254 1 98.5 173 ASP B C 1
ATOM 3315 O O . ASP B 1 173 ? 8.906 -18.156 -3.131 1 98.5 173 ASP B O 1
ATOM 3319 N N . PHE B 1 174 ? 9.781 -18.266 -5.172 1 98.56 174 PHE B N 1
ATOM 3320 C CA . PHE B 1 174 ? 10.523 -19.5 -4.953 1 98.56 174 PHE B CA 1
ATOM 3321 C C . PHE B 1 174 ? 11.781 -19.547 -5.812 1 98.56 174 PHE B C 1
ATOM 3323 O O . PHE B 1 174 ? 11.93 -18.75 -6.742 1 98.56 174 PHE B O 1
ATOM 3330 N N . ASN B 1 175 ? 12.688 -20.438 -5.469 1 96.81 175 ASN B N 1
ATOM 3331 C CA . ASN B 1 175 ? 13.93 -20.484 -6.23 1 96.81 175 ASN B CA 1
ATOM 3332 C C . ASN B 1 175 ? 14.328 -21.922 -6.562 1 96.81 175 ASN B C 1
ATOM 3334 O O . ASN B 1 175 ? 15.312 -22.156 -7.277 1 96.81 175 ASN B O 1
ATOM 3338 N N . GLU B 1 176 ? 13.602 -22.891 -6.074 1 97.19 176 GLU B N 1
ATOM 3339 C CA . GLU B 1 176 ? 13.859 -24.312 -6.32 1 97.19 176 GLU B CA 1
ATOM 3340 C C . GLU B 1 176 ? 12.57 -25.047 -6.664 1 97.19 176 GLU B C 1
ATOM 3342 O O . GLU B 1 176 ? 11.492 -24.672 -6.203 1 97.19 176 GLU B O 1
ATOM 3347 N N . MET B 1 177 ? 12.742 -26.094 -7.504 1 98.38 177 MET B N 1
ATOM 3348 C CA . MET B 1 177 ? 11.625 -26.969 -7.84 1 98.38 177 MET B CA 1
ATOM 3349 C C . MET B 1 177 ? 11.742 -28.312 -7.113 1 98.38 177 MET B C 1
ATOM 3351 O O . MET B 1 177 ? 12.578 -29.141 -7.473 1 98.38 177 MET B O 1
ATOM 3355 N N . THR B 1 178 ? 10.969 -28.484 -6.109 1 98.62 178 THR B N 1
ATOM 3356 C CA . THR B 1 178 ? 10.984 -29.734 -5.359 1 98.62 178 THR B CA 1
ATOM 3357 C C . THR B 1 178 ? 10.141 -30.797 -6.055 1 98.62 178 THR B C 1
ATOM 3359 O O . THR B 1 178 ? 9.391 -30.484 -6.984 1 98.62 178 THR B O 1
ATOM 3362 N N . GLN B 1 179 ? 10.266 -32 -5.551 1 98.56 179 GLN B N 1
ATOM 3363 C CA . GLN B 1 179 ? 9.469 -33.094 -6.117 1 98.56 179 GLN B CA 1
ATOM 3364 C C . GLN B 1 179 ? 7.98 -32.844 -5.875 1 98.56 179 GLN B C 1
ATOM 3366 O O . GLN B 1 179 ? 7.152 -33.156 -6.742 1 98.56 179 GLN B O 1
ATOM 3371 N N . ASP B 1 180 ? 7.629 -32.375 -4.695 1 98.69 180 ASP B N 1
ATOM 3372 C CA . ASP B 1 180 ? 6.23 -32.062 -4.387 1 98.69 180 ASP B CA 1
ATOM 3373 C C . ASP B 1 180 ? 5.676 -31 -5.32 1 98.69 180 ASP B C 1
ATOM 3375 O O . ASP B 1 180 ? 4.527 -31.078 -5.762 1 98.69 180 ASP B O 1
ATOM 3379 N N . MET B 1 181 ? 6.469 -30.016 -5.586 1 98.81 181 MET B N 1
ATOM 3380 C CA . MET B 1 181 ? 6.074 -28.969 -6.523 1 98.81 181 MET B CA 1
ATOM 3381 C C . MET B 1 181 ? 5.863 -29.547 -7.922 1 98.81 181 MET B C 1
ATOM 3383 O O . MET B 1 181 ? 4.863 -29.234 -8.578 1 98.81 181 MET B O 1
ATOM 3387 N N . ARG B 1 182 ? 6.766 -30.406 -8.391 1 98.5 182 ARG B N 1
ATOM 3388 C CA . ARG B 1 182 ? 6.641 -31.047 -9.695 1 98.5 182 ARG B CA 1
ATOM 3389 C C . ARG B 1 182 ? 5.32 -31.797 -9.805 1 98.5 182 ARG B C 1
ATOM 3391 O O . ARG B 1 182 ? 4.652 -31.734 -10.844 1 98.5 182 ARG B O 1
ATOM 3398 N N . SER B 1 183 ? 5.082 -32.469 -8.789 1 98.31 183 SER B N 1
ATOM 3399 C CA . SER B 1 183 ? 3.854 -33.25 -8.766 1 98.31 183 SER B CA 1
ATOM 3400 C C . SER B 1 183 ? 2.623 -32.375 -8.859 1 98.31 183 SER B C 1
ATOM 3402 O O . SER B 1 183 ? 1.641 -32.719 -9.516 1 98.31 183 SER B O 1
ATOM 3404 N N . LEU B 1 184 ? 2.672 -31.219 -8.227 1 98.62 184 LEU B N 1
ATOM 3405 C CA . LEU B 1 184 ? 1.522 -30.328 -8.172 1 98.62 184 LEU B CA 1
ATOM 3406 C C . LEU B 1 184 ? 1.351 -29.578 -9.484 1 98.62 184 LEU B C 1
ATOM 3408 O O . LEU B 1 184 ? 0.227 -29.25 -9.883 1 98.62 184 LEU B O 1
ATOM 3412 N N . TYR B 1 185 ? 2.408 -29.266 -10.203 1 98.62 185 TYR B N 1
ATOM 3413 C CA . TYR B 1 185 ? 2.361 -28.344 -11.336 1 98.62 185 TYR B CA 1
ATOM 3414 C C . TYR B 1 185 ? 2.371 -29.109 -12.656 1 98.62 185 TYR B C 1
ATOM 3416 O O . TYR B 1 185 ? 2.596 -28.531 -13.719 1 98.62 185 TYR B O 1
ATOM 3424 N N . GLN B 1 186 ? 2.111 -30.359 -12.648 1 96.5 186 GLN B N 1
ATOM 3425 C CA . GLN B 1 186 ? 2.014 -31.172 -13.859 1 96.5 186 GLN B CA 1
ATOM 3426 C C . GLN B 1 186 ? 0.698 -30.906 -14.586 1 96.5 186 GLN B C 1
ATOM 3428 O O . GLN B 1 186 ? -0.334 -30.688 -13.953 1 96.5 186 GLN B O 1
ATOM 3433 N N . ASP B 1 187 ? 0.691 -30.953 -15.953 1 93 187 ASP B N 1
ATOM 3434 C CA . ASP B 1 187 ? -0.485 -30.953 -16.828 1 93 187 ASP B CA 1
ATOM 3435 C C . ASP B 1 187 ? -1.385 -29.766 -16.531 1 93 187 ASP B C 1
ATOM 3437 O O . ASP B 1 187 ? -2.592 -29.922 -16.328 1 93 187 ASP B O 1
ATOM 3441 N N . LEU B 1 188 ? -0.791 -28.609 -16.469 1 98.31 188 LEU B N 1
ATOM 3442 C CA . LEU B 1 188 ? -1.551 -27.391 -16.203 1 98.31 188 LEU B CA 1
ATOM 3443 C C . LEU B 1 188 ? -2.049 -26.781 -17.5 1 98.31 188 LEU B C 1
ATOM 3445 O O .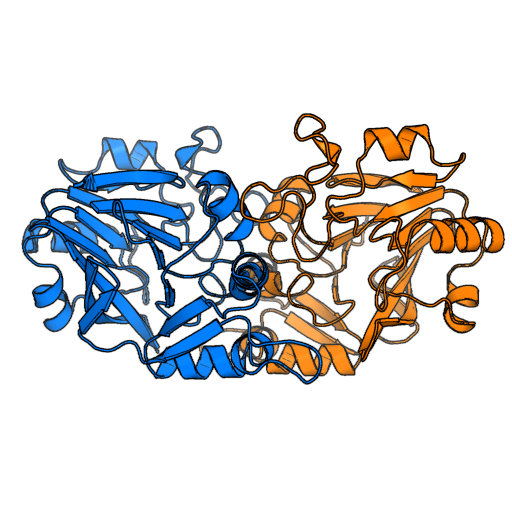 LEU B 1 188 ? -1.328 -26.75 -18.5 1 98.31 188 LEU B O 1
ATOM 3449 N N . ASP B 1 189 ? -3.312 -26.266 -17.469 1 98.62 189 ASP B N 1
ATOM 3450 C CA . ASP B 1 189 ? -3.766 -25.422 -18.562 1 98.62 189 ASP B CA 1
ATOM 3451 C C . ASP B 1 189 ? -3.029 -24.078 -18.562 1 98.62 189 ASP B C 1
ATOM 3453 O O . ASP B 1 189 ? -2.631 -23.578 -19.609 1 98.62 189 ASP B O 1
ATOM 3457 N N . VAL B 1 190 ? -2.871 -23.438 -17.375 1 98.69 190 VAL B N 1
ATOM 3458 C CA . VAL B 1 190 ? -2.152 -22.172 -17.234 1 98.69 190 VAL B CA 1
ATOM 3459 C C . VAL B 1 190 ? -1.258 -22.234 -16 1 98.69 190 VAL B C 1
ATOM 3461 O O . VAL B 1 190 ? -1.691 -22.656 -14.93 1 98.69 190 VAL B O 1
ATOM 3464 N N . TRP B 1 191 ? -0.059 -21.812 -16.188 1 98.88 191 TRP B N 1
ATOM 3465 C CA . TRP B 1 191 ? 0.899 -21.688 -15.094 1 98.88 191 TRP B CA 1
ATOM 3466 C C . TRP B 1 191 ? 1.414 -20.266 -14.984 1 98.88 191 TRP B C 1
ATOM 3468 O O . TRP B 1 191 ? 2.178 -19.797 -15.836 1 98.88 191 TRP B O 1
ATOM 3478 N N . VAL B 1 192 ? 0.922 -19.484 -13.992 1 98.94 192 VAL B N 1
ATOM 3479 C CA . VAL B 1 192 ? 1.556 -18.219 -13.648 1 98.94 192 VAL B CA 1
ATOM 3480 C C . VAL B 1 192 ? 2.75 -18.469 -12.727 1 98.94 192 VAL B C 1
ATOM 3482 O O . VAL B 1 192 ? 2.59 -18.969 -11.617 1 98.94 192 VAL B O 1
ATOM 3485 N N . VAL B 1 193 ? 3.924 -18.047 -13.133 1 98.88 193 VAL B N 1
ATOM 3486 C CA . VAL B 1 193 ? 5.117 -18.562 -12.461 1 98.88 193 VAL B CA 1
ATOM 3487 C C . VAL B 1 193 ? 6.105 -17.422 -12.219 1 98.88 193 VAL B C 1
ATOM 3489 O O . VAL B 1 193 ? 6.262 -16.531 -13.062 1 98.88 193 VAL B O 1
ATOM 3492 N N . ASP B 1 194 ? 6.723 -17.5 -11.07 1 98.62 194 ASP B N 1
ATOM 3493 C CA . ASP B 1 194 ? 7.766 -16.562 -10.656 1 98.62 194 ASP B CA 1
ATOM 3494 C C . ASP B 1 194 ? 8.875 -16.484 -11.703 1 98.62 194 ASP B C 1
ATOM 3496 O O . ASP B 1 194 ? 9.352 -17.5 -12.188 1 98.62 194 ASP B O 1
ATOM 3500 N N . CYS B 1 195 ? 9.234 -15.328 -12.023 1 98.62 195 CYS B N 1
ATOM 3501 C CA . CYS B 1 195 ? 10.406 -15.07 -12.859 1 98.62 195 CYS B CA 1
ATOM 3502 C C . CYS B 1 195 ? 10.977 -13.68 -12.586 1 98.62 195 CYS B C 1
ATOM 3504 O O . CYS B 1 195 ? 10.719 -12.742 -13.344 1 98.62 195 CYS B O 1
ATOM 3506 N N . LEU B 1 196 ? 11.781 -13.586 -11.648 1 98.62 196 LEU B N 1
ATOM 3507 C CA . LEU B 1 196 ? 12.25 -12.312 -11.125 1 98.62 196 LEU B CA 1
ATOM 3508 C C . LEU B 1 196 ? 13.031 -11.539 -12.188 1 98.62 196 LEU B C 1
ATOM 3510 O O . LEU B 1 196 ? 12.75 -10.367 -12.445 1 98.62 196 LEU B O 1
ATOM 3514 N N . ARG B 1 197 ? 13.992 -12.219 -12.727 1 98.62 197 ARG B N 1
ATOM 3515 C CA . ARG B 1 197 ? 14.93 -11.625 -13.68 1 98.62 197 ARG B CA 1
ATOM 3516 C C . ARG B 1 197 ? 15.695 -12.703 -14.438 1 98.62 197 ARG B C 1
ATOM 3518 O O . ARG B 1 197 ? 15.422 -13.898 -14.281 1 98.62 197 ARG B O 1
ATOM 3525 N N . ARG B 1 198 ? 16.578 -12.297 -15.336 1 98.12 198 ARG B N 1
ATOM 3526 C CA . ARG B 1 198 ? 17.344 -13.242 -16.141 1 98.12 198 ARG B CA 1
ATOM 3527 C C . ARG B 1 198 ? 18.438 -13.906 -15.305 1 98.12 198 ARG B C 1
ATOM 3529 O O . ARG B 1 198 ? 18.625 -15.117 -15.359 1 98.12 198 ARG B O 1
ATOM 3536 N N . ALA B 1 199 ? 19.109 -13.086 -14.484 1 97.12 199 ALA B N 1
ATOM 3537 C CA . ALA B 1 199 ? 20.234 -13.594 -13.695 1 97.12 199 ALA B CA 1
ATOM 3538 C C . ALA B 1 199 ? 19.734 -14.43 -12.523 1 97.12 199 ALA B C 1
ATOM 3540 O O . ALA B 1 199 ? 18.703 -14.117 -11.922 1 97.12 199 ALA B O 1
ATOM 3541 N N . PRO B 1 200 ? 20.5 -15.469 -12.172 1 97.06 200 PRO B N 1
ATOM 3542 C CA . PRO B 1 200 ? 20.094 -16.266 -11 1 97.06 200 PRO B CA 1
ATOM 3543 C C . PRO B 1 200 ? 19.922 -15.406 -9.742 1 97.06 200 PRO B C 1
ATOM 3545 O O . PRO B 1 200 ? 20.547 -14.359 -9.617 1 97.06 200 PRO B O 1
ATOM 3548 N N . HIS B 1 201 ? 19.094 -15.852 -8.922 1 95.81 201 HIS B N 1
ATOM 3549 C CA . HIS B 1 201 ? 18.797 -15.211 -7.652 1 95.81 201 HIS B CA 1
ATOM 3550 C C . HIS B 1 201 ? 18.672 -16.234 -6.531 1 95.81 201 HIS B C 1
ATOM 3552 O O . HIS B 1 201 ? 18.156 -17.328 -6.75 1 95.81 201 HIS B O 1
ATOM 3558 N N . PRO B 1 202 ? 19.031 -15.914 -5.324 1 93.25 202 PRO B N 1
ATOM 3559 C CA . PRO B 1 202 ? 19.047 -16.906 -4.242 1 93.25 202 PRO B CA 1
ATOM 3560 C C . PRO B 1 202 ? 17.656 -17.266 -3.748 1 93.25 202 PRO B C 1
ATOM 3562 O O . PRO B 1 202 ? 17.453 -18.344 -3.174 1 93.25 202 PRO B O 1
ATOM 3565 N N . THR B 1 203 ? 16.688 -16.375 -3.959 1 96.19 203 THR B N 1
ATOM 3566 C CA . THR B 1 203 ? 15.414 -16.641 -3.316 1 96.19 203 THR B CA 1
ATOM 3567 C C . THR B 1 203 ? 14.281 -16.609 -4.336 1 96.19 203 THR B C 1
ATOM 3569 O O . THR B 1 203 ? 13.117 -16.812 -3.982 1 96.19 203 THR B O 1
ATOM 3572 N N . HIS B 1 204 ? 14.578 -16.328 -5.59 1 98.12 204 HIS B N 1
ATOM 3573 C CA . HIS B 1 204 ? 13.555 -16.266 -6.629 1 98.12 204 HIS B CA 1
ATOM 3574 C C . HIS B 1 204 ? 13.984 -17.047 -7.867 1 98.12 204 HIS B C 1
ATOM 3576 O O . HIS B 1 204 ? 15.188 -17.219 -8.109 1 98.12 204 HIS B O 1
ATOM 3582 N N . ALA B 1 205 ? 12.984 -17.453 -8.641 1 98.25 205 ALA B N 1
ATOM 3583 C CA . ALA B 1 205 ? 13.25 -18.109 -9.922 1 98.25 205 ALA B CA 1
ATOM 3584 C C . ALA B 1 205 ? 13.766 -17.109 -10.945 1 98.25 205 ALA B C 1
ATOM 3586 O O . ALA B 1 205 ? 13.375 -15.93 -10.93 1 98.25 205 ALA B O 1
ATOM 3587 N N . HIS B 1 206 ? 14.656 -17.594 -11.789 1 98.44 206 HIS B N 1
ATOM 3588 C CA . HIS B 1 206 ? 15.172 -16.797 -12.898 1 98.44 206 HIS B CA 1
ATOM 3589 C C . HIS B 1 206 ? 14.789 -17.406 -14.242 1 98.44 206 HIS B C 1
ATOM 3591 O O . HIS B 1 206 ? 14.359 -18.547 -14.305 1 98.44 206 HIS B O 1
ATOM 3597 N N . LEU B 1 207 ? 14.906 -16.688 -15.312 1 98.69 207 LEU B N 1
ATOM 3598 C CA . LEU B 1 207 ? 14.281 -16.969 -16.594 1 98.69 207 LEU B CA 1
ATOM 3599 C C . LEU B 1 207 ? 14.703 -18.344 -17.109 1 98.69 207 LEU B C 1
ATOM 3601 O O . LEU B 1 207 ? 13.859 -19.156 -17.484 1 98.69 207 LEU B O 1
ATOM 3605 N N . ASP B 1 208 ? 15.93 -18.656 -17.109 1 98.44 208 ASP B N 1
ATOM 3606 C CA . ASP B 1 208 ? 16.406 -19.922 -17.641 1 98.44 208 ASP B CA 1
ATOM 3607 C C . ASP B 1 208 ? 15.828 -21.109 -16.859 1 98.44 208 ASP B C 1
ATOM 3609 O O . ASP B 1 208 ? 15.461 -22.125 -17.453 1 98.44 208 ASP B O 1
ATOM 3613 N N . ALA B 1 209 ? 15.828 -21 -15.609 1 98.56 209 ALA B N 1
ATOM 3614 C CA . ALA B 1 209 ? 15.242 -22.047 -14.781 1 98.56 209 ALA B CA 1
ATOM 3615 C C . ALA B 1 209 ? 13.773 -22.266 -15.117 1 98.56 209 ALA B C 1
ATOM 3617 O O . ALA B 1 209 ? 13.328 -23.406 -15.297 1 98.56 209 ALA B O 1
ATOM 3618 N N . VAL B 1 210 ? 13.07 -21.188 -15.211 1 98.69 210 VAL B N 1
ATOM 3619 C CA . VAL B 1 210 ? 11.641 -21.25 -15.477 1 98.69 210 VAL B CA 1
ATOM 3620 C C . VAL B 1 210 ? 11.391 -21.906 -16.828 1 98.69 210 VAL B C 1
ATOM 3622 O O . VAL B 1 210 ? 10.523 -22.766 -16.953 1 98.69 210 VAL B O 1
ATOM 3625 N N . LEU B 1 211 ? 12.164 -21.5 -17.828 1 98.69 211 LEU B N 1
ATOM 3626 C CA . LEU B 1 211 ? 12.008 -22.094 -19.156 1 98.69 211 LEU B CA 1
ATOM 3627 C C . LEU B 1 211 ? 12.312 -23.594 -19.109 1 98.69 211 LEU B C 1
ATOM 3629 O O . LEU B 1 211 ? 11.68 -24.375 -19.828 1 98.69 211 LEU B O 1
ATOM 3633 N N . GLY B 1 212 ? 13.289 -23.938 -18.328 1 98.44 212 GLY B N 1
ATOM 3634 C CA . GLY B 1 212 ? 13.555 -25.359 -18.125 1 98.44 212 GLY B CA 1
ATOM 3635 C C . GLY B 1 212 ? 12.375 -26.109 -17.531 1 98.44 212 GLY B C 1
ATOM 3636 O O . GLY B 1 212 ? 12.023 -27.188 -18 1 98.44 212 GLY B O 1
ATOM 3637 N N . TRP B 1 213 ? 11.797 -25.562 -16.5 1 98.56 213 TRP B N 1
ATOM 3638 C CA . TRP B 1 213 ? 10.648 -26.188 -15.844 1 98.56 213 TRP B CA 1
ATOM 3639 C C . TRP B 1 213 ? 9.445 -26.234 -16.781 1 98.56 213 TRP B C 1
ATOM 3641 O O . TRP B 1 213 ? 8.656 -27.172 -16.734 1 98.56 213 TRP B O 1
ATOM 3651 N N . VAL B 1 214 ? 9.266 -25.203 -17.594 1 98.31 214 VAL B N 1
ATOM 3652 C CA . VAL B 1 214 ? 8.18 -25.172 -18.562 1 98.31 214 VAL B CA 1
ATOM 3653 C C . VAL B 1 214 ? 8.336 -26.328 -19.547 1 98.31 214 VAL B C 1
ATOM 3655 O O . VAL B 1 214 ? 7.363 -27 -19.891 1 98.31 214 VAL B O 1
ATOM 3658 N N . ARG B 1 215 ? 9.547 -26.531 -20.047 1 97.62 215 ARG B N 1
ATOM 3659 C CA . ARG B 1 215 ? 9.805 -27.641 -20.969 1 97.62 215 ARG B CA 1
ATOM 3660 C C . ARG B 1 215 ? 9.508 -28.984 -20.297 1 97.62 215 ARG B C 1
ATOM 3662 O O . ARG B 1 215 ? 8.953 -29.891 -20.922 1 97.62 215 ARG B O 1
ATOM 3669 N N . GLU B 1 216 ? 9.883 -29.094 -19.062 1 97.75 216 GLU B N 1
ATOM 3670 C CA . GLU B 1 216 ? 9.766 -30.328 -18.312 1 97.75 216 GLU B CA 1
ATOM 3671 C C . GLU B 1 216 ? 8.305 -30.656 -18 1 97.75 216 GLU B C 1
ATOM 3673 O O . GLU B 1 216 ? 7.859 -31.781 -18.203 1 97.75 216 GLU B O 1
ATOM 3678 N N . LEU B 1 217 ? 7.582 -29.609 -17.516 1 98.12 217 LEU B N 1
ATOM 3679 C CA . LEU B 1 217 ? 6.254 -29.828 -16.953 1 98.12 217 LEU B CA 1
ATOM 3680 C C . LEU B 1 217 ? 5.176 -29.609 -18.016 1 98.12 217 LEU B C 1
ATOM 3682 O O . LEU B 1 217 ? 4.023 -30 -17.828 1 98.12 217 LEU B O 1
ATOM 3686 N N . ALA B 1 218 ? 5.434 -28.938 -19.062 1 96.62 218 ALA B N 1
ATOM 3687 C CA . ALA B 1 218 ? 4.672 -28.781 -20.297 1 96.62 218 ALA B CA 1
ATOM 3688 C C . ALA B 1 218 ? 3.291 -28.188 -20.016 1 96.62 218 ALA B C 1
ATOM 3690 O O . ALA B 1 218 ? 2.275 -28.734 -20.453 1 96.62 218 ALA B O 1
ATOM 3691 N N . PRO B 1 219 ? 3.203 -27.109 -19.234 1 98.31 219 PRO B N 1
ATOM 3692 C CA . PRO B 1 219 ? 1.912 -26.422 -19.188 1 98.31 219 PRO B CA 1
ATOM 3693 C C . PRO B 1 219 ? 1.451 -25.953 -20.578 1 98.31 219 PRO B C 1
ATOM 3695 O O . PRO B 1 219 ? 2.281 -25.641 -21.438 1 98.31 219 PRO B O 1
ATOM 3698 N N . ARG B 1 220 ? 0.131 -25.922 -20.828 1 97.88 220 ARG B N 1
ATOM 3699 C CA . ARG B 1 220 ? -0.361 -25.422 -22.109 1 97.88 220 ARG B CA 1
ATOM 3700 C C . ARG B 1 220 ? 0.032 -23.969 -22.312 1 97.88 220 ARG B C 1
ATOM 3702 O O . ARG B 1 220 ? 0.389 -23.562 -23.422 1 97.88 220 ARG B O 1
ATOM 3709 N N . ARG B 1 221 ? -0.075 -23.156 -21.297 1 98.25 221 ARG B N 1
ATOM 3710 C CA . ARG B 1 221 ? 0.278 -21.75 -21.297 1 98.25 221 ARG B CA 1
ATOM 3711 C C . ARG B 1 221 ? 1.029 -21.375 -20.031 1 98.25 221 ARG B C 1
ATOM 3713 O O . ARG B 1 221 ? 0.616 -21.734 -18.922 1 98.25 221 ARG B O 1
ATOM 3720 N N . ALA B 1 222 ? 2.197 -20.719 -20.141 1 98.75 222 ALA B N 1
ATOM 3721 C CA . ALA B 1 222 ? 2.957 -20.203 -19.016 1 98.75 222 ALA B CA 1
ATOM 3722 C C . ALA B 1 222 ? 3.043 -18.672 -19.047 1 98.75 222 ALA B C 1
ATOM 3724 O O . ALA B 1 222 ? 3.346 -18.094 -20.094 1 98.75 222 ALA B O 1
ATOM 3725 N N . VAL B 1 223 ? 2.729 -18.031 -17.938 1 98.94 223 VAL B N 1
ATOM 3726 C CA . VAL B 1 223 ? 2.762 -16.578 -17.828 1 98.94 223 VAL B CA 1
ATOM 3727 C C . VAL B 1 223 ? 3.766 -16.172 -16.75 1 98.94 223 VAL B C 1
ATOM 3729 O O . VAL B 1 223 ? 3.621 -16.547 -15.578 1 98.94 223 VAL B O 1
ATOM 3732 N N . LEU B 1 224 ? 4.758 -15.383 -17.125 1 98.94 224 LEU B N 1
ATOM 3733 C CA . LEU B 1 224 ? 5.773 -14.93 -16.188 1 98.94 224 LEU B CA 1
ATOM 3734 C C . LEU B 1 224 ? 5.227 -13.812 -15.289 1 98.94 224 LEU B C 1
ATOM 3736 O O . LEU B 1 224 ? 4.539 -12.914 -15.773 1 98.94 224 LEU B O 1
ATOM 3740 N N . ALA B 1 225 ? 5.547 -13.844 -13.984 1 98.69 225 ALA B N 1
ATOM 3741 C CA . ALA B 1 225 ? 5.121 -12.828 -13.023 1 98.69 225 ALA B CA 1
ATOM 3742 C C . ALA B 1 225 ? 6.23 -12.523 -12.023 1 98.69 225 ALA B C 1
ATOM 3744 O O . ALA B 1 225 ? 7.285 -13.156 -12.039 1 98.69 225 ALA B O 1
ATOM 3745 N N . HIS B 1 226 ? 6.004 -11.477 -11.195 1 98.88 226 HIS B N 1
ATOM 3746 C CA . HIS B 1 226 ? 6.938 -11.07 -10.141 1 98.88 226 HIS B CA 1
ATOM 3747 C C . HIS B 1 226 ? 8.258 -10.586 -10.734 1 98.88 226 HIS B C 1
ATOM 3749 O O . HIS B 1 226 ? 9.328 -10.93 -10.234 1 98.88 226 HIS B O 1
ATOM 3755 N N . MET B 1 227 ? 8.195 -9.859 -11.82 1 98.88 227 MET B N 1
ATOM 3756 C CA . MET B 1 227 ? 9.359 -9.461 -12.609 1 98.88 227 MET B CA 1
ATOM 3757 C C . MET B 1 227 ? 9.906 -8.117 -12.133 1 98.88 227 MET B C 1
ATOM 3759 O O . MET B 1 227 ? 9.141 -7.215 -11.805 1 98.88 227 MET B O 1
ATOM 3763 N N . ASP B 1 228 ? 11.195 -7.965 -12.094 1 98.62 228 ASP B N 1
ATOM 3764 C CA . ASP B 1 228 ? 11.789 -6.691 -11.695 1 98.62 228 ASP B CA 1
ATOM 3765 C C . ASP B 1 228 ? 12.031 -5.793 -12.906 1 98.62 228 ASP B C 1
ATOM 3767 O O . ASP B 1 228 ? 11.547 -6.078 -14.008 1 98.62 228 ASP B O 1
ATOM 3771 N N . ASN B 1 229 ? 12.734 -4.66 -12.727 1 98.62 229 ASN B N 1
ATOM 3772 C CA . ASN B 1 229 ? 12.797 -3.621 -13.75 1 98.62 229 ASN B CA 1
ATOM 3773 C C . ASN B 1 229 ? 13.836 -3.945 -14.812 1 98.62 229 ASN B C 1
ATOM 3775 O O . ASN B 1 229 ? 14.086 -3.139 -15.711 1 98.62 229 ASN B O 1
ATOM 3779 N N . SER B 1 230 ? 14.453 -5.156 -14.758 1 98.69 230 SER B N 1
ATOM 3780 C CA . SER B 1 230 ? 15.344 -5.602 -15.828 1 98.69 230 SER B CA 1
ATOM 3781 C C . SER B 1 230 ? 14.578 -6.367 -16.906 1 98.69 230 SER B C 1
ATOM 3783 O O . SER B 1 230 ? 15.141 -6.699 -17.953 1 98.69 230 SER B O 1
ATOM 3785 N N . MET B 1 231 ? 13.359 -6.621 -16.703 1 98.88 231 MET B N 1
ATOM 3786 C CA . MET B 1 231 ? 12.547 -7.504 -17.547 1 98.88 231 MET B CA 1
ATOM 3787 C C . MET B 1 231 ? 11.57 -6.699 -18.391 1 98.88 231 MET B C 1
ATOM 3789 O O . MET B 1 231 ? 10.391 -6.605 -18.062 1 98.88 231 MET B O 1
ATOM 3793 N N . ASP B 1 232 ? 12.008 -6.227 -19.5 1 98.94 232 ASP B N 1
ATOM 3794 C CA . ASP B 1 232 ? 11.18 -5.41 -20.391 1 98.94 232 ASP B CA 1
ATOM 3795 C C . ASP B 1 232 ? 10.148 -6.27 -21.125 1 98.94 232 ASP B C 1
ATOM 3797 O O . ASP B 1 232 ? 10.492 -7.305 -21.688 1 98.94 232 ASP B O 1
ATOM 3801 N N . TYR B 1 233 ? 8.922 -5.785 -21.156 1 98.88 233 TYR B N 1
ATOM 3802 C CA . TYR B 1 233 ? 7.812 -6.547 -21.703 1 98.88 233 TYR B CA 1
ATOM 3803 C C . TYR B 1 233 ? 8.055 -6.879 -23.172 1 98.88 233 TYR B C 1
ATOM 3805 O O . TYR B 1 233 ? 7.977 -8.039 -23.578 1 98.88 233 TYR B O 1
ATOM 3813 N N . ALA B 1 234 ? 8.328 -5.867 -24.016 1 98.81 234 ALA B N 1
ATOM 3814 C CA . ALA B 1 234 ? 8.469 -6.059 -25.453 1 98.81 234 ALA B CA 1
ATOM 3815 C C . ALA B 1 234 ? 9.625 -7 -25.766 1 98.81 234 ALA B C 1
ATOM 3817 O O . ALA B 1 234 ? 9.508 -7.863 -26.641 1 98.81 234 ALA B O 1
ATOM 3818 N N . THR B 1 235 ? 10.703 -6.797 -25.094 1 98.69 235 THR B N 1
ATOM 3819 C CA . THR B 1 235 ? 11.859 -7.668 -25.281 1 98.69 235 THR B CA 1
ATOM 3820 C C . THR B 1 235 ? 11.5 -9.117 -24.969 1 98.69 235 THR B C 1
ATOM 3822 O O . THR B 1 235 ? 11.812 -10.023 -25.75 1 98.69 235 THR B O 1
ATOM 3825 N N . LEU B 1 236 ? 10.82 -9.344 -23.859 1 98.81 236 LEU B N 1
ATOM 3826 C CA . LEU B 1 236 ? 10.43 -10.695 -23.469 1 98.81 236 LEU B CA 1
ATOM 3827 C C . LEU B 1 236 ? 9.461 -11.297 -24.484 1 98.81 236 LEU B C 1
ATOM 3829 O O . LEU B 1 236 ? 9.648 -12.43 -24.922 1 98.81 236 LEU B O 1
ATOM 3833 N N . ALA B 1 237 ? 8.477 -10.562 -24.844 1 98.5 237 ALA B N 1
ATOM 3834 C CA . ALA B 1 237 ? 7.473 -11.047 -25.781 1 98.5 237 ALA B CA 1
ATOM 3835 C C . ALA B 1 237 ? 8.109 -11.5 -27.094 1 98.5 237 ALA B C 1
ATOM 3837 O O . ALA B 1 237 ? 7.652 -12.453 -27.719 1 98.5 237 ALA B O 1
ATOM 3838 N N . ALA B 1 238 ? 9.117 -10.844 -27.469 1 98.25 238 ALA B N 1
ATOM 3839 C CA . ALA B 1 238 ? 9.773 -11.117 -28.75 1 98.25 238 ALA B CA 1
ATOM 3840 C C . ALA B 1 238 ? 10.703 -12.32 -28.641 1 98.25 238 ALA B C 1
ATOM 3842 O O . ALA B 1 238 ? 11.008 -12.969 -29.641 1 98.25 238 ALA B O 1
ATOM 3843 N N . THR B 1 239 ? 11.117 -12.633 -27.438 1 97.88 239 THR B N 1
ATOM 3844 C CA . THR B 1 239 ? 12.227 -13.578 -27.344 1 97.88 239 THR B CA 1
ATOM 3845 C C . THR B 1 239 ? 11.766 -14.883 -26.688 1 97.88 239 THR B C 1
ATOM 3847 O O . THR B 1 239 ? 12.414 -15.922 -26.859 1 97.88 239 THR B O 1
ATOM 3850 N N . LEU B 1 240 ? 10.641 -14.867 -26.016 1 98.62 240 LEU B N 1
ATOM 3851 C CA . LEU B 1 240 ? 10.172 -16.062 -25.328 1 98.62 240 LEU B CA 1
ATOM 3852 C C . LEU B 1 240 ? 9.633 -17.094 -26.312 1 98.62 240 LEU B C 1
ATOM 3854 O O . LEU B 1 240 ? 9.109 -16.719 -27.375 1 98.62 240 LEU B O 1
ATOM 3858 N N . PRO B 1 241 ? 9.812 -18.375 -26 1 98 241 PRO B N 1
ATOM 3859 C CA . PRO B 1 241 ? 9.266 -19.406 -26.875 1 98 241 PRO B CA 1
ATOM 3860 C C . PRO B 1 241 ? 7.734 -19.422 -26.891 1 98 241 PRO B C 1
ATOM 3862 O O . PRO B 1 241 ? 7.102 -18.812 -26.031 1 98 241 PRO B O 1
ATOM 3865 N N . ALA B 1 242 ? 7.164 -20.172 -27.844 1 97.06 242 ALA B N 1
ATOM 3866 C CA . ALA B 1 242 ? 5.715 -20.312 -27.953 1 97.06 242 ALA B CA 1
ATOM 3867 C C . ALA B 1 242 ? 5.133 -20.906 -26.656 1 97.06 242 ALA B C 1
ATOM 3869 O O . ALA B 1 242 ? 5.703 -21.828 -26.078 1 97.06 242 ALA B O 1
ATOM 3870 N N . GLY B 1 243 ? 4.086 -20.266 -26.188 1 97.25 243 GLY B N 1
ATOM 3871 C CA . GLY B 1 243 ? 3.406 -20.781 -25 1 97.25 243 GLY B CA 1
ATOM 3872 C C . GLY B 1 243 ? 3.834 -20.094 -23.719 1 97.25 243 GLY B C 1
ATOM 3873 O O . GLY B 1 243 ? 3.244 -20.328 -22.672 1 97.25 243 GLY B O 1
ATOM 3874 N N . VAL B 1 244 ? 4.902 -19.344 -23.812 1 98.75 244 VAL B N 1
ATOM 3875 C CA . VAL B 1 244 ? 5.387 -18.578 -22.672 1 98.75 244 VAL B CA 1
ATOM 3876 C C . VAL B 1 244 ? 5.242 -17.078 -22.953 1 98.75 244 VAL B C 1
ATOM 3878 O O . VAL B 1 244 ? 5.609 -16.609 -24.031 1 98.75 244 VAL B O 1
ATOM 3881 N N . GLU B 1 245 ? 4.695 -16.312 -22.062 1 98.75 245 GLU B N 1
ATOM 3882 C CA . GLU B 1 245 ? 4.52 -14.883 -22.281 1 98.75 245 GLU B CA 1
ATOM 3883 C C . GLU B 1 245 ? 4.75 -14.102 -20.984 1 98.75 245 GLU B C 1
ATOM 3885 O O . GLU B 1 245 ? 4.555 -14.633 -19.891 1 98.75 245 GLU B O 1
ATOM 3890 N N . PRO B 1 246 ? 5.191 -12.867 -21.047 1 98.88 246 PRO B N 1
ATOM 3891 C CA . PRO B 1 246 ? 5.285 -12.016 -19.859 1 98.88 246 PRO B CA 1
ATOM 3892 C C . PRO B 1 246 ? 3.922 -11.531 -19.359 1 98.88 246 PRO B C 1
ATOM 3894 O O . PRO B 1 246 ? 3.117 -11.039 -20.156 1 98.88 246 PRO B O 1
ATOM 3897 N N . GLY B 1 247 ? 3.686 -11.688 -18.078 1 98.88 247 GLY B N 1
ATOM 3898 C CA . GLY B 1 247 ? 2.48 -11.133 -17.484 1 98.88 247 GLY B CA 1
ATOM 3899 C C . GLY B 1 247 ? 2.543 -9.625 -17.312 1 98.88 247 GLY B C 1
ATOM 3900 O O . GLY B 1 247 ? 3.617 -9.031 -17.406 1 98.88 247 GLY B O 1
ATOM 3901 N N . PHE B 1 248 ? 1.443 -9.039 -17.109 1 98.94 248 PHE B N 1
ATOM 3902 C CA . PHE B 1 248 ? 1.348 -7.609 -16.812 1 98.94 248 PHE B CA 1
ATOM 3903 C C . PHE B 1 248 ? 0.15 -7.32 -15.914 1 98.94 248 PHE B C 1
ATOM 3905 O O . PHE B 1 248 ? -0.741 -8.156 -15.773 1 98.94 248 PHE B O 1
ATOM 3912 N N . ASP B 1 249 ? 0.179 -6.188 -15.234 1 98.94 249 ASP B N 1
ATOM 3913 C CA . ASP B 1 249 ? -0.919 -5.809 -14.352 1 98.94 249 ASP B CA 1
ATOM 3914 C C . ASP B 1 249 ? -2.246 -5.777 -15.109 1 98.94 249 ASP B C 1
ATOM 3916 O O . ASP B 1 249 ? -2.365 -5.109 -16.141 1 98.94 249 ASP B O 1
ATOM 3920 N N . GLY B 1 250 ? -3.201 -6.551 -14.617 1 98.81 250 GLY B N 1
ATOM 3921 C CA . GLY B 1 250 ? -4.527 -6.555 -15.211 1 98.81 250 GLY B CA 1
ATOM 3922 C C . GLY B 1 250 ? -4.719 -7.652 -16.234 1 98.81 250 GLY B C 1
ATOM 3923 O O . GLY B 1 250 ? -5.82 -7.836 -16.766 1 98.81 250 GLY B O 1
ATOM 3924 N N . MET B 1 251 ? -3.723 -8.406 -16.531 1 98.88 251 MET B N 1
ATOM 3925 C CA . MET B 1 251 ? -3.844 -9.5 -17.484 1 98.88 251 MET B CA 1
ATOM 3926 C C . MET B 1 251 ? -4.848 -10.539 -16.984 1 98.88 251 MET B C 1
ATOM 3928 O O . MET B 1 251 ? -4.789 -10.977 -15.836 1 98.88 251 MET B O 1
ATOM 3932 N N . GLU B 1 252 ? -5.773 -10.883 -17.844 1 98.5 252 GLU B N 1
ATOM 3933 C CA . GLU B 1 252 ? -6.734 -11.945 -17.547 1 98.5 252 GLU B CA 1
ATOM 3934 C C . GLU B 1 252 ? -6.5 -13.164 -18.438 1 98.5 252 GLU B C 1
ATOM 3936 O O . GLU B 1 252 ? -6.312 -13.023 -19.656 1 98.5 252 GLU B O 1
ATOM 3941 N N . VAL B 1 253 ? -6.41 -14.305 -17.766 1 97.25 253 VAL B N 1
ATOM 3942 C CA . VAL B 1 253 ? -6.344 -15.57 -18.484 1 97.25 253 VAL B CA 1
ATOM 3943 C C . VAL B 1 253 ? -7.543 -16.438 -18.125 1 97.25 253 VAL B C 1
ATOM 3945 O O . VAL B 1 253 ? -7.957 -16.484 -16.969 1 97.25 253 VAL B O 1
ATOM 3948 N N . ALA B 1 254 ? -8.164 -17.031 -19.172 1 94.06 254 ALA B N 1
ATOM 3949 C CA . ALA B 1 254 ? -9.352 -17.859 -18.984 1 94.06 254 ALA B CA 1
ATOM 3950 C C . ALA B 1 254 ? -9.125 -19.281 -19.469 1 94.06 254 ALA B C 1
ATOM 3952 O O . ALA B 1 254 ? -8.391 -19.5 -20.438 1 94.06 254 ALA B O 1
ATOM 3953 N N . ILE B 1 255 ? -9.719 -20.125 -18.75 1 91.94 255 ILE B N 1
ATOM 3954 C CA . ILE B 1 255 ? -9.742 -21.516 -19.188 1 91.94 255 ILE B CA 1
ATOM 3955 C C . ILE B 1 255 ? -11.133 -22.109 -18.922 1 91.94 255 ILE B C 1
ATOM 3957 O O . ILE B 1 255 ? -11.859 -21.625 -18.062 1 91.94 255 ILE B O 1
#

Sequence (510 aa):
MKLRILGSGTSSGVPRIGNDWGACDPAEPRNRRTRASALVWTRTTRVLIDTSPDFREQALAAGIADLDAVIWTHDHADHCHGIDDLRQIMHARQGEPVRGLARPFALEQLEKRFAYAFRGSKLYRPTVAIAPLPDAITIGDIHIRVVDQPHGGISSAGLRFESDGKSMAYAIDFNEMTQDMRSLYQDLDVWVVDCLRRAPHPTHAHLDAVLGWVRELAPRRAVLAHMDNSMDYATLAATLPAGVEPGFDGMEVAIMKLRILGSGTSSGVPRIGNDWGACDPAEPRNRRTRASALVWTRTTRVLIDTSPDFREQALAAGIADLDAVIWTHDHADHCHGIDDLRQIMHARQGEPVRGLARPFALEQLEKRFAYAFRGSKLYRPTVAIAPLPDAITIGDIHIRVVDQPHGGISSAGLRFESDGKSMAYAIDFNEMTQDMRSLYQDLDVWVVDCLRRAPHPTHAHLDAVLGWVRELAPRRAVLAHMDNSMDYATLAATLPAGVEPGFDGMEVAI

Foldseek 3Di:
DKKAWQFFAALQFAPGPVNNLAQADPVPQLSGTAFTKMWDDDPVAIEIEFQALCNVVSCVVVVPQEHQEYEYFAADRRRHVRVCVLQNSCVVVVNDAHEYEYAPVRVVNCCVVCVCQDPNDPVGHRNHPYDYDDQWDDGVQKTKGWDWAFFDPGTTIKIWIDGPHAIEIEEWFHQDQDPVNLVRLAAHQEYEYEAAEQDHDDGGHHDVVVVVSCVVRVHQAYEYGRYYSNDYQVVCQVPPDPRYHYDGRGDMDDD/DKKWWQFFAALQFAPGPVNNLAQADPVPQLSGTAFTKMWDDDPVAIEIEFQALCNVVSCVVVVPQEHQEYEYFAADRRRHVRVCVLQNSCVVVVNDAHEYEYAPVRVVNCCVVCVCQDPNDPVGHRNHPYDYDDQWDDGVQKTKGWDWAFFDPGTTIKIWIDGPHAIEIEEWFHDDQDPVNLVRLAAHQEYEYEAAEQDHDDGGHHDVVVVVSCVVRVHQAYEYGRYYSNDYQVVCQVPPDPRYHYDGRGDMDDD

Radius of gyration: 23.16 Å; Cα contacts (8 Å, |Δi|>4): 1311; chains: 2; bounding box: 47×66×53 Å

Nearest PDB structures (foldseek):
  3qh8-assembly1_A  TM=9.283E-01  e=4.927E-30  Brucella abortus 2308
  6b9v-assembly1_A  TM=9.501E-01  e=5.627E-27  Candidatus Koribacter versatilis Ellin345
  6b9v-assembly1_B  TM=9.322E-01  e=3.533E-27  Candidatus Koribacter versatilis Ellin345
  8z1g-assembly1_A  TM=7.267E-01  e=1.188E-10  Homo sapiens
  8z1f-assembly1_A  TM=7.001E-01  e=1.537E-09  Homo sapiens

pLDDT: mean 97.51, std 3.47, range [69.44, 99.0]

Solvent-accessible surface area (backbone atoms only — not comparable to full-atom values): 24671 Å² total; per-residue (Å²): 78,35,38,33,31,46,12,21,5,26,81,62,23,21,46,26,70,50,68,43,32,73,62,24,53,84,85,43,70,60,39,48,17,46,30,35,25,34,38,39,34,50,97,86,30,36,39,34,34,36,27,6,33,48,33,61,64,38,28,43,76,68,62,40,57,72,64,66,30,36,36,39,42,37,66,52,60,39,26,40,37,19,51,73,59,44,41,58,41,11,53,74,53,76,58,45,44,40,40,29,30,18,41,67,68,34,40,53,50,43,47,65,46,41,38,56,41,56,68,24,56,98,87,37,74,33,28,32,48,71,44,75,45,60,59,59,50,71,56,83,73,37,38,36,39,45,42,81,28,48,28,61,97,46,58,17,45,28,41,33,40,33,40,96,92,37,40,38,33,47,38,54,54,23,46,62,87,48,71,70,47,52,66,63,56,45,74,23,51,31,35,37,33,32,27,33,35,71,62,84,48,86,37,31,25,14,43,66,59,44,53,50,49,44,67,73,37,50,41,62,27,35,31,35,26,35,28,35,32,71,54,24,48,69,63,43,58,72,65,47,57,92,51,45,42,68,50,28,50,65,41,72,48,78,96,79,35,38,31,31,48,12,20,5,26,80,62,21,20,46,25,72,50,67,43,33,71,62,24,54,84,86,44,71,59,39,48,18,45,30,34,26,34,39,39,33,52,98,87,30,34,38,35,34,35,28,6,34,49,33,60,62,37,29,44,76,68,62,40,57,71,66,67,30,35,37,39,42,36,66,53,62,39,26,40,36,20,52,73,60,45,41,59,42,11,53,73,51,77,58,46,44,38,40,30,30,16,41,66,69,34,40,54,52,43,46,65,46,41,37,55,42,56,67,24,55,98,87,36,74,32,29,32,49,72,42,75,46,59,60,58,50,71,55,82,74,37,37,35,38,47,39,81,28,48,28,61,96,47,58,18,45,27,40,31,40,33,41,95,91,38,40,38,32,48,38,55,55,23,46,60,86,48,71,69,46,51,67,64,57,46,75,23,52,32,34,37,32,32,28,31,34,70,61,82,48,85,36,29,25,15,41,64,59,44,54,50,50,43,69,72,38,50,40,63,28,35,32,36,26,36,28,34,33,72,55,24,48,69,64,43,58,72,67,46,58,92,52,43,42,70,50,27,49,64,42,71,48,77,95